Protein AF-A0A257Q8S5-F1 (afdb_monomer)

Nearest PDB structures (foldseek):
  7s6d-assembly1_A  TM=8.153E-01  e=5.735E-39  Saccharopolyspora erythraea
  7s6b-assembly1_A  TM=7.936E-01  e=2.665E-39  Streptomyces lasalocidi
  7vrs-assembly1_B  TM=8.545E-01  e=1.605E-35  Streptomyces albus subsp. albus
  7vt1-assembly1_A  TM=8.726E-01  e=4.764E-33  Streptomyces albus subsp. albus
  7vt1-assembly2_B  TM=8.490E-01  e=1.509E-33  Streptomyces albus subsp. albus

Sequence (674 aa):
KDRPLCAAVNSFGFGGTNAHVVIGAAAESTLAEPRSVAKAEKLPLLILSAKDAAVLPAMAIAYADLIDAQPERYADIAANAALRRQWLPERLAVRGQTVAEIVVRLRAFAAADDASTPTRGVVLASVLAHNLAHNLAQGPRCAFVYAGNGAQWQGMGLALMRESPFFKRKIQALDRLMRPMIGFSIIQELNATPDMSRMSDTAVAQPLLFALQVALTELLRAEGITADAYTGHSVGEIAAAWAAGCLTLEDAAQVVAVRSRAQAKTAGSGRMLAAAIAADQLPQVLEQLNIPADACAIAGFNAPQSLTLVGEESVLCTLNTHWEQAGVFARLLDLDYAFHSEAMTPIAEEIQTHLAGLAPKAGTAAFVSTVTGALHSGETLDAEYWWHNVREPVQFSQAISALIQEGCTLFVEVSPHAILQRYLAQCAEHEKVAVRALPIARQNADSWLDVSEALLRVRLHQGFDAALTKKKTPFMDLPKYPWIRQRYWMEETSEGYNLISRERVHPLLGYPLTEAPLSWENVLDVEVLPYLADHQVDGAVVLPGAAYVEMALVAAREGLHWAHTELRALEIRHPMVFEAKQSRTIRTRIYGQDHRFVIQSRRRLSADEWTDHAVGQVREAGDLSLHQPVTLPQASDAVVIDAATHYRNAQNLGLNYGANFQGISALTLFGRSV

Secondary structure (DSSP, 8-state):
--PPPEEEEEEE-TTS-EEEEEEEPPP---------GGG-SSPPPEEEEESSGGGHHHHHHHHHHHHHH-GGGHHHHHHHHHHSS---SEEEEE--SSHHHHHHHHHHHHH-SSTTS--TTEEEEE--THHHHS-TTT-SEEEEEE--TT---TTTTHHHHHH-HHHHHHHHHHHHHHHHHHSS-HHHHHT--TTT--TTSHHHHHHHHHHHHHHHHHHHHHTT---SEEEESTTHHHHHHHHHTSS-HHHHHHHHHHHHHHHHTTTTS-EEEEE---GGGHHHHHHHTT--TTSEEEEEEEETTEEEEEE-HHHHHHHHHHHHHTT--EEE-S-----SSGGGGGGHHHHHHHHTT------SSEEE-TTTSSEE-STT-SHHHHHHHHHS-B-HHHHHHHHHHTTEEEEEEESSS--SHHHHHHHHHHHT---EEEES-BTTB-SHHHHHHHHHHHHHHH---GGGG-S-PPP--PPPP--------PPP-TT---TT-----BTTTBEE-TTSTTEEEEEE-TTTSGGGGG-EETTEEE--HHHHHHHHHHHHHHHH--SSEEEEEEEE-S--EEPTT--EEEEEEEETTTTEEEEEEEETT--PPPEEEEEEEEEE--S------------TTPEEEEHHHHHHHHHHTTB---GGG----EEEE-S---

Mean predicted aligned error: 13.0 Å

Radius of gyration: 46.72 Å; Cα contacts (8 Å, |Δi|>4): 1242; chains: 1; bounding box: 124×72×114 Å

Foldseek 3Di:
DDDFDKDKDWDADPVGDIDIDIDTDDDPPPQPPQPAPVPDPFAQKAKAADQDLVLQLVQLQQVLVVCVVPVSNRNLQRLCRFPVDDHHQKMKIAGDRGSVVSSVQSNVCSPDPDVPPDRFRIFIGGADPVQVVPDPPFGFAEEEEEEDPPLDDALQCVQVLVFPVQLVVLLVVLQVLQCVLLVDGLVVLSVDDPVGHPCLQLSNVLSNFLSQLLSLLVVLVVLVHAHQEYEYFQSRRLSRLVNLVQFPPNLSSLLSNLLSVLQSVLFQVWWKKKWQAAPVCVVVVCVVLVHDPPQKDWQAPLARRITMIIHHPVVLVVVCVVCVVVVTDMDIDPHRGRWQAPSSVVSLCSLLVSFQPTQTAFGPHWYAYQLVLGTDRSRPCGSVVSSSSGHHHGNNLSVLLRCVVVRRQEYEYRGSADDSVVSNVRSCVVNVHHHDYAYQHHVVQNHPSSNVSSSVNSCSSRGDDCVVVPDDRDDDDRDDRDDPDDDDDDDDDPPHPCPVPFDFQDPLFGGDDPVAALKGKDKDDCVVVVLQQLFFFLRWRWRDPVSVVVNLQSSCCVRVVAPDKDWFPKDFPDIDTHDPPWIKIWMWGFDDPQGKIWIWIDTPPDPDDTDTGIITGMDRDDPDPPDPPDDDDPAPPKDKDALVRVCVVCVVNRRRGDDSRSPDGIDIDHDDDD

pLDDT: mean 89.37, std 12.15, range [34.59, 98.62]

Structure (mmCIF, N/CA/C/O backbone):
data_AF-A0A257Q8S5-F1
#
_entry.id   AF-A0A257Q8S5-F1
#
loop_
_atom_site.group_PDB
_atom_site.id
_atom_site.type_symbol
_atom_site.label_atom_id
_atom_site.label_alt_id
_atom_site.label_comp_id
_atom_site.label_asym_id
_atom_site.label_entity_id
_atom_site.label_seq_id
_atom_site.pdbx_PDB_ins_code
_atom_site.Cartn_x
_atom_site.Cartn_y
_atom_site.Cartn_z
_atom_site.occupancy
_atom_site.B_iso_or_equiv
_atom_site.auth_seq_id
_atom_site.auth_comp_id
_atom_site.auth_asym_id
_atom_site.auth_atom_id
_atom_site.pdbx_PDB_model_num
ATOM 1 N N . LYS A 1 1 ? -1.740 21.705 -51.107 1.00 50.25 1 LYS A N 1
ATOM 2 C CA . LYS A 1 1 ? -0.658 20.735 -51.401 1.00 50.25 1 LYS A CA 1
ATOM 3 C C . LYS A 1 1 ? -0.333 20.081 -50.066 1.00 50.25 1 LYS A C 1
ATOM 5 O O . LYS A 1 1 ? 0.617 20.500 -49.444 1.00 50.25 1 LYS A O 1
ATOM 10 N N . ASP A 1 2 ? -1.132 19.110 -49.627 1.00 65.56 2 ASP A N 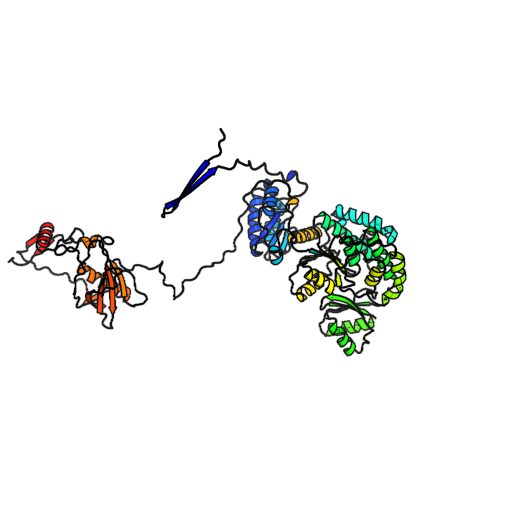1
ATOM 11 C CA . ASP A 1 2 ? -0.920 18.419 -48.345 1.00 65.56 2 ASP A CA 1
ATOM 12 C C . ASP A 1 2 ? -1.201 16.937 -48.562 1.00 65.56 2 ASP A C 1
ATOM 14 O O . ASP A 1 2 ? -2.279 16.431 -48.262 1.00 65.56 2 ASP A O 1
ATOM 18 N N . ARG A 1 3 ? -0.267 16.249 -49.222 1.00 73.69 3 ARG A N 1
ATOM 19 C CA . ARG A 1 3 ? -0.284 14.785 -49.249 1.00 73.69 3 ARG A CA 1
ATOM 20 C C . ARG A 1 3 ? 0.694 14.308 -48.178 1.00 73.69 3 ARG A C 1
ATOM 22 O O . ARG A 1 3 ? 1.803 14.843 -48.146 1.00 73.69 3 ARG A O 1
ATOM 29 N N . PRO A 1 4 ? 0.298 13.360 -47.310 1.00 80.75 4 PRO A N 1
ATOM 30 C CA . PRO A 1 4 ? 1.182 12.844 -46.275 1.00 80.75 4 PRO A CA 1
ATOM 31 C C . PRO A 1 4 ? 2.444 12.272 -46.920 1.00 80.75 4 PRO A C 1
ATOM 33 O O . PRO A 1 4 ? 2.386 11.695 -48.009 1.00 80.75 4 PRO A O 1
ATOM 36 N N . LEU A 1 5 ? 3.587 12.458 -46.260 1.00 88.69 5 LEU A N 1
ATOM 37 C CA . LEU A 1 5 ? 4.841 11.860 -46.702 1.00 88.69 5 LEU A CA 1
ATOM 38 C C . LEU A 1 5 ? 4.679 10.340 -46.682 1.00 88.69 5 LEU A C 1
ATOM 40 O O . LEU A 1 5 ? 4.377 9.773 -45.637 1.00 88.69 5 LEU A O 1
ATOM 44 N N . CYS A 1 6 ? 4.871 9.687 -47.822 1.00 92.56 6 CYS A N 1
ATOM 45 C CA . CYS A 1 6 ? 4.820 8.234 -47.922 1.00 92.56 6 CYS A CA 1
ATOM 46 C C . CYS A 1 6 ? 6.204 7.699 -48.287 1.00 92.56 6 CYS A C 1
ATOM 48 O O . CYS A 1 6 ? 6.871 8.245 -49.165 1.00 92.56 6 CYS A O 1
ATOM 50 N N . ALA A 1 7 ? 6.612 6.616 -47.638 1.00 95.69 7 ALA A N 1
ATOM 51 C CA . ALA A 1 7 ? 7.842 5.891 -47.918 1.00 95.69 7 ALA A CA 1
ATOM 52 C C . ALA A 1 7 ? 7.537 4.404 -48.102 1.00 95.69 7 ALA A C 1
ATOM 54 O O . ALA A 1 7 ? 6.559 3.889 -47.564 1.00 95.69 7 ALA A O 1
ATOM 55 N N . ALA A 1 8 ? 8.390 3.708 -48.843 1.00 96.19 8 ALA A N 1
ATOM 56 C CA . ALA A 1 8 ? 8.349 2.260 -48.958 1.00 96.19 8 ALA A CA 1
ATOM 57 C C . ALA A 1 8 ? 9.608 1.655 -48.331 1.00 96.19 8 ALA A C 1
ATOM 59 O O . ALA A 1 8 ? 10.712 2.151 -48.555 1.00 96.19 8 ALA A O 1
ATOM 60 N N . VAL A 1 9 ? 9.441 0.581 -47.563 1.00 96.81 9 VAL A N 1
ATOM 61 C CA . VAL A 1 9 ? 10.520 -0.189 -46.941 1.00 96.81 9 VAL A CA 1
ATOM 62 C C . VAL A 1 9 ? 10.516 -1.584 -47.546 1.00 96.81 9 VAL A C 1
ATOM 64 O O . VAL A 1 9 ? 9.506 -2.284 -47.501 1.00 96.81 9 VAL A O 1
ATOM 67 N N . ASN A 1 10 ? 11.657 -1.976 -48.107 1.00 96.38 10 ASN A N 1
ATOM 68 C CA . ASN A 1 10 ? 11.899 -3.308 -48.643 1.00 96.38 10 ASN A CA 1
ATOM 69 C C . ASN A 1 10 ? 12.901 -4.056 -47.764 1.00 96.38 10 ASN A C 1
ATOM 71 O O . ASN A 1 10 ? 13.910 -3.484 -47.354 1.00 96.38 10 ASN A O 1
ATOM 75 N N . SER A 1 11 ? 12.652 -5.342 -47.528 1.00 95.62 11 SER A N 1
ATOM 76 C CA . SER A 1 11 ? 13.600 -6.262 -46.903 1.00 95.62 11 SER A CA 1
ATOM 77 C C . SER A 1 11 ? 13.612 -7.578 -47.676 1.00 95.62 11 SER A C 1
ATOM 79 O O . SER A 1 11 ? 12.565 -8.202 -47.861 1.00 95.62 11 SER A O 1
ATOM 81 N N . PHE A 1 12 ? 14.789 -7.972 -48.160 1.00 94.25 12 PHE A N 1
ATOM 82 C CA . PHE A 1 12 ? 14.980 -9.156 -48.995 1.00 94.25 12 PHE A CA 1
ATOM 83 C C . PHE A 1 12 ? 15.912 -10.129 -48.276 1.00 94.25 12 PHE A C 1
ATOM 85 O O . PHE A 1 12 ? 17.097 -9.851 -48.088 1.00 94.25 12 PHE A O 1
ATOM 92 N N . GLY A 1 13 ? 15.369 -11.261 -47.839 1.00 90.69 13 GLY A N 1
ATOM 93 C CA . GLY A 1 13 ? 16.148 -12.342 -47.250 1.00 90.69 13 GLY A CA 1
ATOM 94 C C . GLY A 1 13 ? 16.907 -13.117 -48.326 1.00 90.69 13 GLY A C 1
ATOM 95 O O . GLY A 1 13 ? 16.377 -13.366 -49.406 1.00 90.69 13 GLY A O 1
ATOM 96 N N . PHE A 1 14 ? 18.127 -13.564 -48.018 1.00 81.88 14 PHE A N 1
ATOM 97 C CA . PHE A 1 14 ? 18.989 -14.289 -48.964 1.00 81.88 14 PHE A CA 1
ATOM 98 C C . PHE A 1 14 ? 18.359 -15.581 -49.531 1.00 81.88 14 PHE A C 1
ATOM 100 O O . PHE A 1 14 ? 18.735 -16.018 -50.612 1.00 81.88 14 PHE A O 1
ATOM 107 N N . GLY A 1 15 ? 17.387 -16.176 -48.826 1.00 86.69 15 GLY A N 1
ATOM 108 C CA . GLY A 1 15 ? 16.612 -17.340 -49.280 1.00 86.69 15 GLY A CA 1
ATOM 109 C C . GLY A 1 15 ? 15.423 -17.018 -50.199 1.00 86.69 15 GLY A C 1
ATOM 110 O O . GLY A 1 15 ? 14.672 -17.925 -50.541 1.00 86.69 15 GLY A O 1
ATOM 111 N N . GLY A 1 16 ? 15.218 -15.750 -50.573 1.00 88.56 16 GLY A N 1
ATOM 112 C CA . GLY A 1 16 ? 14.143 -15.311 -51.474 1.00 88.56 16 GLY A CA 1
ATOM 113 C C . GLY A 1 16 ? 12.877 -14.781 -50.789 1.00 88.56 16 GLY A C 1
ATOM 114 O O . GLY A 1 16 ? 11.925 -14.408 -51.475 1.00 88.56 16 GLY A O 1
ATOM 115 N N . THR A 1 17 ? 12.840 -14.713 -49.454 1.00 91.50 17 THR A N 1
ATOM 116 C CA . THR A 1 17 ? 11.722 -14.098 -48.720 1.00 91.50 17 THR A CA 1
ATOM 117 C C . THR A 1 17 ? 11.761 -12.581 -48.870 1.00 91.50 17 THR A C 1
ATOM 119 O O . THR A 1 17 ? 12.680 -11.931 -48.373 1.00 91.50 17 THR A O 1
ATOM 122 N N . ASN A 1 18 ? 10.733 -12.013 -49.498 1.00 95.94 18 ASN A N 1
ATOM 123 C CA . ASN A 1 18 ? 10.622 -10.578 -49.742 1.00 95.94 18 ASN A CA 1
ATOM 124 C C . ASN A 1 18 ? 9.494 -9.979 -48.897 1.00 95.94 18 ASN A C 1
ATOM 126 O O . ASN A 1 18 ? 8.361 -10.455 -48.952 1.00 95.94 18 ASN A O 1
ATOM 130 N N . ALA A 1 19 ? 9.787 -8.911 -48.157 1.00 96.31 19 ALA A N 1
ATOM 131 C CA . ALA A 1 19 ? 8.801 -8.123 -47.426 1.00 96.31 19 ALA A CA 1
ATOM 132 C C . ALA A 1 19 ? 8.812 -6.669 -47.920 1.00 96.31 19 ALA A C 1
ATOM 134 O O . ALA A 1 19 ? 9.873 -6.053 -48.033 1.00 96.31 19 ALA A O 1
ATOM 135 N N . HIS A 1 20 ? 7.623 -6.125 -48.190 1.00 97.12 20 HIS A N 1
ATOM 136 C CA . HIS A 1 20 ? 7.412 -4.742 -48.616 1.00 97.12 20 HIS A CA 1
ATOM 137 C C . HIS A 1 20 ? 6.363 -4.081 -47.726 1.00 97.12 20 HIS A C 1
ATOM 139 O O . HIS A 1 20 ? 5.278 -4.631 -47.534 1.00 97.12 20 HIS A O 1
ATOM 145 N N . VAL A 1 21 ? 6.662 -2.889 -47.214 1.00 97.25 21 VAL A N 1
ATOM 146 C CA . VAL A 1 21 ? 5.720 -2.086 -46.426 1.00 97.25 21 VAL A CA 1
ATOM 147 C C . VAL A 1 21 ? 5.706 -0.662 -46.960 1.00 97.25 21 VAL A C 1
ATOM 149 O O . VAL A 1 21 ? 6.758 -0.043 -47.097 1.00 97.25 21 VAL A O 1
ATOM 152 N N . VAL A 1 22 ? 4.514 -0.120 -47.209 1.00 95.81 22 VAL A N 1
ATOM 153 C CA . VAL A 1 22 ? 4.317 1.311 -47.470 1.00 95.81 22 VAL A CA 1
ATOM 154 C C . VAL A 1 22 ? 3.884 1.979 -46.172 1.00 95.81 22 VAL A C 1
ATOM 156 O O . VAL A 1 22 ? 2.901 1.572 -45.555 1.00 95.81 22 VAL A O 1
ATOM 159 N N . ILE A 1 23 ? 4.621 3.002 -45.755 1.00 95.25 23 ILE A N 1
ATOM 160 C CA . ILE A 1 23 ? 4.392 3.754 -44.523 1.00 95.25 23 ILE A CA 1
ATOM 161 C C . ILE A 1 23 ? 4.013 5.178 -44.910 1.00 95.25 23 ILE A C 1
ATOM 163 O O . ILE A 1 23 ? 4.718 5.822 -45.684 1.00 95.25 23 ILE A O 1
ATOM 167 N N . GLY A 1 24 ? 2.903 5.671 -44.370 1.00 91.38 24 GLY A N 1
ATOM 168 C CA . GLY A 1 24 ? 2.519 7.076 -44.455 1.00 91.38 24 GLY A CA 1
ATOM 169 C C . GLY A 1 24 ? 2.822 7.788 -43.144 1.00 91.38 24 GLY A C 1
ATOM 170 O O . GLY A 1 24 ? 2.613 7.223 -42.070 1.00 91.38 24 GLY A O 1
ATOM 171 N N . ALA A 1 25 ? 3.281 9.034 -43.221 1.00 85.81 25 ALA A N 1
ATOM 172 C CA . ALA A 1 25 ? 3.306 9.924 -42.076 1.00 85.81 25 ALA A CA 1
ATOM 173 C C . ALA A 1 25 ? 1.887 10.024 -41.509 1.00 85.81 25 ALA A C 1
ATOM 175 O O . ALA A 1 25 ? 0.927 10.278 -42.246 1.00 85.81 25 ALA A O 1
ATOM 176 N N . ALA A 1 26 ? 1.755 9.810 -40.199 1.00 80.44 26 ALA A N 1
ATOM 177 C CA . ALA A 1 26 ? 0.519 10.144 -39.512 1.00 80.44 26 ALA A CA 1
ATOM 178 C C . ALA A 1 26 ? 0.226 11.631 -39.752 1.00 80.44 26 ALA A C 1
ATOM 180 O O . ALA A 1 26 ? 1.162 12.431 -39.838 1.00 80.44 26 ALA A O 1
ATOM 181 N N . ALA A 1 27 ? -1.055 11.999 -39.864 1.00 72.56 27 ALA A N 1
ATOM 182 C CA . ALA A 1 27 ? -1.427 13.410 -39.859 1.00 72.56 27 ALA A CA 1
ATOM 183 C C . ALA A 1 27 ? -0.729 14.062 -38.662 1.00 72.56 27 ALA A C 1
ATOM 185 O O . ALA A 1 27 ? -0.814 13.511 -37.560 1.00 72.56 27 ALA A O 1
ATOM 186 N N . GLU A 1 28 ? 0.001 15.161 -38.887 1.00 60.69 28 GLU A N 1
ATOM 187 C CA . GLU A 1 28 ? 0.626 15.896 -37.794 1.00 60.69 28 GLU A CA 1
ATOM 188 C C . GLU A 1 28 ? -0.475 16.212 -36.787 1.00 60.69 28 GLU A C 1
ATOM 190 O O . GLU A 1 28 ? -1.335 17.066 -37.000 1.00 60.69 28 GLU A O 1
ATOM 195 N N . SER A 1 29 ? -0.470 15.481 -35.675 1.00 54.38 29 SER A N 1
ATOM 196 C CA . SER A 1 29 ? -1.061 15.985 -34.458 1.00 54.38 29 SER A CA 1
ATOM 197 C C . SER A 1 29 ? -0.174 17.164 -34.130 1.00 54.38 29 SER A C 1
ATOM 199 O O . SER A 1 29 ? 0.874 16.969 -33.514 1.00 54.38 29 SER A O 1
ATOM 201 N N . THR A 1 30 ? -0.555 18.366 -34.566 1.00 54.09 30 THR A N 1
ATOM 202 C CA . THR A 1 30 ? -0.022 19.585 -33.971 1.00 54.09 30 THR A CA 1
ATOM 203 C C . THR A 1 30 ? -0.057 19.331 -32.474 1.00 54.09 30 THR A C 1
ATOM 205 O O . THR A 1 30 ? -1.106 18.977 -31.923 1.00 54.09 30 THR A O 1
ATOM 208 N N . LEU A 1 31 ? 1.120 19.310 -31.837 1.00 54.19 31 LEU A N 1
ATOM 209 C CA . LEU A 1 31 ? 1.175 19.253 -30.387 1.00 54.19 31 LEU A CA 1
ATOM 210 C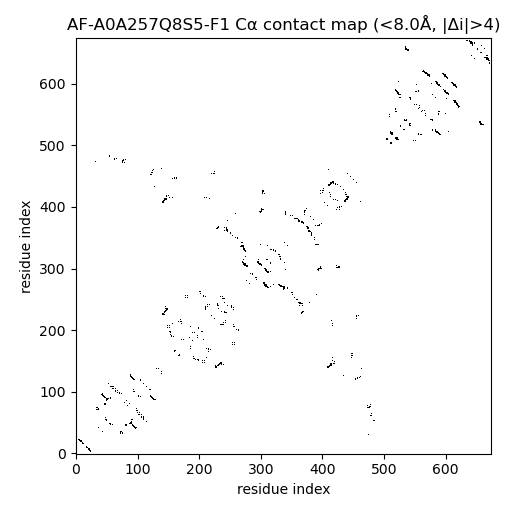 C . LEU A 1 31 ? 0.289 20.411 -29.958 1.00 54.19 31 LEU A C 1
ATOM 212 O O . LEU A 1 31 ? 0.603 21.562 -30.263 1.00 54.19 31 LEU A O 1
ATOM 216 N N . ALA A 1 32 ? -0.881 20.087 -29.402 1.00 59.62 32 ALA A N 1
ATOM 217 C CA . ALA A 1 32 ? -1.806 21.104 -28.947 1.00 59.62 32 ALA A CA 1
ATOM 218 C C . ALA A 1 32 ? -1.007 22.062 -28.063 1.00 59.62 32 ALA A C 1
ATOM 220 O O . ALA A 1 32 ? -0.102 21.602 -27.356 1.00 59.62 32 ALA A O 1
ATOM 221 N N . GLU A 1 33 ? -1.296 23.364 -28.151 1.00 60.69 33 GLU A N 1
ATOM 222 C CA . GLU A 1 33 ? -0.556 24.356 -27.376 1.00 60.69 33 GLU A CA 1
ATOM 223 C C . GLU A 1 33 ? -0.387 23.893 -25.922 1.00 60.69 33 GLU A C 1
ATOM 225 O O . GLU A 1 33 ? -1.321 23.280 -25.376 1.00 60.69 33 GLU A O 1
ATOM 230 N N . PRO A 1 34 ? 0.788 24.158 -25.309 1.00 60.09 34 PRO A N 1
ATOM 231 C CA . PRO A 1 34 ? 1.079 23.755 -23.944 1.00 60.09 34 PRO A CA 1
ATOM 232 C C . PRO A 1 34 ? -0.122 24.039 -23.058 1.00 60.09 34 PRO A C 1
ATOM 234 O O . PRO A 1 34 ? -0.654 25.156 -23.044 1.00 60.09 34 PRO A O 1
ATOM 237 N N . ARG A 1 35 ? -0.584 23.029 -22.320 1.00 63.12 35 ARG A N 1
ATOM 238 C CA . ARG A 1 35 ? -1.656 23.266 -21.361 1.00 63.12 35 ARG A CA 1
ATOM 239 C C . ARG A 1 35 ? -1.143 24.224 -20.306 1.00 63.12 35 ARG A C 1
ATOM 241 O O . ARG A 1 35 ? -0.398 23.828 -19.417 1.00 63.12 35 ARG A O 1
ATOM 248 N N . SER A 1 36 ? -1.585 25.475 -20.402 1.00 55.09 36 SER A N 1
ATOM 249 C CA . SER A 1 36 ? -1.221 26.497 -19.436 1.00 55.09 36 SER A CA 1
ATOM 250 C C . SER A 1 36 ? -1.613 26.042 -18.034 1.00 55.09 36 SER A C 1
ATOM 252 O O . SER A 1 36 ? -2.792 25.935 -17.685 1.00 55.09 36 SER A O 1
ATOM 254 N N . VAL A 1 37 ? -0.584 25.798 -17.229 1.00 58.09 37 VAL A N 1
ATOM 255 C CA . VAL A 1 37 ? -0.683 25.502 -15.802 1.00 58.09 37 VAL A CA 1
ATOM 256 C C . VAL A 1 37 ? -1.355 26.664 -15.051 1.00 58.09 37 VAL A C 1
ATOM 258 O O . VAL A 1 37 ? -2.036 26.440 -14.055 1.00 58.09 37 VAL A O 1
ATOM 261 N N . ALA A 1 38 ? -1.272 27.890 -15.586 1.00 52.47 38 ALA A N 1
ATOM 262 C CA . ALA A 1 38 ? -1.833 29.106 -14.994 1.00 52.47 38 ALA A CA 1
ATOM 263 C C . ALA A 1 38 ? -3.373 29.127 -14.898 1.00 52.47 38 ALA A C 1
ATOM 265 O O . ALA A 1 38 ? -3.921 29.987 -14.216 1.00 52.47 38 ALA A O 1
ATOM 266 N N . LYS A 1 39 ? -4.085 28.203 -15.564 1.00 45.75 39 LYS A N 1
ATOM 267 C CA . LYS A 1 39 ? -5.557 28.081 -15.492 1.00 45.75 39 LYS A CA 1
ATOM 268 C C . LYS A 1 39 ? -6.055 26.944 -14.589 1.00 45.75 39 LYS A C 1
ATOM 270 O O . LYS A 1 39 ? -7.266 26.773 -14.468 1.00 45.75 39 LYS A O 1
ATOM 275 N N . ALA A 1 40 ? -5.172 26.140 -13.994 1.00 54.19 40 ALA A N 1
ATOM 276 C CA . ALA A 1 40 ? -5.568 25.041 -13.115 1.00 54.19 40 ALA A CA 1
ATOM 277 C C . ALA A 1 40 ? -5.516 25.477 -11.641 1.00 54.19 40 ALA A C 1
ATOM 279 O O . ALA A 1 40 ? -4.479 25.930 -11.174 1.00 54.19 40 ALA A O 1
ATOM 280 N N . GLU A 1 41 ? -6.606 25.286 -10.886 1.00 58.66 41 GLU A N 1
ATOM 281 C CA . GLU A 1 41 ? -6.639 25.575 -9.437 1.00 58.66 41 GLU A CA 1
ATOM 282 C C . GLU A 1 41 ? -5.648 24.714 -8.625 1.00 58.66 41 GLU A C 1
ATOM 284 O O . GLU A 1 41 ? -5.274 25.083 -7.513 1.00 58.66 41 GLU A O 1
ATOM 289 N N . LYS A 1 42 ? -5.217 23.561 -9.164 1.00 72.25 42 LYS A N 1
ATOM 290 C CA . LYS A 1 42 ? -4.211 22.663 -8.573 1.00 72.25 42 LYS A CA 1
ATOM 291 C C . LYS A 1 42 ? -3.327 22.048 -9.657 1.00 72.25 42 LYS A C 1
ATOM 293 O O . LYS A 1 42 ? -3.825 21.648 -10.712 1.00 72.25 42 LYS A O 1
ATOM 298 N N . LEU A 1 43 ? -2.032 21.916 -9.365 1.00 83.25 43 LEU A N 1
ATOM 299 C CA . LEU A 1 43 ? -1.094 21.185 -10.215 1.00 83.25 43 LEU A CA 1
ATOM 300 C C . LEU A 1 43 ? -1.464 19.692 -10.283 1.00 83.25 43 LEU A C 1
ATOM 302 O O . LEU A 1 43 ? -1.777 19.106 -9.241 1.00 83.25 43 LEU A O 1
ATOM 306 N N . PRO A 1 44 ? -1.422 19.061 -11.474 1.00 85.56 44 PRO A N 1
ATOM 307 C CA . PRO A 1 44 ? -1.513 17.609 -11.592 1.00 85.56 44 PRO A CA 1
ATOM 308 C C . PRO A 1 44 ? -0.425 16.927 -10.765 1.00 85.56 44 PRO A C 1
ATOM 310 O O . PRO A 1 44 ? 0.665 17.462 -10.623 1.00 85.56 44 PRO A O 1
ATOM 313 N N . LEU A 1 45 ? -0.706 15.744 -10.232 1.00 88.56 45 LEU A N 1
ATOM 314 C CA . LEU A 1 45 ? 0.280 14.984 -9.474 1.00 88.56 45 LEU A CA 1
ATOM 315 C C . LEU A 1 45 ? 1.288 14.322 -10.423 1.00 88.56 45 LEU A C 1
ATOM 317 O O . LEU A 1 45 ? 0.881 13.640 -11.365 1.00 88.56 45 LEU A O 1
ATOM 321 N N . LEU A 1 46 ? 2.586 14.465 -10.153 1.00 92.75 46 LEU A N 1
ATOM 322 C CA . LEU A 1 46 ? 3.607 13.683 -10.848 1.00 92.75 46 LEU A CA 1
ATOM 323 C C . LEU A 1 46 ? 3.718 12.310 -10.189 1.00 92.75 46 LEU A C 1
ATOM 325 O O . LEU A 1 46 ? 3.978 12.238 -8.991 1.00 92.75 46 LEU A O 1
ATOM 329 N N . ILE A 1 47 ? 3.558 11.242 -10.971 1.00 92.62 47 ILE A N 1
ATOM 330 C CA . ILE A 1 47 ? 3.695 9.858 -10.505 1.00 92.62 47 ILE A CA 1
ATOM 331 C C . ILE A 1 47 ? 4.764 9.164 -11.341 1.00 92.62 47 ILE A C 1
ATOM 333 O O . ILE A 1 47 ? 4.678 9.138 -12.567 1.00 92.62 47 ILE A O 1
ATOM 337 N N . LEU A 1 48 ? 5.754 8.593 -10.666 1.00 94.25 48 LEU A N 1
ATOM 338 C CA . LEU A 1 48 ? 6.801 7.758 -11.236 1.00 94.25 48 LEU A CA 1
ATOM 339 C C . LEU A 1 48 ? 6.646 6.342 -10.685 1.00 94.25 48 LEU A C 1
ATOM 341 O O . LEU A 1 48 ? 6.201 6.153 -9.553 1.00 94.25 48 LEU A O 1
ATOM 345 N N . SER A 1 49 ? 7.024 5.339 -11.475 1.00 93.56 49 SER A N 1
ATOM 346 C CA . SER A 1 49 ? 7.106 3.975 -10.966 1.00 93.56 49 SER A CA 1
ATOM 347 C C . SER A 1 49 ? 8.290 3.213 -11.542 1.00 93.56 49 SER A C 1
ATOM 349 O O . SER A 1 49 ? 8.680 3.428 -12.692 1.00 93.56 49 SER A O 1
ATOM 351 N N . ALA A 1 50 ? 8.850 2.326 -10.727 1.00 93.69 50 ALA A N 1
ATOM 352 C CA . ALA A 1 50 ? 9.992 1.498 -11.044 1.00 93.69 50 ALA A CA 1
ATOM 353 C C . ALA A 1 50 ? 9.813 0.058 -10.558 1.00 93.69 50 ALA A C 1
ATOM 355 O O . ALA A 1 50 ? 8.978 -0.245 -9.705 1.00 93.69 50 ALA A O 1
ATOM 356 N N . LYS A 1 51 ? 10.597 -0.854 -11.140 1.00 92.19 51 LYS A N 1
ATOM 357 C CA . LYS A 1 51 ? 10.643 -2.250 -10.691 1.00 92.19 51 LYS A CA 1
ATOM 358 C C . LYS A 1 51 ? 11.368 -2.388 -9.350 1.00 92.19 51 LYS A C 1
ATOM 360 O O . LYS A 1 51 ? 11.041 -3.283 -8.585 1.00 92.19 51 LYS A O 1
ATOM 365 N N . ASP A 1 52 ? 12.345 -1.520 -9.114 1.00 90.50 52 ASP A N 1
ATOM 366 C CA . ASP A 1 52 ? 13.219 -1.519 -7.947 1.00 90.50 52 ASP A CA 1
ATOM 367 C C . ASP A 1 52 ? 13.312 -0.086 -7.405 1.00 90.50 52 ASP A C 1
ATOM 369 O O . ASP A 1 52 ? 13.405 0.868 -8.187 1.00 90.50 52 ASP A O 1
ATOM 373 N N . ALA A 1 53 ? 13.269 0.071 -6.083 1.00 91.31 53 ALA A N 1
ATOM 374 C CA . ALA A 1 53 ? 13.260 1.367 -5.418 1.00 91.31 53 ALA A CA 1
ATOM 375 C C . ALA A 1 53 ? 14.559 2.142 -5.688 1.00 91.31 53 ALA A C 1
ATOM 377 O O . ALA A 1 53 ? 14.524 3.366 -5.815 1.00 91.31 53 ALA A O 1
ATOM 378 N N . ALA A 1 54 ? 15.680 1.438 -5.893 1.00 91.38 54 ALA A N 1
ATOM 379 C CA . ALA A 1 54 ? 16.977 2.027 -6.219 1.00 91.38 54 ALA A CA 1
ATOM 380 C C . ALA A 1 54 ? 16.996 2.759 -7.576 1.00 91.38 54 ALA A C 1
ATOM 382 O O . ALA A 1 54 ? 17.897 3.549 -7.851 1.00 91.38 54 ALA A O 1
ATOM 383 N N . VAL A 1 55 ? 15.997 2.533 -8.436 1.00 94.12 55 VAL A N 1
ATOM 384 C CA . VAL A 1 55 ? 15.857 3.215 -9.734 1.00 94.12 55 VAL A CA 1
ATOM 385 C C . VAL A 1 55 ? 15.190 4.588 -9.588 1.00 94.12 55 VAL A C 1
ATOM 387 O O . VAL A 1 55 ? 15.415 5.479 -10.414 1.00 94.12 55 VAL A O 1
ATOM 390 N N . LEU A 1 56 ? 14.375 4.786 -8.546 1.00 94.50 56 LEU A N 1
ATOM 391 C CA . LEU A 1 56 ? 13.577 6.000 -8.363 1.00 94.50 56 LEU A CA 1
ATOM 392 C C . LEU A 1 56 ? 14.422 7.284 -8.269 1.00 94.50 56 LEU A C 1
ATOM 394 O O . LEU A 1 56 ? 14.014 8.260 -8.900 1.00 94.50 56 LEU A O 1
ATOM 398 N N . PRO A 1 57 ? 15.587 7.328 -7.588 1.00 94.50 57 PRO A N 1
ATOM 399 C CA . PRO A 1 57 ? 16.444 8.519 -7.570 1.00 94.50 57 PRO A CA 1
ATOM 400 C C . PRO A 1 57 ? 16.901 8.961 -8.968 1.00 94.50 57 PRO A C 1
ATOM 402 O O . PRO A 1 57 ? 16.776 10.131 -9.329 1.00 94.50 57 PRO A O 1
ATOM 405 N N . ALA A 1 58 ? 17.351 8.020 -9.805 1.00 95.19 58 ALA A N 1
ATOM 406 C CA . ALA A 1 58 ? 17.776 8.319 -11.173 1.00 95.19 58 ALA A CA 1
ATOM 407 C C . ALA A 1 58 ? 16.603 8.801 -12.044 1.00 95.19 58 ALA A C 1
ATOM 409 O O . ALA A 1 58 ? 16.753 9.728 -12.843 1.00 95.19 58 ALA A O 1
ATOM 410 N N . MET A 1 59 ? 15.414 8.211 -11.866 1.00 96.38 59 MET A N 1
ATOM 411 C CA . MET A 1 59 ? 14.196 8.709 -12.511 1.00 96.38 59 MET A CA 1
ATOM 412 C C . MET A 1 59 ? 13.832 10.114 -12.027 1.00 96.38 59 MET A C 1
ATOM 414 O O . MET A 1 59 ? 13.464 10.951 -12.846 1.00 96.38 59 MET A O 1
ATOM 418 N N . ALA A 1 60 ? 13.948 10.390 -10.727 1.00 96.56 60 ALA A N 1
ATOM 419 C CA . ALA A 1 60 ? 13.618 11.688 -10.159 1.00 96.56 60 ALA A CA 1
ATOM 420 C C . ALA A 1 60 ? 14.493 12.803 -10.746 1.00 96.56 60 ALA A C 1
ATOM 422 O O . ALA A 1 60 ? 13.949 13.834 -11.133 1.00 96.56 60 ALA A O 1
ATOM 423 N N . ILE A 1 61 ? 15.802 12.572 -10.917 1.00 97.38 61 ILE A N 1
ATOM 424 C CA . ILE A 1 61 ? 16.699 13.513 -11.610 1.00 97.38 61 ILE A CA 1
ATOM 425 C C . ILE A 1 61 ? 16.290 13.704 -13.072 1.00 97.38 61 ILE A C 1
ATOM 427 O O . ILE A 1 61 ? 16.096 14.836 -13.506 1.00 97.38 61 ILE A O 1
ATOM 431 N N . ALA A 1 62 ? 16.074 12.618 -13.820 1.00 97.69 62 ALA A N 1
ATOM 432 C CA . ALA A 1 62 ? 15.722 12.718 -15.236 1.00 97.69 62 ALA A CA 1
ATOM 433 C C . ALA A 1 62 ? 14.399 13.473 -15.473 1.00 97.69 62 ALA A C 1
ATOM 435 O O . ALA A 1 62 ? 14.263 14.217 -16.445 1.00 97.69 62 ALA A O 1
ATOM 436 N N . TYR A 1 63 ? 13.415 13.295 -14.585 1.00 97.81 63 TYR A N 1
ATOM 437 C CA . TYR A 1 63 ? 12.165 14.052 -14.634 1.00 97.81 63 TYR A CA 1
ATOM 438 C C . TYR A 1 63 ? 12.333 15.486 -14.138 1.00 97.81 63 TYR A C 1
ATOM 440 O O . TYR A 1 63 ? 11.712 16.376 -14.713 1.00 97.81 63 TYR A O 1
ATOM 448 N N . ALA A 1 64 ? 13.164 15.729 -13.121 1.00 97.94 64 ALA A N 1
ATOM 449 C CA . ALA A 1 64 ? 13.487 17.079 -12.676 1.00 97.94 64 ALA A CA 1
ATOM 450 C C . ALA A 1 64 ? 14.090 17.891 -13.829 1.00 97.94 64 ALA A C 1
ATOM 452 O O . ALA A 1 64 ? 13.574 18.961 -14.122 1.00 97.94 64 ALA A O 1
ATOM 453 N N . ASP A 1 65 ? 15.085 17.350 -14.537 1.00 98.00 65 ASP A N 1
ATOM 454 C CA . ASP A 1 65 ? 15.734 18.022 -15.668 1.00 98.00 65 ASP A CA 1
ATOM 455 C C . ASP A 1 65 ? 14.766 18.270 -16.840 1.00 98.00 65 ASP A C 1
ATOM 457 O O . ASP A 1 65 ? 14.782 19.348 -17.434 1.00 98.00 65 ASP A O 1
ATOM 461 N N . LEU A 1 66 ? 13.869 17.319 -17.151 1.00 97.38 66 LEU A N 1
ATOM 462 C CA . LEU A 1 66 ? 12.838 17.532 -18.177 1.00 97.38 66 LEU A CA 1
ATOM 463 C C . LEU A 1 66 ? 11.869 18.659 -17.786 1.00 97.38 66 LEU A C 1
ATOM 465 O O . LEU A 1 66 ? 11.516 19.487 -18.625 1.00 97.38 66 LEU A O 1
ATOM 469 N N . ILE A 1 67 ? 11.403 18.663 -16.536 1.00 96.75 67 ILE A N 1
ATOM 470 C CA . ILE A 1 67 ? 10.438 19.652 -16.043 1.00 96.75 67 ILE A CA 1
ATOM 471 C C . ILE A 1 67 ? 11.080 21.041 -15.976 1.00 96.75 67 ILE A C 1
ATOM 473 O O . ILE A 1 67 ? 10.422 22.018 -16.312 1.00 96.75 67 ILE A O 1
ATOM 477 N N . ASP A 1 68 ? 12.350 21.128 -15.585 1.00 96.44 68 ASP A N 1
ATOM 478 C CA . ASP A 1 68 ? 13.110 22.382 -15.529 1.00 96.44 68 ASP A CA 1
ATOM 479 C C . ASP A 1 68 ? 13.326 22.972 -16.935 1.00 96.44 68 ASP A C 1
ATOM 481 O O . ASP A 1 68 ? 13.244 24.182 -17.132 1.00 96.44 68 ASP A O 1
ATOM 485 N N . ALA A 1 69 ? 13.521 22.110 -17.941 1.00 96.25 69 ALA A N 1
ATOM 486 C CA . ALA A 1 69 ? 13.655 22.520 -19.337 1.00 96.25 69 ALA A CA 1
ATOM 487 C C . ALA A 1 69 ? 12.323 22.924 -20.002 1.00 96.25 69 ALA A C 1
ATOM 489 O O . ALA A 1 69 ? 12.342 23.673 -20.978 1.00 96.25 69 ALA A O 1
ATOM 490 N N . GLN A 1 70 ? 11.183 22.403 -19.527 1.00 93.44 70 GLN A N 1
ATOM 491 C CA . GLN A 1 70 ? 9.846 22.633 -20.107 1.00 93.44 70 GLN A CA 1
ATOM 492 C C . GLN A 1 70 ? 8.761 22.812 -19.020 1.00 93.44 70 GLN A C 1
ATOM 494 O O . GLN A 1 70 ? 7.802 22.026 -18.950 1.00 93.44 70 GLN A O 1
ATOM 499 N N . PRO A 1 71 ? 8.873 23.822 -18.138 1.00 92.44 71 PRO A N 1
ATOM 500 C CA . PRO A 1 71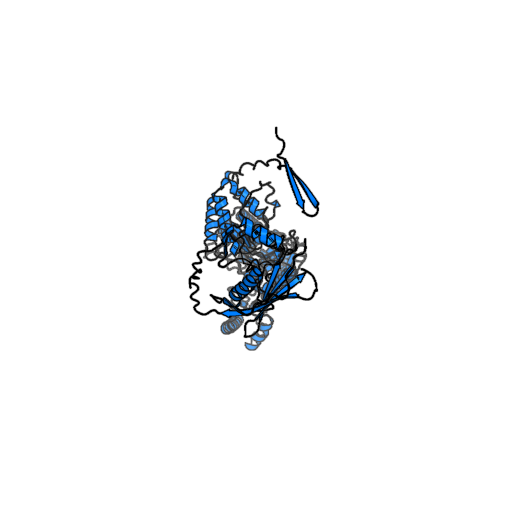 ? 7.967 23.990 -17.000 1.00 92.44 71 PRO A CA 1
ATOM 501 C C . PRO A 1 71 ? 6.512 24.245 -17.424 1.00 92.44 71 PRO A C 1
ATOM 503 O O . PRO A 1 71 ? 5.574 23.820 -16.744 1.00 92.44 71 PRO A O 1
ATOM 506 N N . GLU A 1 72 ? 6.295 24.874 -18.580 1.00 89.06 72 GLU A N 1
ATOM 507 C CA . GLU A 1 72 ? 4.979 25.109 -19.178 1.00 89.06 72 GLU A CA 1
ATOM 508 C C . GLU A 1 72 ? 4.272 23.820 -19.625 1.00 89.06 72 GLU A C 1
ATOM 510 O O . GLU A 1 72 ? 3.050 23.812 -19.779 1.00 89.06 72 GLU A O 1
ATOM 515 N N . ARG A 1 73 ? 5.018 22.717 -19.790 1.00 89.38 73 ARG A N 1
ATOM 516 C CA . ARG A 1 73 ? 4.507 21.389 -20.171 1.00 89.38 73 ARG A CA 1
ATOM 517 C C . ARG A 1 73 ? 4.296 20.457 -18.984 1.00 89.38 73 ARG A C 1
ATOM 519 O O . ARG A 1 73 ? 3.876 19.319 -19.189 1.00 89.38 73 ARG A O 1
ATOM 526 N N . TYR A 1 74 ? 4.514 20.911 -17.747 1.00 90.94 74 TYR A N 1
ATOM 527 C CA . TYR A 1 74 ? 4.408 20.075 -16.544 1.00 90.94 74 TYR A CA 1
ATOM 528 C C . TYR A 1 74 ? 3.125 19.229 -16.489 1.00 90.94 74 TYR A C 1
ATOM 530 O O . TYR A 1 74 ? 3.173 18.031 -16.206 1.00 90.94 74 TYR A O 1
ATOM 538 N N . ALA A 1 75 ? 1.973 19.827 -16.810 1.00 87.44 75 ALA A N 1
ATOM 539 C CA . ALA A 1 75 ? 0.694 19.124 -16.788 1.00 87.44 75 ALA A CA 1
ATOM 540 C C . ALA A 1 75 ? 0.640 17.952 -17.785 1.00 87.44 75 ALA A C 1
ATOM 542 O O . ALA A 1 75 ? 0.073 16.902 -17.475 1.00 87.44 75 ALA A O 1
ATOM 543 N N . ASP A 1 76 ? 1.250 18.110 -18.961 1.00 87.06 76 ASP A N 1
ATOM 544 C CA . ASP A 1 76 ? 1.363 17.037 -19.943 1.00 87.06 76 ASP A CA 1
ATOM 545 C C . ASP A 1 76 ? 2.375 15.978 -19.480 1.00 87.06 76 ASP A C 1
ATOM 547 O O . ASP A 1 76 ? 2.141 14.790 -19.712 1.00 87.06 76 ASP A O 1
ATOM 551 N N . ILE A 1 77 ? 3.466 16.377 -18.805 1.00 91.88 77 ILE A N 1
ATOM 552 C CA . ILE A 1 77 ? 4.508 15.465 -18.291 1.00 91.88 77 ILE A CA 1
ATOM 553 C C . ILE A 1 77 ? 3.884 14.539 -17.252 1.00 91.88 77 ILE A C 1
ATOM 555 O O . ILE A 1 77 ? 3.919 13.318 -17.407 1.00 91.88 77 ILE A O 1
ATOM 559 N N . ALA A 1 78 ? 3.248 15.125 -16.238 1.00 90.75 78 ALA A N 1
ATOM 560 C CA . ALA A 1 78 ? 2.580 14.404 -15.164 1.00 90.75 78 ALA A CA 1
ATOM 561 C C . ALA A 1 78 ? 1.501 13.449 -15.703 1.00 90.75 78 ALA A C 1
ATOM 563 O O . ALA A 1 78 ? 1.454 12.279 -15.325 1.00 90.75 78 ALA A O 1
ATOM 564 N N . ALA A 1 79 ? 0.677 13.910 -16.650 1.00 86.88 79 ALA A N 1
ATOM 565 C CA . ALA A 1 79 ? -0.367 13.083 -17.245 1.00 86.88 79 ALA A CA 1
ATOM 566 C C . ALA A 1 79 ? 0.188 11.934 -18.107 1.00 86.88 79 ALA A C 1
ATOM 568 O O . ALA A 1 79 ? -0.327 10.820 -18.034 1.00 86.88 79 ALA A O 1
ATOM 569 N N . ASN A 1 80 ? 1.233 12.154 -18.913 1.00 89.06 80 ASN A N 1
ATOM 570 C CA . ASN A 1 80 ? 1.855 11.069 -19.682 1.00 89.06 80 ASN A CA 1
ATOM 571 C C . ASN A 1 80 ? 2.564 10.062 -18.758 1.00 89.06 80 ASN A C 1
ATOM 573 O O . ASN A 1 80 ? 2.501 8.862 -19.023 1.00 89.06 80 ASN A O 1
ATOM 577 N N . ALA A 1 81 ? 3.175 10.524 -17.662 1.00 91.44 81 ALA A N 1
ATOM 578 C CA . ALA A 1 81 ? 3.812 9.657 -16.675 1.00 91.44 81 ALA A CA 1
ATOM 579 C C . ALA A 1 81 ? 2.782 8.770 -15.958 1.00 91.44 81 ALA A C 1
ATOM 581 O O . ALA A 1 81 ? 3.001 7.573 -15.817 1.00 91.44 81 ALA A O 1
ATOM 582 N N . ALA A 1 82 ? 1.623 9.323 -15.594 1.00 86.81 82 ALA A N 1
ATOM 583 C CA . ALA A 1 82 ? 0.568 8.571 -14.919 1.00 86.81 82 ALA A CA 1
ATOM 584 C C . ALA A 1 82 ? -0.240 7.650 -15.857 1.00 86.81 82 ALA A C 1
ATOM 586 O O . ALA A 1 82 ? -0.662 6.580 -15.433 1.00 86.81 82 ALA A O 1
ATOM 587 N N . LEU A 1 83 ? -0.480 8.042 -17.117 1.00 84.19 83 LEU A N 1
ATOM 588 C CA . LEU A 1 83 ? -1.459 7.368 -17.995 1.00 84.19 83 LEU A CA 1
ATOM 589 C C . LEU A 1 83 ? -0.849 6.586 -19.158 1.00 84.19 83 LEU A C 1
ATOM 591 O O . LEU A 1 83 ? -1.528 5.760 -19.763 1.00 84.19 83 LEU A O 1
ATOM 595 N N . ARG A 1 84 ? 0.402 6.881 -19.531 1.00 85.44 84 ARG A N 1
ATOM 596 C CA . ARG A 1 84 ? 1.087 6.265 -20.684 1.00 85.44 84 ARG A CA 1
ATOM 597 C C . ARG A 1 84 ? 2.374 5.542 -20.299 1.00 85.44 84 ARG A C 1
ATOM 599 O O . ARG A 1 84 ? 3.199 5.228 -21.162 1.00 85.44 84 ARG A O 1
ATOM 606 N N . ARG A 1 85 ? 2.565 5.285 -19.008 1.00 87.44 85 ARG A N 1
ATOM 607 C CA . ARG A 1 85 ? 3.603 4.397 -18.492 1.00 87.44 85 ARG A CA 1
ATOM 608 C C . ARG A 1 85 ? 2.945 3.243 -17.757 1.00 87.44 85 ARG A C 1
ATOM 610 O O . ARG A 1 85 ? 1.866 3.379 -17.186 1.00 87.44 85 ARG A O 1
ATOM 617 N N . GLN A 1 86 ? 3.608 2.097 -17.805 1.00 85.88 86 GLN A N 1
ATOM 618 C CA . GLN A 1 86 ? 3.244 0.965 -16.971 1.00 85.88 86 GLN A CA 1
ATOM 619 C C . GLN A 1 86 ? 3.443 1.339 -15.500 1.00 85.88 86 GLN A C 1
ATOM 621 O O . GLN A 1 86 ? 4.432 1.985 -15.160 1.00 85.88 86 GLN A O 1
ATOM 626 N N . TRP A 1 87 ? 2.516 0.913 -14.646 1.00 85.69 87 TRP A N 1
ATOM 627 C CA . TRP A 1 87 ? 2.617 1.070 -13.201 1.00 85.69 87 TRP A CA 1
ATOM 628 C C . TRP A 1 87 ? 3.373 -0.113 -12.602 1.00 85.69 87 TRP A C 1
ATOM 630 O O . TRP A 1 87 ? 2.885 -1.242 -12.600 1.00 85.69 87 TRP A O 1
ATOM 640 N N . LEU A 1 88 ? 4.575 0.154 -12.107 1.00 89.62 88 LEU A N 1
ATOM 641 C CA . LEU A 1 88 ? 5.472 -0.823 -11.495 1.00 89.62 88 LEU A CA 1
ATOM 642 C C . LEU A 1 88 ? 5.325 -0.824 -9.949 1.00 89.62 88 LEU A C 1
ATOM 644 O O . LEU A 1 88 ? 4.608 0.035 -9.417 1.00 89.62 88 LEU A O 1
ATOM 648 N N . PRO A 1 89 ? 5.898 -1.816 -9.228 1.00 89.88 89 PRO A N 1
ATOM 649 C CA . PRO A 1 89 ? 5.703 -1.975 -7.782 1.00 89.88 89 PRO A CA 1
ATOM 650 C C . PRO A 1 89 ? 6.123 -0.762 -6.953 1.00 89.88 89 PRO A C 1
ATOM 652 O O . PRO A 1 89 ? 5.398 -0.366 -6.043 1.00 89.88 89 PRO A O 1
ATOM 655 N N . GLU A 1 90 ? 7.272 -0.174 -7.278 1.00 93.06 90 GLU A N 1
ATOM 656 C CA . GLU A 1 90 ? 7.869 0.913 -6.510 1.00 93.06 90 GLU A CA 1
ATOM 657 C C . GLU A 1 90 ? 7.385 2.231 -7.086 1.00 93.06 90 GLU A C 1
ATOM 659 O O . GLU A 1 90 ? 7.705 2.578 -8.221 1.00 93.06 90 GLU A O 1
ATOM 664 N N . ARG A 1 91 ? 6.545 2.940 -6.339 1.00 92.94 91 ARG A N 1
ATOM 665 C CA . ARG A 1 91 ? 5.817 4.118 -6.810 1.00 92.94 91 ARG A CA 1
ATOM 666 C C . ARG A 1 91 ? 6.235 5.332 -6.007 1.00 92.94 91 ARG A C 1
ATOM 668 O O . ARG A 1 91 ? 6.318 5.284 -4.783 1.00 92.94 91 ARG A O 1
ATOM 675 N N . LEU A 1 92 ? 6.438 6.431 -6.715 1.00 93.81 92 LEU A N 1
ATOM 676 C CA . LEU A 1 92 ? 6.765 7.732 -6.162 1.00 93.81 92 LEU A CA 1
ATOM 677 C C . LEU A 1 92 ? 5.758 8.742 -6.687 1.00 93.81 92 LEU A C 1
ATOM 679 O O . LEU A 1 92 ? 5.531 8.828 -7.891 1.00 93.81 92 LEU A O 1
ATOM 683 N N . ALA A 1 93 ? 5.181 9.532 -5.795 1.00 93.38 93 ALA A N 1
ATOM 684 C CA . ALA A 1 93 ? 4.360 10.668 -6.162 1.00 93.38 93 ALA A CA 1
ATOM 685 C C . ALA A 1 93 ? 4.923 11.958 -5.581 1.00 93.38 93 ALA A C 1
ATOM 687 O O . ALA A 1 93 ? 5.282 12.007 -4.407 1.00 93.38 93 ALA A O 1
ATOM 688 N N . VAL A 1 94 ? 4.957 13.013 -6.393 1.00 93.19 94 VAL A N 1
ATOM 689 C CA . VAL A 1 94 ? 5.408 14.342 -5.968 1.00 93.19 94 VAL A CA 1
ATOM 690 C C . VAL A 1 94 ? 4.276 15.334 -6.098 1.00 93.19 94 VAL A C 1
ATOM 692 O O . VAL A 1 94 ? 3.701 15.520 -7.174 1.00 93.19 94 VAL A O 1
ATOM 695 N N . ARG A 1 95 ? 3.991 16.006 -4.987 1.00 88.44 95 ARG A N 1
ATOM 696 C CA . ARG A 1 95 ? 3.074 17.137 -4.914 1.00 88.44 95 ARG A CA 1
ATOM 697 C C . ARG A 1 95 ? 3.871 18.438 -4.866 1.00 88.44 95 ARG A C 1
ATOM 699 O O . ARG A 1 95 ? 5.005 18.448 -4.401 1.00 88.44 95 ARG A O 1
ATOM 706 N N . GLY A 1 96 ? 3.260 19.546 -5.263 1.00 87.12 96 GLY A N 1
ATOM 707 C CA . GLY A 1 96 ? 3.760 20.899 -5.021 1.00 87.12 96 GLY A CA 1
ATOM 708 C C . GLY A 1 96 ? 2.693 21.934 -5.357 1.00 87.12 96 GLY A C 1
ATOM 709 O O . GLY A 1 96 ? 1.714 21.623 -6.037 1.00 87.12 96 GLY A O 1
ATOM 710 N N . GLN A 1 97 ? 2.861 23.146 -4.841 1.00 87.62 97 GLN A N 1
ATOM 711 C CA . GLN A 1 97 ? 2.057 24.312 -5.209 1.00 87.62 97 GLN A CA 1
ATOM 712 C C . GLN A 1 97 ? 2.583 24.957 -6.494 1.00 87.62 97 GLN A C 1
ATOM 714 O O . GLN A 1 97 ? 1.815 25.551 -7.246 1.00 87.62 97 GLN A O 1
ATOM 719 N N . THR A 1 98 ? 3.885 24.811 -6.763 1.00 91.38 98 THR A N 1
ATOM 720 C CA . THR A 1 98 ? 4.543 25.328 -7.969 1.00 91.38 98 THR A CA 1
ATOM 721 C C . THR A 1 98 ? 5.372 24.244 -8.657 1.00 91.38 98 THR A C 1
ATOM 723 O O . THR A 1 98 ? 5.826 23.291 -8.024 1.00 91.38 98 THR A O 1
ATOM 726 N N . VAL A 1 99 ? 5.591 24.398 -9.966 1.00 93.75 99 VAL A N 1
ATOM 727 C CA . VAL A 1 99 ? 6.441 23.486 -10.752 1.00 93.75 99 VAL A CA 1
ATOM 728 C C . VAL A 1 99 ? 7.884 23.496 -10.229 1.00 93.75 99 VAL A C 1
ATOM 730 O O . VAL A 1 99 ? 8.483 22.435 -10.075 1.00 93.75 99 VAL A O 1
ATOM 733 N N . ALA A 1 100 ? 8.405 24.671 -9.860 1.00 94.88 100 ALA A N 1
ATOM 734 C CA . ALA A 1 100 ? 9.739 24.813 -9.274 1.00 94.88 100 ALA A CA 1
ATOM 735 C C . ALA A 1 100 ? 9.885 24.028 -7.959 1.00 94.88 100 ALA A C 1
ATOM 737 O O . ALA A 1 100 ? 10.884 23.349 -7.741 1.00 94.88 100 ALA A O 1
ATOM 738 N N . GLU A 1 101 ? 8.862 24.053 -7.101 1.00 94.25 101 GLU A N 1
ATOM 739 C CA . GLU A 1 101 ? 8.855 23.277 -5.859 1.00 94.25 101 GLU A CA 1
ATOM 740 C C . GLU A 1 101 ? 8.909 21.761 -6.118 1.00 94.25 101 GLU A C 1
ATOM 742 O O . GLU A 1 101 ? 9.606 21.042 -5.405 1.00 94.25 101 GLU A O 1
ATOM 747 N N . ILE A 1 102 ? 8.224 21.266 -7.154 1.00 94.75 102 ILE A N 1
ATOM 748 C CA . ILE A 1 102 ? 8.285 19.850 -7.550 1.00 94.75 102 ILE A CA 1
ATOM 749 C C . ILE A 1 102 ? 9.695 19.462 -8.000 1.00 94.75 102 ILE A C 1
ATOM 751 O O . ILE A 1 102 ? 10.192 18.418 -7.582 1.00 94.75 102 ILE A O 1
ATOM 755 N N . VAL A 1 103 ? 10.356 20.303 -8.803 1.00 97.00 103 VAL A N 1
ATOM 756 C CA . VAL A 1 103 ? 11.747 20.081 -9.236 1.00 97.00 103 VAL A CA 1
ATOM 757 C C . VAL A 1 103 ? 12.685 20.015 -8.029 1.00 97.00 103 VAL A C 1
ATOM 759 O O . VAL A 1 103 ? 13.476 19.079 -7.919 1.00 97.00 103 VAL A O 1
ATOM 762 N N . VAL A 1 104 ? 12.556 20.951 -7.081 1.00 96.06 104 VAL A N 1
ATOM 763 C CA . VAL A 1 104 ? 13.350 20.954 -5.839 1.00 96.06 104 VAL A CA 1
ATOM 764 C C . VAL A 1 104 ? 13.123 19.675 -5.034 1.00 96.06 104 VAL A C 1
ATOM 766 O O . VAL A 1 104 ? 14.088 19.054 -4.596 1.00 96.06 104 VAL A O 1
ATOM 769 N N . ARG A 1 105 ? 11.869 19.238 -4.876 1.00 95.00 105 ARG A N 1
ATOM 770 C CA . ARG A 1 105 ? 11.520 18.011 -4.140 1.00 95.00 105 ARG A CA 1
ATOM 771 C C . ARG A 1 105 ? 12.068 16.749 -4.805 1.00 95.00 105 ARG A C 1
ATOM 773 O O . ARG A 1 105 ? 12.569 15.878 -4.104 1.00 95.00 105 ARG A O 1
ATOM 780 N N . LEU A 1 106 ? 12.024 16.659 -6.136 1.00 96.44 106 LEU A N 1
ATOM 781 C CA . LEU A 1 106 ? 12.619 15.548 -6.890 1.00 96.44 106 LEU A CA 1
ATOM 782 C C . LEU A 1 106 ? 14.137 15.477 -6.688 1.00 96.44 106 LEU A C 1
ATOM 784 O O . LEU A 1 106 ? 14.668 14.400 -6.422 1.00 96.44 106 LEU A O 1
ATOM 788 N N . ARG A 1 107 ? 14.827 16.622 -6.784 1.00 96.19 107 ARG A N 1
ATOM 789 C CA . ARG A 1 107 ? 16.279 16.696 -6.563 1.00 96.19 107 ARG A CA 1
ATOM 790 C C . ARG A 1 107 ? 16.644 16.373 -5.111 1.00 96.19 107 ARG A C 1
ATOM 792 O O . ARG A 1 107 ? 17.595 15.635 -4.890 1.00 96.19 107 ARG A O 1
ATOM 799 N N . ALA A 1 108 ? 15.873 16.865 -4.139 1.00 94.25 108 ALA A N 1
ATOM 800 C CA . ALA A 1 108 ? 16.076 16.569 -2.720 1.00 94.25 108 ALA A CA 1
ATOM 801 C C . ALA A 1 108 ? 15.881 15.078 -2.408 1.00 94.25 108 ALA A C 1
ATOM 803 O O . ALA A 1 108 ? 16.720 14.485 -1.740 1.00 94.25 108 ALA A O 1
ATOM 804 N N . PHE A 1 109 ? 14.827 14.460 -2.952 1.00 94.88 109 PHE A N 1
ATOM 805 C CA . PHE A 1 109 ? 14.602 13.020 -2.832 1.00 94.88 109 PHE A CA 1
ATOM 806 C C . PHE A 1 109 ? 15.766 12.210 -3.419 1.00 94.88 109 PHE A C 1
ATOM 808 O O . PHE A 1 109 ? 16.233 11.264 -2.798 1.00 94.88 109 PHE A O 1
ATOM 815 N N . ALA A 1 110 ? 16.257 12.593 -4.600 1.00 93.81 110 ALA A N 1
ATOM 816 C CA . ALA A 1 110 ? 17.355 11.884 -5.249 1.00 93.81 110 ALA A CA 1
ATOM 817 C C . ALA A 1 110 ? 18.709 12.041 -4.533 1.00 93.81 110 ALA A C 1
ATOM 819 O O . ALA A 1 110 ? 19.581 11.196 -4.713 1.00 93.81 110 ALA A O 1
ATOM 820 N N . ALA A 1 111 ? 18.891 13.119 -3.766 1.00 92.00 111 ALA A N 1
ATOM 821 C CA . ALA A 1 111 ? 20.111 13.401 -3.014 1.00 92.00 111 ALA A CA 1
ATOM 822 C C . ALA A 1 111 ? 20.115 12.804 -1.596 1.00 92.00 111 ALA A C 1
ATOM 824 O O . ALA A 1 111 ? 21.132 12.899 -0.914 1.00 92.00 111 ALA A O 1
ATOM 825 N N . ALA A 1 112 ? 19.000 12.235 -1.129 1.00 87.81 112 ALA A N 1
ATOM 826 C CA . ALA A 1 112 ? 18.936 11.606 0.183 1.00 87.81 112 ALA A CA 1
ATOM 827 C C . ALA A 1 112 ? 19.761 10.306 0.204 1.00 87.81 112 ALA A C 1
ATOM 829 O O . ALA A 1 112 ? 19.621 9.472 -0.689 1.00 87.81 112 ALA A O 1
ATOM 830 N N . ASP A 1 113 ? 20.577 10.119 1.248 1.00 76.56 113 ASP A N 1
ATOM 831 C CA . ASP A 1 113 ? 21.412 8.916 1.430 1.00 76.56 113 ASP A CA 1
ATOM 832 C C . ASP A 1 113 ? 20.579 7.628 1.537 1.00 76.56 113 ASP A C 1
ATOM 834 O O . ASP A 1 113 ? 21.031 6.543 1.174 1.00 76.56 113 ASP A O 1
ATOM 838 N N . ASP A 1 114 ? 19.341 7.761 2.010 1.00 74.06 114 ASP A N 1
ATOM 839 C CA . ASP A 1 114 ? 18.349 6.698 2.036 1.00 74.06 114 ASP A CA 1
ATOM 840 C C . ASP A 1 114 ? 17.066 7.186 1.359 1.00 74.06 114 ASP A C 1
ATOM 842 O O . ASP A 1 114 ? 16.429 8.137 1.823 1.00 74.06 114 ASP A O 1
ATOM 846 N N . ALA A 1 115 ? 16.657 6.493 0.293 1.00 66.50 115 ALA A N 1
ATOM 847 C CA . ALA A 1 115 ? 15.404 6.741 -0.412 1.00 66.50 115 ALA A CA 1
ATOM 848 C C . ALA A 1 115 ? 14.170 6.585 0.499 1.00 66.50 115 ALA A C 1
ATOM 850 O O . ALA A 1 115 ? 13.103 7.080 0.155 1.00 66.50 115 ALA A O 1
ATOM 851 N N . SER A 1 116 ? 14.289 5.930 1.659 1.00 65.62 116 SER A N 1
ATOM 852 C CA . SER A 1 116 ? 13.231 5.835 2.668 1.00 65.62 116 SER A CA 1
ATOM 853 C C . SER A 1 116 ? 13.088 7.092 3.541 1.00 65.62 116 SER A C 1
ATOM 855 O O . SER A 1 116 ? 12.067 7.258 4.219 1.00 65.62 116 SER A O 1
ATOM 857 N N . THR A 1 117 ? 14.063 8.010 3.488 1.00 71.44 117 THR A N 1
ATOM 858 C CA . THR A 1 117 ? 14.046 9.266 4.246 1.00 71.44 117 THR A CA 1
ATOM 859 C C . THR A 1 117 ? 12.841 10.115 3.825 1.00 71.44 117 THR A C 1
ATOM 861 O O . THR A 1 117 ? 12.734 10.496 2.653 1.00 71.44 117 THR A O 1
ATOM 864 N N . PRO A 1 118 ? 11.926 10.460 4.751 1.00 73.00 118 PRO A N 1
ATOM 865 C CA . PRO A 1 118 ? 10.742 11.241 4.420 1.00 73.00 118 PRO A CA 1
ATOM 866 C C . PRO A 1 118 ? 11.119 12.608 3.840 1.00 73.00 118 PRO A C 1
ATOM 868 O O . PRO A 1 118 ? 11.654 13.471 4.533 1.00 73.00 118 PRO A O 1
ATOM 871 N N . THR A 1 119 ? 10.799 12.828 2.566 1.00 82.69 119 THR A N 1
ATOM 872 C CA . THR A 1 119 ? 10.894 14.146 1.933 1.00 82.69 119 THR A CA 1
ATOM 873 C C . THR A 1 119 ? 9.494 14.733 1.838 1.00 82.69 119 THR A C 1
ATOM 875 O O . THR A 1 119 ? 8.620 14.168 1.186 1.00 82.69 119 THR A O 1
ATOM 878 N N . ARG A 1 120 ? 9.269 15.881 2.485 1.00 84.75 120 ARG A N 1
ATOM 879 C CA . ARG A 1 120 ? 7.957 16.542 2.534 1.00 84.75 120 ARG A CA 1
ATOM 880 C C . ARG A 1 120 ? 7.390 16.749 1.124 1.00 84.75 120 ARG A C 1
ATOM 882 O O . ARG A 1 120 ? 8.021 17.384 0.278 1.00 84.75 120 ARG A O 1
ATOM 889 N N . GLY A 1 121 ? 6.185 16.243 0.873 1.00 87.62 121 GLY A N 1
ATOM 890 C CA . GLY A 1 121 ? 5.523 16.300 -0.428 1.00 87.62 121 GLY A CA 1
ATOM 891 C C . GLY A 1 121 ? 5.970 15.260 -1.456 1.00 87.62 121 GLY A C 1
ATOM 892 O O . GLY A 1 121 ? 5.508 15.333 -2.599 1.00 87.62 121 GLY A O 1
ATOM 893 N N . VAL A 1 122 ? 6.831 14.317 -1.069 1.00 92.75 122 VAL A N 1
ATOM 894 C CA . VAL A 1 122 ? 7.194 13.123 -1.840 1.00 92.75 122 VAL A CA 1
ATOM 895 C C . VAL A 1 122 ? 6.663 11.901 -1.098 1.00 92.75 122 VAL A C 1
ATOM 897 O O . VAL A 1 122 ? 7.019 11.642 0.048 1.00 92.75 122 VAL A O 1
ATOM 900 N N . VAL A 1 123 ? 5.796 11.140 -1.757 1.00 93.38 123 VAL A N 1
ATOM 901 C CA . VAL A 1 123 ? 5.150 9.962 -1.177 1.00 93.38 123 VAL A CA 1
ATOM 902 C C . VAL A 1 123 ? 5.610 8.719 -1.913 1.00 93.38 123 VAL A C 1
ATOM 904 O O . VAL A 1 123 ? 5.501 8.643 -3.135 1.00 93.38 123 VAL A O 1
ATOM 907 N N . LEU A 1 124 ? 6.083 7.737 -1.152 1.00 92.69 124 LEU A N 1
ATOM 908 C CA . LEU A 1 124 ? 6.505 6.438 -1.659 1.00 92.69 124 LEU A CA 1
ATOM 909 C C . LEU A 1 124 ? 5.483 5.360 -1.313 1.00 92.69 124 LEU A C 1
ATOM 911 O O . LEU A 1 124 ? 4.864 5.393 -0.245 1.00 92.69 124 LEU A O 1
ATOM 915 N N . ALA A 1 125 ? 5.350 4.386 -2.205 1.00 91.62 125 ALA A N 1
ATOM 916 C CA . ALA A 1 125 ? 4.577 3.175 -1.984 1.00 91.62 125 ALA A CA 1
ATOM 917 C C . ALA A 1 125 ? 5.248 1.986 -2.679 1.00 91.62 125 ALA A C 1
ATOM 919 O O . ALA A 1 125 ? 5.523 2.042 -3.874 1.00 91.62 125 ALA A O 1
ATOM 920 N N . SER A 1 126 ? 5.450 0.902 -1.930 1.00 90.69 126 SER A N 1
ATOM 921 C CA . SER A 1 126 ? 5.929 -0.384 -2.450 1.00 90.69 126 SER A CA 1
ATOM 922 C C . SER A 1 126 ? 4.755 -1.359 -2.495 1.00 90.69 126 SER A C 1
ATOM 924 O O . SER A 1 126 ? 4.267 -1.834 -1.458 1.00 90.69 126 SER A O 1
ATOM 926 N N . VAL A 1 127 ? 4.236 -1.583 -3.701 1.00 87.19 127 VAL A N 1
ATOM 927 C CA . VAL A 1 127 ? 3.060 -2.421 -3.951 1.00 87.19 127 VAL A CA 1
ATOM 928 C C . VAL A 1 127 ? 3.473 -3.883 -4.044 1.00 87.19 127 VAL A C 1
ATOM 930 O O . VAL A 1 127 ? 4.385 -4.242 -4.781 1.00 87.19 127 VAL A O 1
ATOM 933 N N . LEU A 1 128 ? 2.778 -4.740 -3.298 1.00 82.94 128 LEU A N 1
ATOM 934 C CA . LEU A 1 128 ? 3.087 -6.166 -3.220 1.00 82.94 128 LEU A CA 1
ATOM 935 C C . LEU A 1 128 ? 2.955 -6.841 -4.592 1.00 82.94 128 LEU A C 1
ATOM 937 O O . LEU A 1 128 ? 2.009 -6.582 -5.333 1.00 82.94 128 LEU A O 1
ATOM 941 N N . ALA A 1 129 ? 3.887 -7.740 -4.918 1.00 69.31 129 ALA A N 1
ATOM 942 C CA . ALA A 1 129 ? 3.982 -8.349 -6.246 1.00 69.31 129 ALA A CA 1
ATOM 943 C C . ALA A 1 129 ? 2.707 -9.102 -6.677 1.00 69.31 129 ALA A C 1
ATOM 945 O O . ALA A 1 129 ? 2.303 -9.008 -7.834 1.00 69.31 129 ALA A O 1
ATOM 946 N N . HIS A 1 130 ? 2.028 -9.793 -5.753 1.00 66.50 130 HIS A N 1
ATOM 947 C CA . HIS A 1 130 ? 0.769 -10.488 -6.050 1.00 66.50 130 HIS A CA 1
ATOM 948 C C . HIS A 1 130 ? -0.375 -9.513 -6.395 1.00 66.50 130 HIS A C 1
ATOM 950 O O . HIS A 1 130 ? -1.222 -9.837 -7.224 1.00 66.50 130 HIS A O 1
ATOM 956 N N . ASN A 1 131 ? -0.340 -8.281 -5.874 1.00 63.03 131 ASN A N 1
ATOM 957 C CA . ASN A 1 131 ? -1.297 -7.221 -6.216 1.00 63.03 131 ASN A CA 1
ATOM 958 C C . ASN A 1 131 ? -1.059 -6.617 -7.612 1.00 63.03 131 ASN A C 1
ATOM 960 O O . ASN A 1 131 ? -1.891 -5.860 -8.100 1.00 63.03 131 ASN A O 1
ATOM 964 N N . LEU A 1 132 ? 0.070 -6.932 -8.260 1.00 59.81 132 LEU A N 1
ATOM 965 C CA . LEU A 1 132 ? 0.349 -6.559 -9.653 1.00 59.81 132 LEU A CA 1
ATOM 966 C C . LEU A 1 132 ? -0.077 -7.650 -10.648 1.00 59.81 132 LEU A C 1
ATOM 968 O O . LEU A 1 132 ? -0.240 -7.357 -11.831 1.00 59.81 132 LEU A O 1
ATOM 972 N N . ALA A 1 133 ? -0.218 -8.896 -10.178 1.00 52.62 133 ALA A N 1
ATOM 973 C CA . ALA A 1 133 ? -0.552 -10.070 -10.985 1.00 52.62 133 ALA A CA 1
ATOM 974 C C . ALA A 1 133 ? -2.058 -10.390 -10.993 1.00 52.62 133 ALA A C 1
ATOM 976 O O . ALA A 1 133 ? -2.563 -10.920 -11.984 1.00 52.62 133 ALA A O 1
ATOM 977 N N . HIS A 1 134 ? -2.791 -10.053 -9.925 1.00 43.91 134 HIS A N 1
ATOM 978 C CA . HIS A 1 134 ? -4.250 -10.146 -9.919 1.00 43.91 134 HIS A CA 1
ATOM 979 C C . HIS A 1 134 ? -4.848 -9.096 -10.859 1.00 43.91 134 HIS A C 1
ATOM 981 O O . HIS A 1 134 ? -4.593 -7.907 -10.701 1.00 43.91 134 HIS A O 1
ATOM 987 N N . ASN A 1 135 ? -5.595 -9.583 -11.860 1.00 41.09 135 ASN A N 1
ATOM 988 C CA . ASN A 1 135 ? -6.361 -8.852 -12.873 1.00 41.09 135 ASN A CA 1
ATOM 989 C C . ASN A 1 135 ? -6.370 -7.324 -12.701 1.00 41.09 135 ASN A C 1
ATOM 991 O O . ASN A 1 135 ? -7.002 -6.798 -11.784 1.00 41.09 135 ASN A O 1
ATOM 995 N N . LEU A 1 136 ? -5.793 -6.628 -13.686 1.00 45.25 136 LEU A N 1
ATOM 996 C CA . LEU A 1 136 ? -5.795 -5.167 -13.887 1.00 45.25 136 LEU A CA 1
ATOM 997 C C . LEU A 1 136 ? -7.176 -4.479 -13.747 1.00 45.25 136 LEU A C 1
ATOM 999 O O . LEU A 1 136 ? -7.252 -3.257 -13.816 1.00 45.25 136 LEU A O 1
ATOM 1003 N N . ALA A 1 137 ? -8.260 -5.240 -13.575 1.00 42.59 137 ALA A N 1
ATOM 1004 C CA . ALA A 1 137 ? -9.619 -4.762 -13.383 1.00 42.59 137 ALA A CA 1
ATOM 1005 C C . ALA A 1 137 ? -10.045 -4.560 -11.912 1.00 42.59 137 ALA A C 1
ATOM 1007 O O . ALA A 1 137 ? -11.023 -3.848 -11.713 1.00 42.59 137 ALA A O 1
ATOM 1008 N N . GLN A 1 138 ? -9.386 -5.161 -10.903 1.00 49.88 138 GLN A N 1
ATOM 1009 C CA . GLN A 1 138 ? -9.882 -5.101 -9.507 1.00 49.88 138 GLN A CA 1
ATOM 1010 C C . GLN A 1 138 ? -8.888 -4.618 -8.433 1.00 49.88 138 GLN A C 1
ATOM 1012 O O . GLN A 1 138 ? -9.338 -4.241 -7.358 1.00 49.88 138 GLN A O 1
ATOM 1017 N N . GLY A 1 139 ? -7.580 -4.526 -8.710 1.00 55.28 139 GLY A N 1
ATOM 1018 C CA . GLY A 1 139 ? -6.604 -4.016 -7.727 1.00 55.28 139 GLY A CA 1
ATOM 1019 C C . GLY A 1 139 ? -6.512 -4.863 -6.438 1.00 55.28 139 GLY A C 1
ATOM 1020 O O . GLY A 1 139 ? -7.103 -5.941 -6.366 1.00 55.28 139 GLY A O 1
ATOM 1021 N N . PRO A 1 140 ? -5.730 -4.441 -5.422 1.00 63.34 140 PRO A N 1
ATOM 1022 C CA . PRO A 1 140 ? -5.741 -5.102 -4.117 1.00 63.34 140 PRO A CA 1
ATOM 1023 C C . PRO A 1 140 ? -7.079 -4.875 -3.412 1.00 63.34 140 PRO A C 1
ATOM 1025 O O . PRO A 1 140 ? -7.503 -3.723 -3.300 1.00 63.34 140 PRO A O 1
ATOM 1028 N N . ARG A 1 141 ? -7.684 -5.932 -2.847 1.00 86.56 141 ARG A N 1
ATOM 1029 C CA . ARG A 1 141 ? -8.842 -5.744 -1.964 1.00 86.56 141 ARG A CA 1
ATOM 1030 C C . ARG A 1 141 ? -8.405 -4.949 -0.734 1.00 86.56 141 ARG A C 1
ATOM 1032 O O . ARG A 1 141 ? -7.478 -5.341 -0.015 1.00 86.56 141 ARG A O 1
ATOM 1039 N N . CYS A 1 142 ? -9.055 -3.817 -0.515 1.00 92.88 142 CYS A N 1
ATOM 1040 C CA . CYS A 1 142 ? -8.751 -2.870 0.543 1.00 92.88 142 CYS A CA 1
ATOM 1041 C C . CYS A 1 142 ? -9.774 -2.993 1.671 1.00 92.88 142 CYS A C 1
ATOM 1043 O O . CYS A 1 142 ? -10.974 -2.907 1.426 1.00 92.88 142 CYS A O 1
ATOM 1045 N N . ALA A 1 143 ? -9.312 -3.121 2.912 1.00 97.50 143 ALA A N 1
ATOM 1046 C CA . ALA A 1 143 ? -10.158 -3.076 4.097 1.00 97.50 143 ALA A CA 1
ATOM 1047 C C . ALA A 1 143 ? -9.954 -1.765 4.864 1.00 97.50 143 ALA A C 1
ATOM 1049 O O . ALA A 1 143 ? -8.817 -1.361 5.114 1.00 97.50 143 ALA A O 1
ATOM 1050 N N . PHE A 1 144 ? -11.038 -1.104 5.267 1.00 98.50 144 PHE A N 1
ATOM 1051 C CA . PHE A 1 144 ? -10.969 -0.018 6.246 1.00 98.50 144 PHE A CA 1
ATOM 1052 C C . PHE A 1 144 ? -11.152 -0.587 7.651 1.00 98.50 144 PHE A C 1
ATOM 1054 O O . PHE A 1 144 ? -12.107 -1.315 7.922 1.00 98.50 144 PHE A O 1
ATOM 1061 N N . VAL A 1 145 ? -10.220 -0.244 8.537 1.00 98.56 145 VAL A N 1
ATOM 1062 C CA . VAL A 1 145 ? -10.165 -0.738 9.911 1.00 98.56 145 VAL A CA 1
ATOM 1063 C C . VAL A 1 145 ? -10.276 0.441 10.866 1.00 98.56 145 VAL A C 1
ATOM 1065 O O . VAL A 1 145 ? -9.455 1.357 10.835 1.00 98.56 145 VAL A O 1
ATOM 1068 N N . TYR A 1 146 ? -11.292 0.430 11.718 1.00 98.62 146 TYR A N 1
ATOM 1069 C CA . TYR A 1 146 ? -11.601 1.544 12.611 1.00 98.62 146 TYR A CA 1
ATOM 1070 C C . TYR A 1 146 ? -11.082 1.261 14.020 1.00 98.62 146 TYR A C 1
ATOM 1072 O O . TYR A 1 146 ? -11.444 0.257 14.629 1.00 98.62 146 TYR A O 1
ATOM 1080 N N . ALA A 1 147 ? -10.226 2.136 14.548 1.00 97.12 147 ALA A N 1
ATOM 1081 C CA . ALA A 1 147 ? -9.686 1.986 15.901 1.00 97.12 147 ALA A CA 1
ATOM 1082 C C . ALA A 1 147 ? -10.739 2.203 16.996 1.00 97.12 147 ALA A C 1
ATOM 1084 O O . ALA A 1 147 ? -11.704 2.946 16.809 1.00 97.12 147 ALA A O 1
ATOM 1085 N N . GLY A 1 148 ? -10.522 1.563 18.142 1.00 93.44 148 GLY A N 1
ATOM 1086 C CA . GLY A 1 148 ? -11.346 1.726 19.331 1.00 93.44 148 GLY A CA 1
ATOM 1087 C C . GLY A 1 148 ? -10.846 2.823 20.277 1.00 93.44 148 GLY A C 1
ATOM 1088 O O . GLY A 1 148 ? -10.058 3.698 19.904 1.00 93.44 148 GLY A O 1
ATOM 1089 N N . ASN A 1 149 ? -11.296 2.743 21.532 1.00 89.31 149 ASN A N 1
ATOM 1090 C CA . ASN A 1 149 ? -10.828 3.603 22.620 1.00 89.31 149 ASN A CA 1
ATOM 1091 C C . ASN A 1 149 ? -9.294 3.545 22.763 1.00 89.31 149 ASN A C 1
ATOM 1093 O O . ASN A 1 149 ? -8.687 2.485 22.647 1.00 89.31 149 ASN A O 1
ATOM 1097 N N . GLY A 1 150 ? -8.681 4.694 23.049 1.00 88.44 150 GLY A N 1
ATOM 1098 C CA . GLY A 1 150 ? -7.229 4.873 23.151 1.00 88.44 150 GLY A CA 1
ATOM 1099 C C . GLY A 1 150 ? -6.602 5.540 21.923 1.00 88.44 150 GLY A C 1
ATOM 1100 O O . GLY A 1 150 ? -5.459 5.982 21.992 1.00 88.44 150 GLY A O 1
ATOM 1101 N N . ALA A 1 151 ? -7.343 5.666 20.816 1.00 91.75 151 ALA A N 1
ATOM 1102 C CA . ALA A 1 151 ? -6.903 6.423 19.644 1.00 91.75 151 ALA A CA 1
ATOM 1103 C C . ALA A 1 151 ? -7.160 7.937 19.774 1.00 91.75 151 ALA A C 1
ATOM 1105 O O . ALA A 1 151 ? -6.576 8.728 19.033 1.00 91.75 151 ALA A O 1
ATOM 1106 N N . GLN A 1 152 ? -8.047 8.357 20.678 1.00 92.31 152 GLN A N 1
ATOM 1107 C CA . GLN A 1 152 ? -8.361 9.766 20.900 1.00 92.31 152 GLN A CA 1
ATOM 1108 C C . GLN A 1 152 ? -7.215 10.517 21.591 1.00 92.31 152 GLN A C 1
ATOM 1110 O O . GLN A 1 152 ? -6.509 9.969 22.434 1.00 92.31 152 GLN A O 1
ATOM 1115 N N . TRP A 1 153 ? -7.054 11.798 21.263 1.00 92.62 153 TRP A N 1
ATOM 1116 C CA . TRP A 1 153 ? -6.068 12.679 21.888 1.00 92.62 153 TRP A CA 1
ATOM 1117 C C . TRP A 1 153 ? -6.526 14.140 21.831 1.00 92.62 153 TRP A C 1
ATOM 1119 O O . TRP A 1 153 ? -7.345 14.519 20.991 1.00 92.62 153 TRP A O 1
ATOM 1129 N N . GLN A 1 154 ? -6.010 14.978 22.733 1.00 90.44 154 GLN A N 1
ATOM 1130 C CA . GLN A 1 154 ? -6.432 16.377 22.826 1.00 90.44 154 GLN A CA 1
ATOM 1131 C C . GLN A 1 154 ? -6.041 17.178 21.581 1.00 90.44 154 GLN A C 1
ATOM 1133 O O . GLN A 1 154 ? -4.863 17.289 21.261 1.00 90.44 154 GLN A O 1
ATOM 1138 N N . GLY A 1 155 ? -7.021 17.806 20.930 1.00 89.62 155 GLY A N 1
ATOM 1139 C CA . GLY A 1 155 ? -6.801 18.622 19.732 1.00 89.62 155 GLY A CA 1
ATOM 1140 C C . GLY A 1 155 ? -6.847 17.852 18.410 1.00 89.62 155 GLY A C 1
ATOM 1141 O O . GLY A 1 155 ? -6.624 18.457 17.359 1.00 89.62 155 GLY A O 1
ATOM 1142 N N . MET A 1 156 ? -7.189 16.560 18.439 1.00 94.56 156 MET A N 1
ATOM 1143 C CA . MET A 1 156 ? -7.351 15.751 17.232 1.00 94.56 156 MET A CA 1
ATOM 1144 C C . MET A 1 156 ? -8.316 16.376 16.215 1.00 94.56 156 MET A C 1
ATOM 1146 O O . MET A 1 156 ? -9.399 16.855 16.550 1.00 94.56 156 MET A O 1
ATOM 1150 N N . GLY A 1 157 ? -7.924 16.380 14.945 1.00 94.44 157 GLY A N 1
ATOM 1151 C CA . GLY A 1 157 ? -8.702 16.908 13.828 1.00 94.44 157 GLY A CA 1
ATOM 1152 C C . GLY A 1 157 ? -8.731 18.437 13.728 1.00 94.44 157 GLY A C 1
ATOM 1153 O O . GLY A 1 157 ? -9.220 18.951 12.719 1.00 94.44 157 GLY A O 1
ATOM 1154 N N . LEU A 1 158 ? -8.210 19.193 14.705 1.00 94.81 158 LEU A N 1
ATOM 1155 C CA . LEU A 1 158 ? -8.256 20.660 14.674 1.00 94.81 158 LEU A CA 1
ATOM 1156 C C . LEU A 1 158 ? -7.418 21.247 13.536 1.00 94.81 158 LEU A C 1
ATOM 1158 O O . LEU A 1 158 ? -7.875 22.179 12.868 1.00 94.81 158 LEU A O 1
ATOM 1162 N N . ALA A 1 159 ? -6.207 20.727 13.313 1.00 95.50 159 ALA A N 1
ATOM 1163 C CA . ALA A 1 159 ? -5.350 21.178 12.219 1.00 95.50 159 ALA A CA 1
ATOM 1164 C C . ALA A 1 159 ? -6.045 20.931 10.872 1.00 95.50 159 ALA A C 1
ATOM 1166 O O . ALA A 1 159 ? -6.241 21.861 10.083 1.00 95.50 159 ALA A O 1
ATOM 1167 N N . LEU A 1 160 ? -6.565 19.716 10.673 1.00 95.81 160 LEU A N 1
ATOM 1168 C CA . LEU A 1 160 ? -7.319 19.358 9.475 1.00 95.81 160 LEU A CA 1
ATOM 1169 C C . LEU A 1 160 ? -8.572 20.220 9.271 1.00 95.81 160 LEU A C 1
ATOM 1171 O O . LEU A 1 160 ? -8.859 20.631 8.150 1.00 95.81 160 LEU A O 1
ATOM 1175 N N . MET A 1 161 ? -9.318 20.541 10.332 1.00 96.19 161 MET A N 1
ATOM 1176 C CA . MET A 1 161 ? -10.486 21.428 10.253 1.00 96.19 161 MET A CA 1
ATOM 1177 C C . MET A 1 161 ? -10.124 22.861 9.849 1.00 96.19 161 MET A C 1
ATOM 1179 O O . MET A 1 161 ? -10.934 23.535 9.207 1.00 96.19 161 MET A O 1
ATOM 1183 N N . ARG A 1 162 ? -8.942 23.355 10.236 1.00 96.50 162 ARG A N 1
ATOM 1184 C CA . ARG A 1 162 ? -8.463 24.690 9.842 1.00 96.50 162 ARG A CA 1
ATOM 1185 C C . ARG A 1 162 ? -8.057 24.722 8.371 1.00 96.50 162 ARG A C 1
ATOM 1187 O O . ARG A 1 162 ? -8.324 25.712 7.696 1.00 96.50 162 ARG A O 1
ATOM 1194 N N . GLU A 1 163 ? -7.461 23.641 7.879 1.00 96.00 163 GLU A N 1
ATOM 1195 C CA . GLU A 1 163 ? -6.822 23.586 6.560 1.00 96.00 163 GLU A CA 1
ATOM 1196 C C . GLU A 1 163 ? -7.709 22.975 5.458 1.00 96.00 163 GLU A C 1
ATOM 1198 O O . GLU A 1 163 ? -7.513 23.263 4.277 1.00 96.00 163 GLU A O 1
ATOM 1203 N N . SER A 1 164 ? -8.721 22.175 5.816 1.00 95.81 164 SER A N 1
ATOM 1204 C CA . SER A 1 164 ? -9.648 21.525 4.881 1.00 95.81 164 SER A CA 1
ATOM 1205 C C . SER A 1 164 ? -11.097 21.992 5.084 1.00 95.81 164 SER A C 1
ATOM 1207 O O . SER A 1 164 ? -11.795 21.528 5.995 1.00 95.81 164 SER A O 1
ATOM 1209 N N . PRO A 1 165 ? -11.628 22.849 4.187 1.00 96.25 165 PRO A N 1
ATOM 1210 C CA . PRO A 1 165 ? -13.029 23.267 4.228 1.00 96.25 165 PRO A CA 1
ATOM 1211 C C . PRO A 1 165 ? -14.020 22.103 4.109 1.00 96.25 165 PRO A C 1
ATOM 1213 O O . PRO A 1 165 ? -15.123 22.178 4.650 1.00 96.25 165 PRO A O 1
ATOM 1216 N N . PHE A 1 166 ? -13.652 21.034 3.394 1.00 96.56 166 PHE A N 1
ATOM 1217 C CA . PHE A 1 166 ? -14.479 19.833 3.276 1.00 96.56 166 PHE A CA 1
ATOM 1218 C C . PHE A 1 166 ? -14.609 19.131 4.629 1.00 96.56 166 PHE A C 1
ATOM 1220 O O . PHE A 1 166 ? -15.728 18.921 5.099 1.00 96.56 166 PHE A O 1
ATOM 1227 N N . PHE A 1 167 ? -13.478 18.850 5.281 1.00 97.25 167 PHE A N 1
ATOM 1228 C CA . PHE A 1 167 ? -13.450 18.182 6.580 1.00 97.25 167 PHE A CA 1
ATOM 1229 C C . PHE A 1 167 ? -14.193 18.999 7.643 1.00 97.25 167 PHE A C 1
ATOM 1231 O O . PHE A 1 167 ? -15.060 18.478 8.343 1.00 97.25 167 PHE A O 1
ATOM 1238 N N . LYS A 1 168 ? -13.964 20.320 7.675 1.00 97.94 168 LYS A N 1
ATOM 1239 C CA . LYS A 1 168 ? -14.685 21.247 8.559 1.00 97.94 168 LYS A CA 1
ATOM 1240 C C . LYS A 1 168 ? -16.204 21.147 8.409 1.00 97.94 168 LYS A C 1
ATOM 1242 O O . LYS A 1 168 ? -16.907 21.067 9.413 1.00 97.94 168 LYS A O 1
ATOM 1247 N N . ARG A 1 169 ? -16.726 21.137 7.175 1.00 98.38 169 ARG A N 1
ATOM 1248 C CA . ARG A 1 169 ? -18.175 21.019 6.930 1.00 98.38 169 ARG A CA 1
ATOM 1249 C C . ARG A 1 169 ? -18.736 19.682 7.408 1.00 98.38 169 ARG A C 1
ATOM 1251 O O . ARG A 1 169 ? -19.855 19.662 7.915 1.00 98.38 169 ARG A O 1
ATOM 1258 N N . LYS A 1 170 ? -17.980 18.589 7.261 1.00 98.31 170 LYS A N 1
ATOM 1259 C CA . LYS A 1 170 ? -18.388 17.261 7.741 1.00 98.31 170 LYS A CA 1
ATOM 1260 C C . LYS A 1 170 ? -18.474 17.224 9.265 1.00 98.31 170 LYS A C 1
ATOM 1262 O O . LYS A 1 170 ? -19.515 16.838 9.785 1.00 98.31 170 LYS A O 1
ATOM 1267 N N . ILE A 1 171 ? -17.475 17.756 9.969 1.00 98.31 171 ILE A N 1
ATOM 1268 C CA . ILE A 1 171 ? -17.524 17.879 11.434 1.00 98.31 171 ILE A CA 1
ATOM 1269 C C . ILE A 1 171 ? -18.673 18.782 11.895 1.00 98.31 171 ILE A C 1
ATOM 1271 O O . ILE A 1 171 ? -19.384 18.432 12.825 1.00 98.31 171 ILE A O 1
ATOM 1275 N N . GLN A 1 172 ? -18.930 19.906 11.221 1.00 98.50 172 GLN A N 1
ATOM 1276 C CA . GLN A 1 172 ? -20.077 20.768 11.544 1.00 98.50 172 GLN A CA 1
ATOM 1277 C C . GLN A 1 172 ? -21.434 20.086 11.330 1.00 98.50 172 GLN A C 1
ATOM 1279 O O . GLN A 1 172 ? -22.392 20.394 12.037 1.00 98.50 172 GLN A O 1
ATOM 1284 N N . ALA A 1 173 ? -21.549 19.199 10.340 1.00 98.44 173 ALA A N 1
ATOM 1285 C CA . ALA A 1 173 ? -22.762 18.418 10.133 1.00 98.44 173 ALA A CA 1
ATOM 1286 C C . ALA A 1 173 ? -22.950 17.380 11.248 1.00 98.44 173 ALA A C 1
ATOM 1288 O O . ALA A 1 173 ? -24.045 17.287 11.795 1.00 98.44 173 ALA A O 1
ATOM 1289 N N . LEU A 1 174 ? -21.876 16.681 11.628 1.00 98.44 174 LEU A N 1
ATOM 1290 C CA . LEU A 1 174 ? -21.875 15.716 12.729 1.00 98.44 174 LEU A CA 1
ATOM 1291 C C . LEU A 1 174 ? -22.165 16.380 14.078 1.00 98.44 174 LEU A C 1
ATOM 1293 O O . LEU A 1 174 ? -22.977 15.870 14.838 1.00 98.44 174 LEU A O 1
ATOM 1297 N N . ASP A 1 175 ? -21.592 17.554 14.343 1.00 98.31 175 ASP A N 1
ATOM 1298 C CA . ASP A 1 175 ? -21.880 18.345 15.544 1.00 98.31 175 ASP A CA 1
ATOM 1299 C C . ASP A 1 175 ? -23.373 18.681 15.648 1.00 98.31 175 ASP A C 1
ATOM 1301 O O . ASP A 1 175 ? -23.985 18.449 16.686 1.00 98.31 175 ASP A O 1
ATOM 1305 N N . ARG A 1 176 ? -24.001 19.143 14.556 1.00 98.50 176 ARG A N 1
ATOM 1306 C CA . ARG A 1 176 ? -25.449 19.415 14.536 1.00 98.50 176 ARG A CA 1
ATOM 1307 C C . ARG A 1 176 ? -26.294 18.157 14.727 1.00 98.50 176 ARG A C 1
ATOM 1309 O O . ARG A 1 176 ? -27.302 18.230 15.421 1.00 98.50 176 ARG A O 1
ATOM 1316 N N . LEU A 1 177 ? -25.900 17.048 14.102 1.00 98.38 177 LEU A N 1
ATOM 1317 C CA . LEU A 1 177 ? -26.616 15.777 14.180 1.00 98.38 177 LEU A CA 1
ATOM 1318 C C . LEU A 1 177 ? -26.552 15.180 15.591 1.00 98.38 177 LEU A C 1
ATOM 1320 O O . LEU A 1 177 ? -27.573 14.788 16.140 1.00 98.38 177 LEU A O 1
ATOM 1324 N N . MET A 1 178 ? -25.355 15.113 16.171 1.00 98.31 178 MET A N 1
ATOM 1325 C CA . MET A 1 178 ? -25.095 14.353 17.393 1.00 98.31 178 MET A CA 1
ATOM 1326 C C . MET A 1 178 ? -25.376 15.151 18.664 1.00 98.31 178 MET A C 1
ATOM 1328 O O . MET A 1 178 ? -25.709 14.556 19.686 1.00 98.31 178 MET A O 1
ATOM 1332 N N . ARG A 1 179 ? -25.274 16.488 18.630 1.00 97.62 179 ARG A N 1
ATOM 1333 C CA . ARG A 1 179 ? -25.433 17.344 19.819 1.00 97.62 179 ARG A CA 1
ATOM 1334 C C . ARG A 1 179 ? -26.722 17.088 20.618 1.00 97.62 179 ARG A C 1
ATOM 1336 O O . ARG A 1 179 ? -26.617 17.043 21.842 1.00 97.62 179 ARG A O 1
ATOM 1343 N N . PRO A 1 180 ? -27.907 16.885 20.005 1.00 97.25 180 PRO A N 1
ATOM 1344 C CA . PRO A 1 180 ? -29.118 16.528 20.749 1.00 97.25 180 PRO A CA 1
ATOM 1345 C C . PRO A 1 180 ? -29.031 15.176 21.476 1.00 97.25 180 PRO A C 1
ATOM 1347 O O . PRO A 1 180 ? -29.692 15.001 22.493 1.00 97.25 180 PRO A O 1
ATOM 1350 N N . MET A 1 181 ? -28.225 14.236 20.974 1.00 96.19 181 MET A N 1
ATOM 1351 C CA . MET A 1 181 ? -28.088 12.877 21.516 1.00 96.19 181 MET A CA 1
ATOM 1352 C C . MET A 1 181 ? -27.027 12.799 22.623 1.00 96.19 181 MET A C 1
ATOM 1354 O O . MET A 1 181 ? -27.223 12.109 23.622 1.00 96.19 181 MET A O 1
ATOM 1358 N N . ILE A 1 182 ? -25.901 13.503 22.441 1.00 96.75 182 ILE A N 1
ATOM 1359 C CA . ILE A 1 182 ? -24.737 13.445 23.347 1.00 96.75 182 ILE A CA 1
ATOM 1360 C C . ILE A 1 182 ? -24.717 14.576 24.385 1.00 96.75 182 ILE A C 1
ATOM 1362 O O . ILE A 1 182 ? -23.981 14.500 25.362 1.00 96.75 182 ILE A O 1
ATOM 1366 N N . GLY A 1 183 ? -25.504 15.639 24.192 1.00 95.94 183 GLY A N 1
ATOM 1367 C CA . GLY A 1 183 ? -25.647 16.737 25.156 1.00 95.94 183 GLY A CA 1
ATOM 1368 C C . GLY A 1 183 ? -24.513 17.772 25.168 1.00 95.94 183 GLY A C 1
ATOM 1369 O O . GLY A 1 183 ? -24.560 18.713 25.957 1.00 95.94 183 GLY A O 1
ATOM 1370 N N . PHE A 1 184 ? -23.513 17.659 24.289 1.00 95.94 184 PHE A N 1
ATOM 1371 C CA . PHE A 1 184 ? -22.420 18.629 24.144 1.00 95.94 184 PHE A CA 1
ATOM 1372 C C . PHE A 1 184 ? -22.069 18.880 22.669 1.00 95.94 184 PHE A C 1
ATOM 1374 O O . PHE A 1 184 ? -22.527 18.167 21.777 1.00 95.94 184 PHE A O 1
ATOM 1381 N N . SER A 1 185 ? -21.284 19.929 22.399 1.00 96.81 185 SER A N 1
ATOM 1382 C CA . SER A 1 185 ? -20.762 20.208 21.055 1.00 96.81 185 SER A CA 1
ATOM 1383 C C . SER A 1 185 ? -19.401 19.546 20.859 1.00 96.81 185 SER A C 1
ATOM 1385 O O . SER A 1 185 ? -18.456 19.828 21.595 1.00 96.81 185 SER A O 1
ATOM 1387 N N . ILE A 1 186 ? -19.295 18.731 19.810 1.00 96.06 186 ILE A N 1
ATOM 1388 C CA . ILE A 1 186 ? -18.057 18.110 19.326 1.00 96.06 186 ILE A CA 1
ATOM 1389 C C . ILE A 1 186 ? -17.003 19.187 19.079 1.00 96.06 186 ILE A C 1
ATOM 1391 O O . ILE A 1 186 ? -15.865 19.070 19.517 1.00 96.06 186 ILE A O 1
ATOM 1395 N N . ILE A 1 187 ? -17.385 20.271 18.401 1.00 95.56 187 ILE A N 1
ATOM 1396 C CA . ILE A 1 187 ? -16.445 21.336 18.035 1.00 95.56 187 ILE A CA 1
ATOM 1397 C C . ILE A 1 187 ? -15.928 22.063 19.277 1.00 95.56 187 ILE A C 1
ATOM 1399 O O . ILE A 1 187 ? -14.740 22.375 19.338 1.00 95.56 187 ILE A O 1
ATOM 1403 N N . GLN A 1 188 ? -16.797 22.355 20.248 1.00 94.62 188 GLN A N 1
ATOM 1404 C CA . GLN A 1 188 ? -16.374 23.021 21.483 1.00 94.62 188 GLN A CA 1
ATOM 1405 C C . GLN A 1 188 ? -15.415 22.142 22.284 1.00 94.62 188 GLN A C 1
ATOM 1407 O O . GLN A 1 188 ? -14.384 22.638 22.722 1.00 94.62 188 GLN A O 1
ATOM 1412 N N . GLU A 1 189 ? -15.709 20.848 22.400 1.00 95.12 189 GLU A N 1
ATOM 1413 C CA . GLU A 1 189 ? -14.865 19.903 23.133 1.00 95.12 189 GLU A CA 1
ATOM 1414 C C . GLU A 1 189 ? -13.497 19.707 22.462 1.00 95.12 189 GLU A C 1
ATOM 1416 O O . GLU A 1 189 ? -12.467 19.763 23.128 1.00 95.12 189 GLU A O 1
ATOM 1421 N N . LEU A 1 190 ? -13.450 19.589 21.128 1.00 92.88 190 LEU A N 1
ATOM 1422 C CA . LEU A 1 190 ? -12.177 19.528 20.399 1.00 92.88 190 LEU A CA 1
ATOM 1423 C C . LEU A 1 190 ? -11.328 20.793 20.599 1.00 92.88 190 LEU A C 1
ATOM 1425 O O . LEU A 1 190 ? -10.106 20.700 20.585 1.00 92.88 190 LEU A O 1
ATOM 1429 N N . ASN A 1 191 ? -11.955 21.962 20.785 1.00 92.62 191 ASN A N 1
ATOM 1430 C CA . ASN A 1 191 ? -11.269 23.233 21.050 1.00 92.62 191 ASN A CA 1
ATOM 1431 C C . ASN A 1 191 ? -11.023 23.508 22.545 1.00 92.62 191 ASN A C 1
ATOM 1433 O O . ASN A 1 191 ? -10.474 24.564 22.863 1.00 92.62 191 ASN A O 1
ATOM 1437 N N . ALA A 1 192 ? -11.424 22.612 23.452 1.00 91.50 192 ALA A N 1
ATOM 1438 C CA . ALA A 1 192 ? -11.223 22.809 24.882 1.00 91.50 192 ALA A CA 1
ATOM 1439 C C . ALA A 1 192 ? -9.726 22.913 25.215 1.00 91.50 192 ALA A C 1
ATOM 1441 O O . ALA A 1 192 ? -8.871 22.266 24.599 1.00 91.50 192 ALA A O 1
ATOM 1442 N N . THR A 1 193 ? -9.396 23.744 26.199 1.00 87.81 193 THR A N 1
ATOM 1443 C CA . THR A 1 193 ? -8.047 23.792 26.763 1.00 87.81 193 THR A CA 1
ATOM 1444 C C . THR A 1 193 ? -7.778 22.516 27.575 1.00 87.81 193 THR A C 1
ATOM 1446 O O . THR A 1 193 ? -8.730 21.854 27.993 1.00 87.81 193 THR A O 1
ATOM 1449 N N . PRO A 1 194 ? -6.509 22.120 27.795 1.00 84.12 194 PRO A N 1
ATOM 1450 C CA . PRO A 1 194 ? -6.190 20.874 28.499 1.00 84.12 194 PRO A CA 1
ATOM 1451 C C . PRO A 1 194 ? -6.836 20.738 29.887 1.00 84.12 194 PRO A C 1
ATOM 1453 O O . PRO A 1 194 ? -7.208 19.639 30.274 1.00 84.12 194 PRO A O 1
ATOM 1456 N N . ASP A 1 195 ? -7.005 21.846 30.607 1.00 85.00 195 ASP A N 1
ATOM 1457 C CA . ASP A 1 195 ? -7.651 21.939 31.922 1.00 85.00 195 ASP A CA 1
ATOM 1458 C C . ASP A 1 195 ? -9.180 21.787 31.882 1.00 85.00 195 ASP A C 1
ATOM 1460 O O . ASP A 1 195 ? -9.789 21.408 32.878 1.00 85.00 195 ASP A O 1
ATOM 1464 N N . MET A 1 196 ? -9.798 22.059 30.732 1.00 86.62 196 MET A N 1
ATOM 1465 C CA . MET A 1 196 ? -11.250 21.991 30.527 1.00 86.62 196 MET A CA 1
ATOM 1466 C C . MET A 1 196 ? -11.683 20.758 29.728 1.00 86.62 196 MET A C 1
ATOM 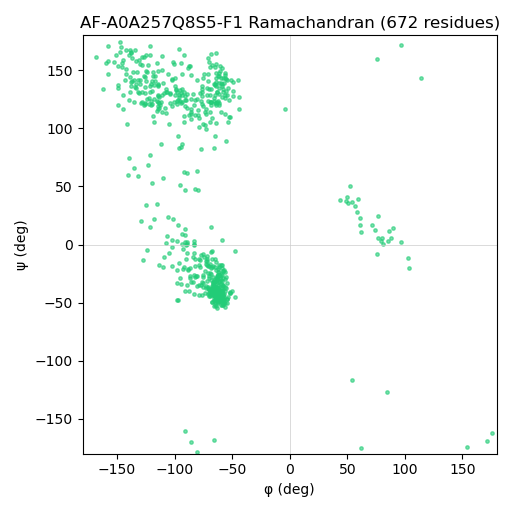1468 O O . MET A 1 196 ? -12.880 20.523 29.563 1.00 86.62 196 MET A O 1
ATOM 1472 N N . SER A 1 197 ? -10.724 19.997 29.197 1.00 87.50 197 SER A N 1
ATOM 1473 C CA . SER A 1 197 ? -10.993 18.832 28.366 1.00 87.50 197 SER A CA 1
ATOM 1474 C C . SER A 1 197 ? -11.539 17.670 29.182 1.00 87.50 197 SER A C 1
ATOM 1476 O O . SER A 1 197 ? -10.991 17.294 30.217 1.00 87.50 197 SER A O 1
ATOM 1478 N N . ARG A 1 198 ? -12.586 17.041 28.654 1.00 90.75 198 ARG A N 1
ATOM 1479 C CA . ARG A 1 198 ? -13.190 15.820 29.191 1.00 90.75 198 ARG A CA 1
ATOM 1480 C C . ARG A 1 198 ? -12.834 14.602 28.342 1.00 90.75 198 ARG A C 1
ATOM 1482 O O . ARG A 1 198 ? -13.551 13.613 28.357 1.00 90.75 198 ARG A O 1
ATOM 1489 N N . MET A 1 199 ? -11.731 14.645 27.594 1.00 87.81 199 MET A N 1
ATOM 1490 C CA . MET A 1 199 ? -11.318 13.560 26.689 1.00 87.81 199 MET A CA 1
ATOM 1491 C C . MET A 1 199 ? -11.049 12.218 27.402 1.00 87.81 199 MET A C 1
ATOM 1493 O O . MET A 1 199 ? -11.048 11.174 26.754 1.00 87.81 199 MET A O 1
ATOM 1497 N N . SER A 1 200 ? -10.812 12.225 28.717 1.00 85.94 200 SER A N 1
ATOM 1498 C CA . SER A 1 200 ? -10.704 11.009 29.535 1.00 85.94 200 SER A CA 1
ATOM 1499 C C . SER A 1 200 ? -12.063 10.387 29.887 1.00 85.94 200 SER A C 1
ATOM 1501 O O . SER A 1 200 ? -12.122 9.204 30.220 1.00 85.94 200 SER A O 1
ATOM 1503 N N . ASP A 1 201 ? -13.159 11.145 29.792 1.00 90.06 201 ASP A N 1
ATOM 1504 C CA . ASP A 1 201 ? -14.516 10.643 29.997 1.00 90.06 201 ASP A CA 1
ATOM 1505 C C . ASP A 1 201 ? -14.968 9.846 28.766 1.00 90.06 201 ASP A C 1
ATOM 1507 O O . ASP A 1 201 ? -15.053 10.364 27.649 1.00 90.06 201 ASP A O 1
ATOM 1511 N N . THR A 1 202 ? -15.305 8.574 28.975 1.00 90.19 202 THR A N 1
ATOM 1512 C CA . THR A 1 202 ? -15.789 7.670 27.928 1.00 90.19 202 THR A CA 1
ATOM 1513 C C . THR A 1 202 ? -17.046 8.197 27.234 1.00 90.19 202 THR A C 1
ATOM 1515 O O . THR A 1 202 ? -17.169 8.034 26.015 1.00 90.19 202 THR A O 1
ATOM 1518 N N . ALA A 1 203 ? -17.945 8.876 27.962 1.00 94.31 203 ALA A N 1
ATOM 1519 C CA . ALA A 1 203 ? -19.153 9.472 27.390 1.00 94.31 203 ALA A CA 1
ATOM 1520 C C . ALA A 1 203 ? -18.831 10.544 26.337 1.00 94.31 203 ALA A C 1
ATOM 1522 O O . ALA A 1 203 ? -19.634 10.770 25.429 1.00 94.31 203 ALA A O 1
ATOM 1523 N N . VAL A 1 204 ? -17.653 11.169 26.440 1.00 95.06 204 VAL A N 1
ATOM 1524 C CA . VAL A 1 204 ? -17.164 12.231 25.555 1.00 95.06 204 VAL A CA 1
ATOM 1525 C C . VAL A 1 204 ? -16.225 11.678 24.480 1.00 95.06 204 VAL A C 1
ATOM 1527 O O . VAL A 1 204 ? -16.406 11.960 23.295 1.00 95.06 204 VAL A O 1
ATOM 1530 N N . ALA A 1 205 ? -15.254 10.850 24.866 1.00 94.44 205 ALA A N 1
ATOM 1531 C CA . ALA A 1 205 ? -14.216 10.318 23.987 1.00 94.44 205 ALA A CA 1
ATOM 1532 C C . ALA A 1 205 ? -14.774 9.510 22.807 1.00 94.44 205 ALA A C 1
ATOM 1534 O O . ALA A 1 205 ? -14.352 9.702 21.665 1.00 94.44 205 ALA A O 1
ATOM 1535 N N . GLN A 1 206 ? -15.736 8.620 23.069 1.00 96.38 206 GLN A N 1
ATOM 1536 C CA . GLN A 1 206 ? -16.287 7.720 22.055 1.00 96.38 206 GLN A CA 1
ATOM 1537 C C . GLN A 1 206 ? -17.056 8.463 20.945 1.00 96.38 206 GLN A C 1
ATOM 1539 O O . GLN A 1 206 ? -16.750 8.232 19.771 1.00 96.38 206 GLN A O 1
ATOM 1544 N N . PRO A 1 207 ? -17.989 9.395 21.248 1.00 97.69 207 PRO A N 1
ATOM 1545 C CA . PRO A 1 207 ? -18.623 10.214 20.216 1.00 97.69 207 PRO A CA 1
ATOM 1546 C C . PRO A 1 207 ? -17.642 11.050 19.393 1.00 97.69 207 PRO A C 1
ATOM 1548 O O . PRO A 1 207 ? -17.820 11.177 18.181 1.00 97.69 207 PRO A O 1
ATOM 1551 N N . LEU A 1 208 ? -16.603 11.611 20.024 1.00 97.12 208 LEU A N 1
ATOM 1552 C CA . LEU A 1 208 ? -15.575 12.368 19.308 1.00 97.12 208 LEU A CA 1
ATOM 1553 C C . LEU A 1 208 ? -14.799 11.470 18.341 1.00 97.12 208 LEU A C 1
ATOM 1555 O O . LEU A 1 208 ? -14.646 11.819 17.170 1.00 97.12 208 LEU A O 1
ATOM 1559 N N . LEU A 1 209 ? -14.354 10.299 18.808 1.00 97.19 209 LEU A N 1
ATOM 1560 C CA . LEU A 1 209 ? -13.661 9.308 17.988 1.00 97.19 209 LEU A CA 1
ATOM 1561 C C . LEU A 1 209 ? -14.507 8.904 16.772 1.00 97.19 209 LEU A C 1
ATOM 1563 O O . LEU A 1 209 ? -14.026 8.992 15.641 1.00 97.19 209 LEU A O 1
ATOM 1567 N N . PHE A 1 210 ? -15.777 8.553 16.994 1.00 98.50 210 PHE A N 1
ATOM 1568 C CA . PHE A 1 210 ? -16.724 8.221 15.928 1.00 98.50 210 PHE A CA 1
ATOM 1569 C C . PHE A 1 210 ? -16.870 9.363 14.914 1.00 98.50 210 PHE A C 1
ATOM 1571 O O . PHE A 1 210 ? -16.776 9.144 13.706 1.00 98.50 210 PHE A O 1
ATOM 1578 N N . ALA A 1 211 ? -17.036 10.604 15.382 1.00 98.25 211 ALA A N 1
ATOM 1579 C CA . ALA A 1 211 ? -17.199 11.752 14.499 1.00 98.25 211 ALA A CA 1
ATOM 1580 C C . ALA A 1 211 ? -15.974 11.982 13.596 1.00 98.25 211 ALA A C 1
ATOM 1582 O O . ALA A 1 211 ? -16.128 12.244 12.398 1.00 98.25 211 ALA A O 1
ATOM 1583 N N . LEU A 1 212 ? -14.754 11.842 14.128 1.00 97.81 212 LEU A N 1
ATOM 1584 C CA . LEU A 1 212 ? -13.543 11.927 13.306 1.00 97.81 212 LEU A CA 1
ATOM 1585 C C . LEU A 1 212 ? -13.430 10.757 12.331 1.00 97.81 212 LEU A C 1
ATOM 1587 O O . LEU A 1 212 ? -13.086 10.979 11.172 1.00 97.81 212 LEU A O 1
ATOM 1591 N N . GLN A 1 213 ? -13.751 9.537 12.752 1.00 98.50 213 GLN A N 1
ATOM 1592 C CA . GLN A 1 213 ? -13.733 8.364 11.877 1.00 98.50 213 GLN A CA 1
ATOM 1593 C C . GLN A 1 213 ? -14.690 8.507 10.692 1.00 98.50 213 GLN A C 1
ATOM 1595 O O . GLN A 1 213 ? -14.307 8.240 9.548 1.00 98.50 213 GLN A O 1
ATOM 1600 N N . VAL A 1 214 ? -15.904 9.005 10.934 1.00 98.62 214 VAL A N 1
ATOM 1601 C CA . VAL A 1 214 ? -16.875 9.311 9.879 1.00 98.62 214 VAL A CA 1
ATOM 1602 C C . VAL A 1 214 ? -16.340 10.406 8.956 1.00 98.62 214 VAL A C 1
ATOM 1604 O O . VAL A 1 214 ? -16.328 10.235 7.738 1.00 98.62 214 VAL A O 1
ATOM 1607 N N . ALA A 1 215 ? -15.832 11.514 9.503 1.00 98.25 215 ALA A N 1
ATOM 1608 C CA . ALA A 1 215 ? -15.317 12.618 8.693 1.00 98.25 215 ALA A CA 1
ATOM 1609 C C . ALA A 1 215 ? -14.085 12.231 7.849 1.00 98.25 215 ALA A C 1
ATOM 1611 O O . ALA A 1 215 ? -13.967 12.674 6.704 1.00 98.25 215 ALA A O 1
ATOM 1612 N N . LEU A 1 216 ? -13.191 11.387 8.376 1.00 98.00 216 LEU A N 1
ATOM 1613 C CA . LEU A 1 216 ? -12.044 10.837 7.645 1.00 98.00 216 LEU A CA 1
ATOM 1614 C C . LEU A 1 216 ? -12.488 9.855 6.554 1.00 98.00 216 LEU A C 1
ATOM 1616 O O . LEU A 1 216 ? -11.959 9.900 5.445 1.00 98.00 216 LEU A O 1
ATOM 1620 N N . THR A 1 217 ? -13.496 9.023 6.823 1.00 98.31 217 THR A N 1
ATOM 1621 C CA . THR A 1 217 ? -14.089 8.124 5.816 1.00 98.31 217 THR A CA 1
ATOM 1622 C C . THR A 1 217 ? -14.717 8.912 4.669 1.00 98.31 217 THR A C 1
ATOM 1624 O O . THR A 1 217 ? -14.508 8.597 3.499 1.00 98.31 217 THR A O 1
ATOM 1627 N N . GLU A 1 218 ? -15.451 9.979 4.982 1.00 97.75 218 GLU A N 1
ATOM 1628 C CA . GLU A 1 218 ? -16.012 10.882 3.975 1.00 97.75 218 GLU A CA 1
ATOM 1629 C C . GLU A 1 218 ? -14.917 11.577 3.154 1.00 97.75 218 GLU A C 1
ATOM 1631 O O . GLU A 1 218 ? -15.097 11.801 1.957 1.00 97.75 218 GLU A O 1
ATOM 1636 N N . LEU A 1 219 ? -13.776 11.902 3.771 1.00 96.31 219 LEU A N 1
ATOM 1637 C CA . LEU A 1 219 ? -12.624 12.473 3.074 1.00 96.31 219 LEU A CA 1
ATOM 1638 C C . LEU A 1 219 ? -11.958 11.456 2.133 1.00 96.31 219 LEU A C 1
ATOM 1640 O O . LEU A 1 219 ? -11.686 11.795 0.984 1.00 96.31 219 LEU A O 1
ATOM 1644 N N . LEU A 1 220 ? -11.761 10.210 2.579 1.00 95.75 220 LEU A N 1
ATOM 1645 C CA . LEU A 1 220 ? -11.283 9.101 1.741 1.00 95.75 220 LEU A CA 1
ATOM 1646 C C . LEU A 1 220 ? -12.171 8.928 0.500 1.00 95.75 220 LEU A C 1
ATOM 1648 O O . LEU A 1 220 ? -11.676 8.957 -0.629 1.00 95.75 220 LEU A O 1
ATOM 1652 N N . ARG A 1 221 ? -13.493 8.852 0.703 1.00 93.94 221 ARG A N 1
ATOM 1653 C CA . ARG A 1 221 ? -14.481 8.738 -0.380 1.00 93.94 221 ARG A CA 1
ATOM 1654 C C . ARG A 1 221 ? -14.426 9.925 -1.342 1.00 93.94 221 ARG A C 1
ATOM 1656 O O . ARG A 1 221 ? -14.478 9.727 -2.553 1.00 93.94 221 ARG A O 1
ATOM 1663 N N . ALA A 1 222 ? -14.285 11.149 -0.829 1.00 92.38 222 ALA A N 1
ATOM 1664 C CA . ALA A 1 222 ? -14.194 12.356 -1.654 1.00 92.38 222 ALA A CA 1
ATOM 1665 C C . ALA A 1 222 ? -12.936 12.394 -2.538 1.00 92.38 222 ALA A C 1
ATOM 1667 O O . ALA A 1 222 ? -12.977 12.949 -3.634 1.00 92.38 222 ALA A O 1
ATOM 1668 N N . GLU A 1 223 ? -11.841 11.770 -2.099 1.00 88.25 223 GLU A N 1
ATOM 1669 C CA . GLU A 1 223 ? -10.627 11.597 -2.906 1.00 88.25 223 GLU A CA 1
ATOM 1670 C C . GLU A 1 223 ? -10.710 10.389 -3.863 1.00 88.25 223 GLU A C 1
ATOM 1672 O O . GLU A 1 223 ? -9.787 10.141 -4.645 1.00 88.25 223 GLU A O 1
ATOM 1677 N N . GLY A 1 224 ? -11.830 9.658 -3.864 1.00 87.56 224 GLY A N 1
ATOM 1678 C CA . GLY A 1 224 ? -12.054 8.473 -4.692 1.00 87.56 224 GLY A CA 1
ATOM 1679 C C . GLY A 1 224 ? -11.333 7.227 -4.180 1.00 87.56 224 GLY A C 1
ATOM 1680 O O . GLY A 1 224 ? -11.008 6.354 -4.979 1.00 87.56 224 GLY A O 1
ATOM 1681 N N . ILE A 1 225 ? -11.039 7.170 -2.879 1.00 90.94 225 ILE A N 1
ATOM 1682 C CA . ILE A 1 225 ? -10.490 5.993 -2.204 1.00 90.94 225 ILE A CA 1
ATOM 1683 C C . ILE A 1 225 ? -11.664 5.229 -1.595 1.00 90.94 225 ILE A C 1
ATOM 1685 O O . ILE A 1 225 ? -12.444 5.780 -0.815 1.00 90.94 225 ILE A O 1
ATOM 1689 N N . THR A 1 226 ? -11.792 3.958 -1.963 1.00 88.56 226 THR A N 1
ATOM 1690 C CA . THR A 1 226 ? -12.880 3.076 -1.512 1.00 88.56 226 THR A CA 1
ATOM 1691 C C . THR A 1 226 ? -12.311 1.818 -0.867 1.00 88.56 226 THR A C 1
ATOM 1693 O O . THR A 1 226 ? -11.120 1.543 -1.010 1.00 88.56 226 THR A O 1
ATOM 1696 N N . ALA A 1 227 ? -13.133 1.094 -0.113 1.00 93.94 227 ALA A N 1
ATOM 1697 C CA . ALA A 1 227 ? -12.771 -0.190 0.469 1.00 93.94 227 ALA A CA 1
ATOM 1698 C C . ALA A 1 227 ? -13.787 -1.252 0.064 1.00 93.94 227 ALA A C 1
ATOM 1700 O O . ALA A 1 227 ? -14.966 -0.960 -0.126 1.00 93.94 227 ALA A O 1
ATOM 1701 N N . ASP A 1 228 ? -13.303 -2.480 -0.038 1.00 93.56 228 ASP A N 1
ATOM 1702 C CA . ASP A 1 228 ? -14.082 -3.675 -0.343 1.00 93.56 228 ASP A CA 1
ATOM 1703 C C . ASP A 1 228 ? -14.648 -4.314 0.926 1.00 93.56 228 ASP A C 1
ATOM 1705 O O . ASP A 1 228 ? -15.618 -5.072 0.861 1.00 93.56 228 ASP A O 1
ATOM 1709 N N . ALA A 1 229 ? -14.024 -4.024 2.072 1.00 96.69 229 ALA A N 1
ATOM 1710 C CA . ALA A 1 229 ? -14.410 -4.562 3.361 1.00 96.69 229 ALA A CA 1
ATOM 1711 C C . ALA A 1 229 ? -14.188 -3.573 4.516 1.00 96.69 229 ALA A C 1
ATOM 1713 O O . ALA A 1 229 ? -13.351 -2.670 4.448 1.00 96.69 229 ALA A O 1
ATOM 1714 N N . TYR A 1 230 ? -14.936 -3.769 5.597 1.00 98.38 230 TYR A N 1
ATOM 1715 C CA . TYR A 1 230 ? -14.965 -2.893 6.762 1.00 98.38 230 TYR A CA 1
ATOM 1716 C C . 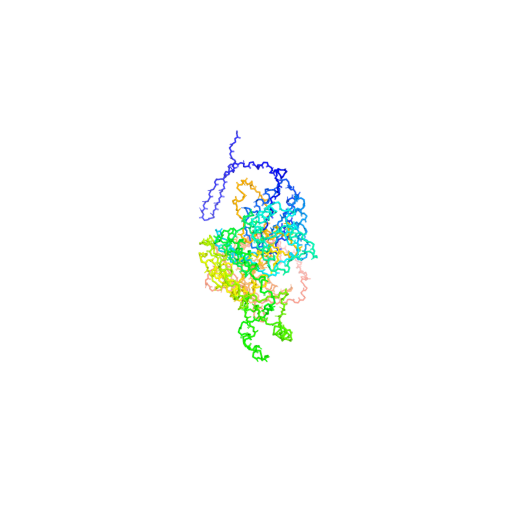TYR A 1 230 ? -14.973 -3.724 8.049 1.00 98.38 230 TYR A C 1
ATOM 1718 O O . TYR A 1 230 ? -15.710 -4.702 8.166 1.00 98.38 230 TYR A O 1
ATOM 1726 N N . THR A 1 231 ? -14.170 -3.325 9.031 1.00 98.56 231 THR A N 1
ATOM 1727 C CA . THR A 1 231 ? -14.210 -3.869 10.398 1.00 98.56 231 THR A CA 1
ATOM 1728 C C . THR A 1 231 ? -13.761 -2.803 11.393 1.00 98.56 231 THR A C 1
ATOM 1730 O O . THR A 1 231 ? -13.150 -1.807 11.004 1.00 98.56 231 THR A O 1
ATOM 1733 N N . GLY A 1 232 ? -14.036 -2.968 12.681 1.00 97.75 232 GLY A N 1
ATOM 1734 C CA . GLY A 1 232 ? -13.574 -2.022 13.690 1.00 97.75 232 GLY A CA 1
ATOM 1735 C C . GLY A 1 232 ? -13.317 -2.684 15.028 1.00 97.75 232 GLY A C 1
ATOM 1736 O O . GLY A 1 232 ? -13.900 -3.707 15.340 1.00 97.75 232 GLY A O 1
ATOM 1737 N N . HIS A 1 233 ? -12.427 -2.100 15.819 1.00 97.75 233 HIS A N 1
ATOM 1738 C CA . HIS A 1 233 ? -12.102 -2.580 17.156 1.00 97.75 233 HIS A CA 1
ATOM 1739 C C . HIS A 1 233 ? -13.040 -1.933 18.177 1.00 97.75 233 HIS A C 1
ATOM 1741 O O . HIS A 1 233 ? -13.032 -0.707 18.330 1.00 97.75 233 HIS A O 1
ATOM 1747 N N . SER A 1 234 ? -13.848 -2.736 18.879 1.00 96.12 234 SER A N 1
ATOM 1748 C CA . SER A 1 234 ? -14.775 -2.246 19.911 1.00 96.12 234 SER A CA 1
ATOM 1749 C C . SER A 1 234 ? -15.696 -1.138 19.359 1.00 96.12 234 SER A C 1
ATOM 1751 O O . SER A 1 234 ? -16.450 -1.368 18.415 1.00 96.12 234 SER A O 1
ATOM 1753 N N . VAL A 1 235 ? -15.610 0.086 19.894 1.00 96.62 235 VAL A N 1
ATOM 1754 C CA . VAL A 1 235 ? -16.386 1.260 19.453 1.00 96.62 235 VAL A CA 1
ATOM 1755 C C . VAL A 1 235 ? -16.176 1.609 17.977 1.00 96.62 235 VAL A C 1
ATOM 1757 O O . VAL A 1 235 ? -17.093 2.122 17.337 1.00 96.62 235 VAL A O 1
ATOM 1760 N N . GLY A 1 236 ? -15.000 1.304 17.416 1.00 97.94 236 GLY A N 1
ATOM 1761 C CA . GLY A 1 236 ? -14.702 1.562 16.008 1.00 97.94 236 GLY A CA 1
ATOM 1762 C C . GLY A 1 236 ? -15.629 0.795 15.063 1.00 97.94 236 GLY A C 1
ATOM 1763 O O . GLY A 1 236 ? -15.868 1.225 13.935 1.00 97.94 236 GLY A O 1
ATOM 1764 N N . GLU A 1 237 ? -16.215 -0.311 15.524 1.00 98.25 237 GLU A N 1
ATOM 1765 C CA . GLU A 1 237 ? -17.136 -1.119 14.730 1.00 98.25 237 GLU A CA 1
ATOM 1766 C C . GLU A 1 237 ? -18.411 -0.358 14.335 1.00 98.25 237 GLU A C 1
ATOM 1768 O O . GLU A 1 237 ? -18.961 -0.603 13.265 1.00 98.25 237 GLU A O 1
ATOM 1773 N N . ILE A 1 238 ? -18.828 0.639 15.123 1.00 98.56 238 ILE A N 1
ATOM 1774 C CA . ILE A 1 238 ? -19.980 1.502 14.812 1.00 98.56 238 ILE A CA 1
ATOM 1775 C C . ILE A 1 238 ? -19.718 2.299 13.528 1.00 98.56 238 ILE A C 1
ATOM 1777 O O . ILE A 1 238 ? -20.557 2.348 12.625 1.00 98.56 238 ILE A O 1
ATOM 1781 N N . ALA A 1 239 ? -18.526 2.895 13.416 1.00 98.56 239 ALA A N 1
ATOM 1782 C CA . ALA A 1 239 ? -18.115 3.607 12.211 1.00 98.56 239 ALA A CA 1
ATOM 1783 C C . ALA A 1 239 ? -17.953 2.646 11.023 1.00 98.56 239 ALA A C 1
ATOM 1785 O O . ALA A 1 239 ? -18.318 2.999 9.903 1.00 98.56 239 ALA A O 1
ATOM 1786 N N . ALA A 1 240 ? -17.473 1.422 11.265 1.00 98.50 240 ALA A N 1
ATOM 1787 C CA . ALA A 1 240 ? -17.328 0.402 10.230 1.00 98.50 240 ALA A CA 1
ATOM 1788 C C . ALA A 1 240 ? -18.687 -0.085 9.688 1.00 98.50 240 ALA A C 1
ATOM 1790 O O . ALA A 1 240 ? -18.853 -0.196 8.475 1.00 98.50 240 ALA A O 1
ATOM 1791 N N . ALA A 1 241 ? -19.676 -0.301 10.561 1.00 98.38 241 ALA A N 1
ATOM 1792 C CA . ALA A 1 241 ? -21.037 -0.694 10.194 1.00 98.38 241 ALA A CA 1
ATOM 1793 C C . ALA A 1 241 ? -21.742 0.387 9.360 1.00 98.38 241 ALA A C 1
ATOM 1795 O O . ALA A 1 241 ? -22.363 0.086 8.338 1.00 98.38 241 ALA A O 1
ATOM 1796 N N . TRP A 1 242 ? -21.597 1.660 9.742 1.00 98.38 242 TRP A N 1
ATOM 1797 C CA . TRP A 1 242 ? -22.056 2.783 8.920 1.00 98.38 242 TRP A CA 1
ATOM 1798 C C . TRP A 1 242 ? -21.322 2.839 7.573 1.00 98.38 242 TRP A C 1
ATOM 1800 O O . TRP A 1 242 ? -21.942 3.003 6.521 1.00 98.38 242 TRP A O 1
ATOM 1810 N N . ALA A 1 243 ? -19.998 2.674 7.575 1.00 98.19 243 ALA A N 1
ATOM 1811 C CA . ALA A 1 243 ? -19.196 2.768 6.362 1.00 98.19 243 ALA A CA 1
ATOM 1812 C C . ALA A 1 243 ? -19.486 1.632 5.363 1.00 98.19 243 ALA A C 1
ATOM 1814 O O . ALA A 1 243 ? -19.475 1.884 4.157 1.00 98.19 243 ALA A O 1
ATOM 1815 N N . ALA A 1 244 ? -19.821 0.435 5.850 1.00 97.38 244 ALA A N 1
ATOM 1816 C CA . ALA A 1 244 ? -20.294 -0.687 5.041 1.00 97.38 244 ALA A CA 1
ATOM 1817 C C . ALA A 1 244 ? -21.723 -0.488 4.496 1.00 97.38 244 ALA A C 1
ATOM 1819 O O . ALA A 1 244 ? -22.140 -1.197 3.580 1.00 97.38 244 ALA A O 1
ATOM 1820 N N . GLY A 1 245 ? -22.475 0.485 5.021 1.00 97.06 245 GLY A N 1
ATOM 1821 C CA . GLY A 1 245 ? -23.869 0.744 4.657 1.00 97.06 245 GLY A CA 1
ATOM 1822 C C . GLY A 1 245 ? -24.890 -0.086 5.439 1.00 97.06 245 GLY A C 1
ATOM 1823 O O . GLY A 1 245 ? -26.059 -0.096 5.063 1.00 97.06 245 GLY A O 1
ATOM 1824 N N . CYS A 1 246 ? -24.473 -0.761 6.514 1.00 97.94 246 CYS A N 1
ATOM 1825 C CA . CYS A 1 246 ? -25.368 -1.552 7.360 1.00 97.94 246 CYS A CA 1
ATOM 1826 C C . CYS A 1 246 ? -26.231 -0.671 8.280 1.00 97.94 246 CYS A C 1
ATOM 1828 O O . CYS A 1 246 ? -27.339 -1.060 8.639 1.00 97.94 246 CYS A O 1
ATOM 1830 N N . LEU A 1 247 ? -25.736 0.518 8.646 1.00 98.06 247 LEU A N 1
ATOM 1831 C CA . LEU A 1 247 ? -26.450 1.517 9.449 1.00 98.06 247 LEU A CA 1
ATOM 1832 C C . LEU A 1 247 ? -26.526 2.865 8.727 1.00 98.06 247 LEU A C 1
ATOM 1834 O O . LEU A 1 247 ? -25.597 3.260 8.017 1.00 98.06 247 LEU A O 1
ATOM 1838 N N . THR A 1 248 ? -27.610 3.609 8.964 1.00 97.81 248 THR A N 1
ATOM 1839 C CA . THR A 1 248 ? -27.657 5.037 8.622 1.00 97.81 248 THR A CA 1
ATOM 1840 C C . THR A 1 248 ? -26.703 5.831 9.519 1.00 97.81 248 THR A C 1
ATOM 1842 O O . THR A 1 248 ? -26.229 5.335 10.5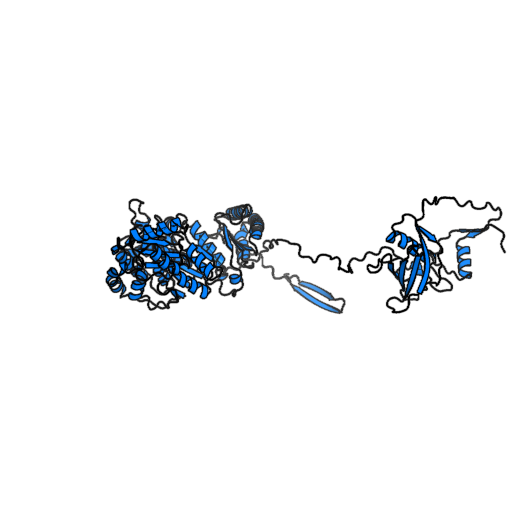44 1.00 97.81 248 THR A O 1
ATOM 1845 N N . LEU A 1 249 ? -26.371 7.068 9.132 1.00 98.12 249 LEU A N 1
ATOM 1846 C CA . LEU A 1 249 ? -25.493 7.898 9.960 1.00 98.12 249 LEU A CA 1
ATOM 1847 C C . LEU A 1 249 ? -26.177 8.264 11.285 1.00 98.12 249 LEU A C 1
ATOM 1849 O O . LEU A 1 249 ? -25.526 8.307 12.324 1.00 98.12 249 LEU A O 1
ATOM 1853 N N . GLU A 1 250 ? -27.483 8.506 11.233 1.00 98.00 250 GLU A N 1
ATOM 1854 C CA . GLU A 1 250 ? -28.355 8.776 12.370 1.00 98.00 250 GLU A CA 1
ATOM 1855 C C . GLU A 1 250 ? -28.388 7.590 13.345 1.00 98.00 250 GLU A C 1
ATOM 1857 O O . GLU A 1 250 ? -28.173 7.785 14.540 1.00 98.00 250 GLU A O 1
ATOM 1862 N N . ASP A 1 251 ? -28.575 6.368 12.838 1.00 98.00 251 ASP A N 1
ATOM 1863 C CA . ASP A 1 251 ? -28.575 5.151 13.658 1.00 98.00 251 ASP A CA 1
ATOM 1864 C C . ASP A 1 251 ? -27.210 4.917 14.309 1.00 98.00 251 ASP A C 1
ATOM 1866 O O . ASP A 1 251 ? -27.117 4.691 15.512 1.00 98.00 251 ASP A O 1
ATOM 1870 N N . ALA A 1 252 ? -26.123 5.034 13.544 1.00 98.50 252 ALA A N 1
ATOM 1871 C CA . ALA A 1 252 ? -24.772 4.880 14.077 1.00 98.50 252 ALA A CA 1
ATOM 1872 C C . ALA A 1 252 ? -24.434 5.954 15.132 1.00 98.50 252 ALA A C 1
ATOM 1874 O O . ALA A 1 252 ? -23.820 5.653 16.160 1.00 98.50 252 ALA A O 1
ATOM 1875 N N . ALA A 1 253 ? -24.884 7.197 14.923 1.00 98.38 253 ALA A N 1
ATOM 1876 C CA . ALA A 1 253 ? -24.769 8.275 15.902 1.00 98.38 253 ALA A CA 1
ATOM 1877 C C . ALA A 1 253 ? -25.558 7.975 17.190 1.00 98.38 253 ALA A C 1
ATOM 1879 O O . ALA A 1 253 ? -25.060 8.228 18.291 1.00 98.38 253 ALA A O 1
ATOM 1880 N N . GLN A 1 254 ? -26.754 7.396 17.063 1.00 98.12 254 GLN A N 1
ATOM 1881 C CA . GLN A 1 254 ? -27.566 6.961 18.196 1.00 98.12 254 GLN A CA 1
ATOM 1882 C C . GLN A 1 254 ? -26.875 5.831 18.974 1.00 98.12 254 GLN A C 1
ATOM 1884 O O . GLN A 1 254 ? -26.796 5.904 20.202 1.00 98.12 254 GLN A O 1
ATOM 1889 N N . VAL A 1 255 ? -26.315 4.833 18.279 1.00 98.44 255 VAL A N 1
ATOM 1890 C CA . VAL A 1 255 ? -25.554 3.733 18.895 1.00 98.44 255 VAL A CA 1
ATOM 1891 C C . VAL A 1 255 ? -24.400 4.279 19.727 1.00 98.44 255 VAL A C 1
ATOM 1893 O O . VAL A 1 255 ? -24.318 3.964 20.914 1.00 98.44 255 VAL A O 1
ATOM 1896 N N . VAL A 1 256 ? -23.532 5.129 19.160 1.00 98.31 256 VAL A N 1
ATOM 1897 C CA . VAL A 1 256 ? -22.378 5.650 19.915 1.00 98.31 256 VAL A CA 1
ATOM 1898 C C . VAL A 1 256 ? -22.809 6.528 21.092 1.00 98.31 256 VAL A C 1
ATOM 1900 O O . VAL A 1 256 ? -22.194 6.443 22.150 1.00 98.31 256 VAL A O 1
ATOM 1903 N N . ALA A 1 257 ? -23.881 7.316 20.956 1.00 97.94 257 ALA A N 1
ATOM 1904 C CA . ALA A 1 257 ? -24.383 8.178 22.025 1.00 97.94 257 ALA A CA 1
ATOM 1905 C C . ALA A 1 257 ? -24.978 7.387 23.203 1.00 97.94 257 ALA A C 1
ATOM 1907 O O . ALA A 1 257 ? -24.730 7.715 24.365 1.00 97.94 257 ALA A O 1
ATOM 1908 N N . VAL A 1 258 ? -25.772 6.350 22.918 1.00 97.81 258 VAL A N 1
ATOM 1909 C CA . VAL A 1 258 ? -26.342 5.470 23.950 1.00 97.81 258 VAL A CA 1
ATOM 1910 C C . VAL A 1 258 ? -25.234 4.662 24.612 1.00 97.81 258 VAL A C 1
ATOM 1912 O O . VAL A 1 258 ? -25.137 4.652 25.839 1.00 97.81 258 VAL A O 1
ATOM 1915 N N . ARG A 1 259 ? -24.373 4.034 23.805 1.00 96.56 259 ARG A N 1
ATOM 1916 C CA . ARG A 1 259 ? -23.265 3.197 24.267 1.00 96.56 259 ARG A CA 1
ATOM 1917 C C . ARG A 1 259 ? -22.319 3.963 25.178 1.00 96.56 259 ARG A C 1
ATOM 1919 O O . ARG A 1 259 ? -22.034 3.489 26.273 1.00 96.56 259 ARG A O 1
ATOM 1926 N N . SER A 1 260 ? -21.856 5.141 24.757 1.00 95.88 260 SER A N 1
ATOM 1927 C CA . SER A 1 260 ? -20.866 5.903 25.519 1.00 95.88 260 SER A CA 1
ATOM 1928 C C . SER A 1 260 ? -21.414 6.363 26.869 1.00 95.88 260 SER A C 1
ATOM 1930 O O . SER A 1 260 ? -20.734 6.233 27.886 1.00 95.88 260 SER A O 1
ATOM 1932 N N . ARG A 1 261 ? -22.668 6.835 26.902 1.00 95.94 261 ARG A N 1
ATOM 1933 C CA . ARG A 1 261 ? -23.352 7.253 28.133 1.00 95.94 261 ARG A CA 1
ATOM 1934 C C . ARG A 1 261 ? -23.600 6.081 29.078 1.00 95.94 261 ARG A C 1
ATOM 1936 O O . ARG A 1 261 ? -23.401 6.228 30.280 1.00 95.94 261 ARG A O 1
ATOM 1943 N N . ALA A 1 262 ? -24.050 4.947 28.549 1.00 96.00 262 ALA A N 1
ATOM 1944 C CA . ALA A 1 262 ? -24.304 3.754 29.344 1.00 96.00 262 ALA A CA 1
ATOM 1945 C C . ALA A 1 262 ? -22.990 3.223 29.944 1.00 96.00 262 ALA A C 1
ATOM 1947 O O . ALA A 1 262 ? -22.885 3.078 31.158 1.00 96.00 262 ALA A O 1
ATOM 1948 N N . GLN A 1 263 ? -21.943 3.062 29.125 1.00 94.88 263 GLN A N 1
ATOM 1949 C CA . GLN A 1 263 ? -20.618 2.619 29.578 1.00 94.88 263 GLN A CA 1
ATOM 1950 C C . GLN A 1 263 ? -19.963 3.570 30.588 1.00 94.88 263 GLN A C 1
ATOM 1952 O O . GLN A 1 263 ? -19.255 3.113 31.478 1.00 94.88 263 GLN A O 1
ATOM 1957 N N . ALA A 1 264 ? -20.207 4.879 30.515 1.00 93.56 264 ALA A N 1
ATOM 1958 C CA . ALA A 1 264 ? -19.674 5.809 31.511 1.00 93.56 264 ALA A CA 1
ATOM 1959 C C . ALA A 1 264 ? -20.179 5.519 32.942 1.00 93.56 264 ALA A C 1
ATOM 1961 O O . ALA A 1 264 ? -19.476 5.803 33.908 1.00 93.56 264 ALA A O 1
ATOM 1962 N N . LYS A 1 265 ? -21.357 4.893 33.102 1.00 94.38 265 LYS A N 1
ATOM 1963 C CA . LYS A 1 265 ? -21.910 4.511 34.418 1.00 94.38 265 LYS A CA 1
ATOM 1964 C C . LYS A 1 265 ? -21.178 3.342 35.074 1.00 94.38 265 LYS A C 1
ATOM 1966 O O . LYS A 1 265 ? -21.396 3.087 36.253 1.00 94.38 265 LYS A O 1
ATOM 1971 N N . THR A 1 266 ? -20.331 2.634 34.330 1.00 93.81 266 THR A N 1
ATOM 1972 C CA . THR A 1 266 ? -19.552 1.497 34.835 1.00 93.81 266 THR A CA 1
ATOM 1973 C C . THR A 1 266 ? -18.133 1.911 35.231 1.00 93.81 266 THR A C 1
ATOM 1975 O O . THR A 1 266 ? -17.253 1.054 35.318 1.00 93.81 266 THR A O 1
ATOM 1978 N N . ALA A 1 267 ? -17.870 3.208 35.418 1.00 92.25 267 ALA A N 1
ATOM 1979 C CA . ALA A 1 267 ? -16.603 3.676 35.971 1.00 92.25 267 ALA A CA 1
ATOM 1980 C C . ALA A 1 267 ? -16.353 3.043 37.353 1.00 92.25 267 ALA A C 1
ATOM 1982 O O . ALA A 1 267 ? -17.286 2.873 38.141 1.00 92.25 267 ALA A O 1
ATOM 1983 N N . GLY A 1 268 ? -15.112 2.647 37.624 1.00 91.25 268 GLY A N 1
ATOM 1984 C CA . GLY A 1 268 ? -14.712 1.966 38.857 1.00 91.25 268 GLY A CA 1
ATOM 1985 C C . GLY A 1 268 ? -15.088 0.481 38.923 1.00 91.25 268 GLY A C 1
ATOM 1986 O O . GLY A 1 268 ? -14.883 -0.155 39.953 1.00 91.25 268 GLY A O 1
ATOM 1987 N N . SER A 1 269 ? -15.629 -0.099 37.845 1.00 91.75 269 SER A N 1
ATOM 1988 C CA . SER A 1 269 ? -15.978 -1.532 37.793 1.00 91.75 269 SER A CA 1
ATOM 1989 C C . SER A 1 269 ? -14.780 -2.469 37.591 1.00 91.75 269 SER A C 1
ATOM 1991 O O . SER A 1 269 ? -14.930 -3.685 37.683 1.00 91.75 269 SER A O 1
ATOM 1993 N N . GLY A 1 270 ? -13.598 -1.920 37.309 1.00 93.25 270 GLY A N 1
ATOM 1994 C CA . GLY A 1 270 ? -12.352 -2.659 37.134 1.00 93.25 270 GLY A CA 1
ATOM 1995 C C . GLY A 1 270 ? -11.370 -1.904 36.244 1.00 93.25 270 GLY A C 1
ATOM 1996 O O . GLY A 1 270 ? -11.616 -0.767 35.844 1.00 93.25 270 GLY A O 1
ATOM 1997 N N . ARG A 1 271 ? -10.245 -2.545 35.932 1.00 95.31 271 ARG A N 1
ATOM 1998 C CA . ARG A 1 271 ? -9.179 -1.999 35.082 1.00 95.31 271 ARG A CA 1
ATOM 1999 C C . ARG A 1 271 ? -8.948 -2.909 33.879 1.00 95.31 271 ARG A C 1
ATOM 2001 O O . ARG A 1 271 ? -9.454 -4.030 33.825 1.00 95.31 271 ARG A O 1
ATOM 2008 N N . MET A 1 272 ? -8.149 -2.441 32.920 1.00 96.38 272 MET A N 1
ATOM 2009 C CA . MET A 1 272 ? -7.745 -3.228 31.750 1.00 96.38 272 MET A CA 1
ATOM 2010 C C . MET A 1 272 ? -6.223 -3.279 31.612 1.00 96.38 272 MET A C 1
ATOM 2012 O O . MET A 1 272 ? -5.534 -2.294 31.874 1.00 96.38 272 MET A O 1
ATOM 2016 N N . LEU A 1 273 ? -5.699 -4.415 31.156 1.00 96.81 273 LEU A N 1
ATOM 2017 C CA . LEU A 1 273 ? -4.273 -4.681 30.964 1.00 96.81 273 LEU A CA 1
ATOM 2018 C C . LEU A 1 273 ? -4.031 -5.148 29.528 1.00 96.81 273 LEU A C 1
ATOM 2020 O O . LEU A 1 273 ? -4.576 -6.165 29.109 1.00 96.81 273 LEU A O 1
ATOM 2024 N N . ALA A 1 274 ? -3.208 -4.435 28.762 1.00 95.75 274 ALA A N 1
ATOM 2025 C CA . ALA A 1 274 ? -2.749 -4.921 27.462 1.00 95.75 274 ALA A CA 1
ATOM 2026 C C . ALA A 1 274 ? -1.511 -5.804 27.659 1.00 95.75 274 ALA A C 1
ATOM 2028 O O . ALA A 1 274 ? -0.533 -5.340 28.240 1.00 95.75 274 ALA A O 1
ATOM 2029 N N . ALA A 1 275 ? -1.532 -7.041 27.164 1.00 96.31 275 ALA A N 1
ATOM 2030 C CA . ALA A 1 275 ? -0.454 -8.014 27.342 1.00 96.31 275 ALA A CA 1
ATOM 2031 C C . ALA A 1 275 ? -0.064 -8.674 26.012 1.00 96.31 275 ALA A C 1
ATOM 2033 O O . ALA A 1 275 ? -0.917 -8.971 25.174 1.00 96.31 275 ALA A O 1
ATOM 2034 N N . ALA A 1 276 ? 1.232 -8.904 25.807 1.00 96.00 276 ALA A N 1
ATOM 2035 C CA . ALA A 1 276 ? 1.781 -9.579 24.634 1.00 96.00 276 ALA A CA 1
ATOM 2036 C C . ALA A 1 276 ? 1.919 -11.094 24.871 1.00 96.00 276 ALA A C 1
ATOM 2038 O O . ALA A 1 276 ? 3.026 -11.629 24.883 1.00 96.00 276 ALA A O 1
ATOM 2039 N N . ILE A 1 277 ? 0.788 -11.763 25.098 1.00 95.75 277 ILE A N 1
ATOM 2040 C CA . ILE A 1 277 ? 0.700 -13.205 25.369 1.00 95.75 277 ILE A CA 1
ATOM 2041 C C . ILE A 1 277 ? -0.309 -13.869 24.434 1.00 95.75 277 ILE A C 1
ATOM 2043 O O . ILE A 1 277 ? -1.182 -13.194 23.882 1.00 95.75 277 ILE A O 1
ATOM 2047 N N . ALA A 1 278 ? -0.216 -15.187 24.289 1.00 95.94 278 ALA A N 1
ATOM 2048 C CA . ALA A 1 278 ? -1.257 -15.994 23.659 1.00 95.94 278 ALA A CA 1
ATOM 2049 C C . ALA A 1 278 ? -2.317 -16.431 24.691 1.00 95.94 278 ALA A C 1
ATOM 2051 O O . ALA A 1 278 ? -2.047 -16.521 25.889 1.00 95.94 278 ALA A O 1
ATOM 2052 N N . ALA A 1 279 ? -3.547 -16.683 24.234 1.00 95.25 279 ALA A N 1
ATOM 2053 C CA . ALA A 1 279 ? -4.678 -17.005 25.113 1.00 95.25 279 ALA A CA 1
ATOM 2054 C C . ALA A 1 279 ? -4.507 -18.319 25.891 1.00 95.25 279 ALA A C 1
ATOM 2056 O O . ALA A 1 279 ? -4.967 -18.427 27.025 1.00 95.25 279 ALA A O 1
ATOM 2057 N N . ASP A 1 280 ? -3.813 -19.293 25.309 1.00 95.19 280 ASP A N 1
ATOM 2058 C CA . ASP A 1 280 ? -3.502 -20.590 25.915 1.00 95.19 280 ASP A CA 1
ATOM 2059 C C . ASP A 1 280 ? -2.475 -20.505 27.058 1.00 95.19 280 ASP A C 1
ATOM 2061 O O . ASP A 1 280 ? -2.416 -21.401 27.900 1.00 95.19 280 ASP A O 1
ATOM 2065 N N . GLN A 1 281 ? -1.707 -19.415 27.135 1.00 94.38 281 GLN A N 1
ATOM 2066 C CA . GLN A 1 281 ? -0.729 -19.176 28.201 1.00 94.38 281 GLN A CA 1
ATOM 2067 C C . GLN A 1 281 ? -1.373 -18.630 29.481 1.00 94.38 281 GLN A C 1
ATOM 2069 O O . GLN A 1 281 ? -0.845 -18.842 30.573 1.00 94.38 281 GLN A O 1
ATOM 2074 N N . LEU A 1 282 ? -2.511 -17.935 29.371 1.00 95.38 282 LEU A N 1
ATOM 2075 C CA . LEU A 1 282 ? -3.140 -17.258 30.506 1.00 95.38 282 LEU A CA 1
ATOM 2076 C C . LEU A 1 282 ? -3.514 -18.220 31.655 1.00 95.38 282 LEU A C 1
ATOM 2078 O O . LEU A 1 282 ? -3.136 -17.919 32.787 1.00 95.38 282 LEU A O 1
ATOM 2082 N N . PRO A 1 283 ? -4.163 -19.383 31.423 1.00 95.06 283 PRO A N 1
ATOM 2083 C CA . PRO A 1 283 ? -4.517 -20.301 32.509 1.00 95.06 283 PRO A CA 1
ATOM 2084 C C . PRO A 1 283 ? -3.305 -20.778 33.320 1.00 95.06 283 PRO A C 1
ATOM 2086 O O . PRO A 1 283 ? -3.371 -20.845 34.544 1.00 95.06 283 PRO A O 1
ATOM 2089 N N . GLN A 1 284 ? -2.182 -21.048 32.647 1.00 94.06 284 GLN A N 1
ATOM 2090 C CA . GLN A 1 284 ? -0.951 -21.505 33.299 1.00 94.06 284 GLN A CA 1
ATOM 2091 C C . GLN A 1 284 ? -0.338 -20.413 34.182 1.00 94.06 284 GLN A C 1
ATOM 2093 O O . GLN A 1 284 ? 0.136 -20.701 35.278 1.00 94.06 284 GLN A O 1
ATOM 2098 N N . VAL A 1 285 ? -0.361 -19.155 33.730 1.00 94.62 285 VAL A N 1
ATOM 2099 C CA . VAL A 1 285 ? 0.143 -18.015 34.515 1.00 94.62 285 VAL A CA 1
ATOM 2100 C C . VAL A 1 285 ? -0.736 -17.764 35.742 1.00 94.62 285 VAL A C 1
ATOM 2102 O O . VAL A 1 285 ? -0.210 -17.529 36.829 1.00 94.62 285 VAL A O 1
ATOM 2105 N N . LEU A 1 286 ? -2.062 -17.852 35.596 1.00 95.69 286 LEU A N 1
ATOM 2106 C CA . LEU A 1 286 ? -2.991 -17.701 36.721 1.00 95.69 286 LEU A CA 1
ATOM 2107 C C . LEU A 1 286 ? -2.753 -18.779 37.787 1.00 95.69 286 LEU A C 1
ATOM 2109 O O . LEU A 1 286 ? -2.631 -18.452 38.967 1.00 95.69 286 LEU A O 1
ATOM 2113 N N . GLU A 1 287 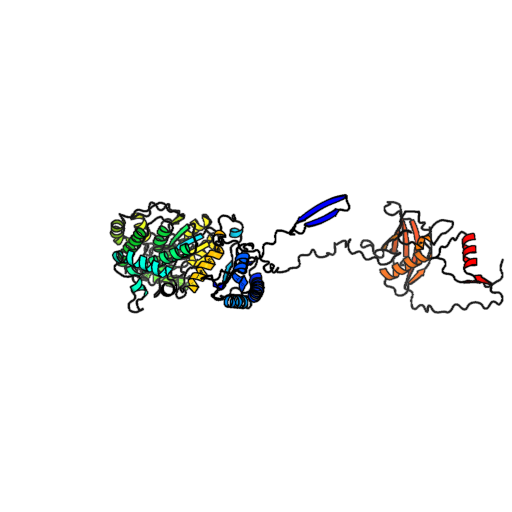? -2.583 -20.037 37.372 1.00 95.81 287 GLU A N 1
ATOM 2114 C CA . GLU A 1 287 ? -2.253 -21.146 38.273 1.00 95.81 287 GLU A CA 1
ATOM 2115 C C . GLU A 1 287 ? -0.909 -20.927 38.990 1.00 95.81 287 GLU A C 1
ATOM 2117 O O . GLU A 1 287 ? -0.837 -21.033 40.214 1.00 95.81 287 GLU A O 1
ATOM 2122 N N . GLN A 1 288 ? 0.145 -20.541 38.260 1.00 94.94 288 GLN A N 1
ATOM 2123 C CA . GLN A 1 288 ? 1.475 -20.270 38.830 1.00 94.94 288 GLN A CA 1
ATOM 2124 C C . GLN A 1 288 ? 1.462 -19.167 39.894 1.00 94.94 288 GLN A C 1
ATOM 2126 O O . GLN A 1 288 ? 2.225 -19.224 40.861 1.00 94.94 288 GLN A O 1
ATOM 2131 N N . LEU A 1 289 ? 0.608 -18.159 39.717 1.00 95.38 289 LEU A N 1
ATOM 2132 C CA . LEU A 1 289 ? 0.483 -17.024 40.627 1.00 95.38 289 LEU A CA 1
ATOM 2133 C C . LEU A 1 289 ? -0.574 -17.245 41.721 1.00 95.38 289 LEU A C 1
ATOM 2135 O O . LEU A 1 289 ? -0.777 -16.355 42.544 1.00 95.38 289 LEU A O 1
ATOM 2139 N N . ASN A 1 290 ? -1.212 -18.422 41.769 1.00 95.62 290 ASN A N 1
ATOM 2140 C CA . ASN A 1 290 ? -2.340 -18.737 42.654 1.00 95.62 290 ASN A CA 1
ATOM 2141 C C . ASN A 1 290 ? -3.499 -17.728 42.534 1.00 95.62 290 ASN A C 1
ATOM 2143 O O . ASN A 1 290 ? -4.149 -17.388 43.524 1.00 95.62 290 ASN A O 1
ATOM 2147 N N . ILE A 1 291 ? -3.748 -17.235 41.320 1.00 95.31 291 ILE A N 1
ATOM 2148 C CA . ILE A 1 291 ? -4.859 -16.339 41.003 1.00 95.31 291 ILE A CA 1
ATOM 2149 C C . ILE A 1 291 ? -6.042 -17.203 40.526 1.00 95.31 291 ILE A C 1
ATOM 2151 O O . ILE A 1 291 ? -5.857 -18.027 39.627 1.00 95.31 291 ILE A O 1
ATOM 2155 N N . PRO A 1 292 ? -7.257 -17.045 41.090 1.00 94.06 292 PRO A N 1
ATOM 2156 C CA . PRO A 1 292 ? -8.443 -17.756 40.613 1.00 94.06 292 PRO A CA 1
ATOM 2157 C C . PRO A 1 292 ? -8.704 -17.516 39.120 1.00 94.06 292 PRO A C 1
ATOM 2159 O O . PRO A 1 292 ? -8.514 -16.409 38.618 1.00 94.06 292 PRO A O 1
ATOM 2162 N N . ALA A 1 293 ? -9.163 -18.545 38.403 1.00 90.12 293 ALA A N 1
ATOM 2163 C CA . ALA A 1 293 ? -9.373 -18.469 36.954 1.00 90.12 293 ALA A CA 1
ATOM 2164 C C . ALA A 1 293 ? -10.427 -17.423 36.533 1.00 90.12 293 ALA A C 1
ATOM 2166 O O . ALA A 1 293 ? -10.398 -16.945 35.404 1.00 90.12 293 ALA A O 1
ATOM 2167 N N . ASP A 1 294 ? -11.339 -17.068 37.436 1.00 90.31 294 ASP A N 1
ATOM 2168 C CA . ASP A 1 294 ? -12.398 -16.070 37.276 1.00 90.31 294 ASP A CA 1
ATOM 2169 C C . ASP A 1 294 ? -11.996 -14.661 37.751 1.00 90.31 294 ASP A C 1
ATOM 2171 O O . ASP A 1 294 ? -12.749 -13.709 37.554 1.00 90.31 294 ASP A O 1
ATOM 2175 N N . ALA A 1 295 ? -10.799 -14.488 38.325 1.00 91.38 295 ALA A N 1
ATOM 2176 C CA . ALA A 1 295 ? -10.325 -13.193 38.822 1.00 91.38 295 ALA A CA 1
ATOM 2177 C C . ALA A 1 295 ? -9.971 -12.193 37.702 1.00 91.38 295 ALA A C 1
ATOM 2179 O O . ALA A 1 295 ? -9.861 -10.989 37.946 1.00 91.38 295 ALA A O 1
ATOM 2180 N N . CYS A 1 296 ? -9.783 -12.676 36.471 1.00 93.62 296 CYS A N 1
ATOM 2181 C CA . CYS A 1 296 ? -9.662 -11.839 35.283 1.00 93.62 296 CYS A CA 1
ATOM 2182 C C . CYS A 1 296 ? -10.279 -12.528 34.061 1.00 93.62 296 CYS A C 1
ATOM 2184 O O . CYS A 1 296 ? -10.283 -13.754 33.964 1.00 93.62 296 CYS A O 1
ATOM 2186 N N . ALA A 1 297 ? -10.750 -11.738 33.101 1.00 95.62 297 ALA A N 1
ATOM 2187 C CA . ALA A 1 297 ? -11.276 -12.221 31.830 1.00 95.62 297 ALA A CA 1
ATOM 2188 C C . ALA A 1 297 ? -10.500 -11.625 30.650 1.00 95.62 297 ALA A C 1
ATOM 2190 O O . ALA A 1 297 ? -9.797 -10.619 30.778 1.00 95.62 297 ALA A O 1
ATOM 2191 N N . ILE A 1 298 ? -10.643 -12.237 29.476 1.00 97.50 298 ILE A N 1
ATOM 2192 C CA . ILE A 1 298 ? -10.136 -11.672 28.224 1.00 97.50 298 ILE A CA 1
ATOM 2193 C C . ILE A 1 298 ? -11.204 -10.724 27.678 1.00 97.50 298 ILE A C 1
ATOM 2195 O O . ILE A 1 298 ? -12.293 -11.159 27.333 1.00 97.50 298 ILE A O 1
ATOM 2199 N N . ALA A 1 299 ? -10.878 -9.439 27.579 1.00 97.19 299 ALA A N 1
ATOM 2200 C CA . ALA A 1 299 ? -11.711 -8.403 26.969 1.00 97.19 299 ALA A CA 1
ATOM 2201 C C . ALA A 1 299 ? -11.468 -8.263 25.456 1.00 97.19 299 ALA A C 1
ATOM 2203 O O . ALA A 1 299 ? -12.299 -7.717 24.731 1.00 97.19 299 ALA A O 1
ATOM 2204 N N . GLY A 1 300 ? -10.322 -8.726 24.952 1.00 97.50 300 GLY A N 1
ATOM 2205 C CA . GLY A 1 300 ? -10.009 -8.636 23.530 1.00 97.50 300 GLY A CA 1
ATOM 2206 C C . GLY A 1 300 ? -8.893 -9.569 23.086 1.00 97.50 300 GLY A C 1
ATOM 2207 O O . GLY A 1 300 ? -7.830 -9.624 23.702 1.00 97.50 300 GLY A O 1
ATOM 2208 N N . PHE A 1 301 ? -9.135 -10.251 21.973 1.00 98.25 301 PHE A N 1
ATOM 2209 C CA . PHE A 1 301 ? -8.164 -11.004 21.192 1.00 98.25 301 PHE A CA 1
ATOM 2210 C C . PHE A 1 301 ? -7.651 -10.092 20.074 1.00 98.25 301 PHE A C 1
ATOM 2212 O O . PHE A 1 301 ? -8.178 -10.087 18.961 1.00 98.25 301 PHE A O 1
ATOM 2219 N N . ASN A 1 302 ? -6.655 -9.258 20.377 1.00 97.62 302 ASN A N 1
ATOM 2220 C CA . ASN A 1 302 ? -6.179 -8.224 19.454 1.00 97.62 302 ASN A CA 1
ATOM 2221 C C . ASN A 1 302 ? -5.252 -8.783 18.370 1.00 97.62 302 ASN A C 1
ATOM 2223 O O . ASN A 1 302 ? -5.248 -8.308 17.244 1.00 97.62 302 ASN A O 1
ATOM 2227 N N . ALA A 1 303 ? -4.449 -9.782 18.705 1.00 97.44 303 ALA A N 1
ATOM 2228 C CA . ALA A 1 303 ? -3.590 -10.504 17.775 1.00 97.44 303 ALA A CA 1
ATOM 2229 C C . ALA A 1 303 ? -3.253 -11.877 18.381 1.00 97.44 303 ALA A C 1
ATOM 2231 O O . ALA A 1 303 ? -3.486 -12.073 19.577 1.00 97.44 303 ALA A O 1
ATOM 2232 N N . PRO A 1 304 ? -2.632 -12.806 17.630 1.00 96.06 304 PRO A N 1
ATOM 2233 C CA . PRO A 1 304 ? -2.314 -14.147 18.137 1.00 96.06 304 PRO A CA 1
ATOM 2234 C C . PRO A 1 304 ? -1.472 -14.156 19.423 1.00 96.06 304 PRO A C 1
ATOM 2236 O O . PRO A 1 304 ? -1.579 -15.074 20.229 1.00 96.06 304 PRO A O 1
ATOM 2239 N N . GLN A 1 305 ? -0.658 -13.116 19.627 1.00 95.19 305 GLN A N 1
ATOM 2240 C CA . GLN A 1 305 ? 0.143 -12.889 20.834 1.00 95.19 305 GLN A CA 1
ATOM 2241 C C . GLN A 1 305 ? -0.139 -11.511 21.447 1.00 95.19 305 GLN A C 1
ATOM 2243 O O . GLN A 1 305 ? 0.772 -10.830 21.920 1.00 95.19 305 GLN A O 1
ATOM 2248 N N . SER A 1 306 ? -1.380 -11.028 21.362 1.00 96.88 306 SER A N 1
ATOM 2249 C CA . SER A 1 306 ? -1.769 -9.800 22.045 1.00 96.88 306 SER A CA 1
ATOM 2250 C C . SER A 1 306 ? -3.203 -9.861 22.538 1.00 96.88 306 SER A C 1
ATOM 2252 O O . SER A 1 306 ? -4.148 -9.893 21.748 1.00 96.88 306 SER A O 1
ATOM 2254 N N . LEU A 1 307 ? -3.350 -9.804 23.857 1.00 97.50 307 LEU A N 1
ATOM 2255 C CA . LEU A 1 307 ? -4.632 -9.796 24.543 1.00 97.50 307 LEU A CA 1
ATOM 2256 C C . LEU A 1 307 ? -4.842 -8.476 25.275 1.00 97.50 307 LEU A C 1
ATOM 2258 O O . LEU A 1 307 ? -3.893 -7.790 25.668 1.00 97.50 307 LEU A O 1
ATOM 2262 N N . THR A 1 308 ? -6.106 -8.154 25.509 1.00 97.19 308 THR A N 1
ATOM 2263 C CA . THR A 1 308 ? -6.498 -7.217 26.556 1.00 97.19 308 THR A CA 1
ATOM 2264 C C . THR A 1 308 ? -7.240 -7.988 27.628 1.00 97.19 308 THR A C 1
ATOM 2266 O O . THR A 1 308 ? -8.235 -8.647 27.338 1.00 97.19 308 THR A O 1
ATOM 2269 N N . LEU A 1 309 ? -6.740 -7.915 28.854 1.00 97.44 309 LEU A N 1
ATOM 2270 C CA . LEU A 1 309 ? -7.337 -8.524 30.032 1.00 97.44 309 LEU A CA 1
ATOM 2271 C C . LEU A 1 309 ? -8.100 -7.475 30.826 1.00 97.44 309 LEU A C 1
ATOM 2273 O O . LEU A 1 309 ? -7.800 -6.283 30.750 1.00 97.44 309 LEU A O 1
ATOM 2277 N N . VAL A 1 310 ? -9.070 -7.935 31.598 1.00 96.69 310 VAL A N 1
ATOM 2278 C CA . VAL A 1 310 ? -9.919 -7.113 32.453 1.00 96.69 310 VAL A CA 1
ATOM 2279 C C . VAL A 1 310 ? -10.102 -7.794 33.800 1.00 96.69 310 VAL A C 1
ATOM 2281 O O . VAL A 1 310 ? -10.219 -9.017 33.861 1.00 96.69 310 VAL A O 1
ATOM 2284 N N . GLY A 1 311 ? -10.099 -7.014 34.877 1.00 94.81 311 GLY A N 1
ATOM 2285 C CA . GLY A 1 311 ? -10.220 -7.528 36.239 1.00 94.81 311 GLY A CA 1
ATOM 2286 C C . GLY A 1 311 ? -9.972 -6.456 37.294 1.00 94.81 311 GLY A C 1
ATOM 2287 O O . GLY A 1 311 ? -9.897 -5.261 36.987 1.00 94.81 311 GLY A O 1
ATOM 2288 N N . GLU A 1 312 ? -9.838 -6.895 38.544 1.00 94.12 312 GLU A N 1
ATOM 2289 C CA . GLU A 1 312 ? -9.449 -6.027 39.656 1.00 94.12 312 GLU A CA 1
ATOM 2290 C C . GLU A 1 312 ? -8.029 -5.475 39.443 1.00 94.12 312 GLU A C 1
ATOM 2292 O O . GLU A 1 312 ? -7.138 -6.174 38.955 1.00 94.12 312 GLU A O 1
ATOM 2297 N N . GLU A 1 313 ? -7.791 -4.221 39.835 1.00 94.38 313 GLU A N 1
ATOM 2298 C CA . GLU A 1 313 ? -6.486 -3.572 39.676 1.00 94.38 313 GLU A CA 1
ATOM 2299 C C . GLU A 1 313 ? -5.349 -4.349 40.347 1.00 94.38 313 GLU A C 1
ATOM 2301 O O . GLU A 1 313 ? -4.275 -4.479 39.762 1.00 94.38 313 GLU A O 1
ATOM 2306 N N . SER A 1 314 ? -5.579 -4.905 41.541 1.00 94.56 314 SER A N 1
ATOM 2307 C CA . SER A 1 314 ? -4.567 -5.674 42.272 1.00 94.56 314 SER A CA 1
ATOM 2308 C C . SER A 1 314 ? -4.113 -6.911 41.482 1.00 94.56 314 SER A C 1
ATOM 2310 O O . SER A 1 314 ? -2.913 -7.111 41.291 1.00 94.56 314 SER A O 1
ATOM 2312 N N . VAL A 1 315 ? -5.065 -7.670 40.930 1.00 95.62 315 VAL A N 1
ATOM 2313 C CA . VAL A 1 315 ? -4.831 -8.851 40.086 1.00 95.62 315 VAL A CA 1
ATOM 2314 C C . VAL A 1 315 ? -4.057 -8.478 38.824 1.00 95.62 315 VAL A C 1
ATOM 2316 O O . VAL A 1 315 ? -3.049 -9.110 38.495 1.00 95.62 315 VAL A O 1
ATOM 2319 N N . LEU A 1 316 ? -4.485 -7.423 38.126 1.00 96.62 316 LEU A N 1
ATOM 2320 C CA . LEU A 1 316 ? -3.812 -6.975 36.908 1.00 96.62 316 LEU A CA 1
ATOM 2321 C C . LEU A 1 316 ? -2.404 -6.432 37.187 1.00 96.62 316 LEU A C 1
ATOM 2323 O O . LEU A 1 316 ? -1.507 -6.649 36.375 1.00 96.62 316 LEU A O 1
ATOM 2327 N N . CYS A 1 317 ? -2.174 -5.786 38.332 1.00 95.94 317 CYS A N 1
ATOM 2328 C CA . CYS A 1 317 ? -0.844 -5.349 38.758 1.00 95.94 317 CYS A CA 1
ATOM 2329 C C . CYS A 1 317 ? 0.094 -6.535 39.036 1.00 95.94 317 CYS A C 1
ATOM 2331 O O . CYS A 1 317 ? 1.267 -6.491 38.651 1.00 95.94 317 CYS A O 1
ATOM 2333 N N . THR A 1 318 ? -0.404 -7.612 39.653 1.00 96.44 318 THR A N 1
ATOM 2334 C CA . THR A 1 318 ? 0.370 -8.848 39.852 1.00 96.44 318 THR A CA 1
ATOM 2335 C C . THR A 1 318 ? 0.761 -9.483 38.518 1.00 96.44 318 THR A C 1
ATOM 2337 O O . THR A 1 318 ? 1.933 -9.807 38.321 1.00 96.44 318 THR A O 1
ATOM 2340 N N . LEU A 1 319 ? -0.183 -9.593 37.576 1.00 96.56 319 LEU A N 1
ATOM 2341 C CA . LEU A 1 319 ? 0.084 -10.092 36.222 1.00 96.56 319 LEU A CA 1
ATOM 2342 C C . LEU A 1 319 ? 1.090 -9.209 35.471 1.00 96.56 319 LEU A C 1
ATOM 2344 O O . LEU A 1 319 ? 2.039 -9.720 34.878 1.00 96.56 319 LEU A O 1
ATOM 2348 N N . ASN A 1 320 ? 0.924 -7.884 35.544 1.00 96.19 320 ASN A N 1
ATOM 2349 C CA . ASN A 1 320 ? 1.840 -6.927 34.927 1.00 96.19 320 ASN A CA 1
ATOM 2350 C C . ASN A 1 320 ? 3.268 -7.106 35.457 1.00 96.19 320 ASN A C 1
ATOM 2352 O O . ASN A 1 320 ? 4.200 -7.244 34.673 1.00 96.19 320 ASN A O 1
ATOM 2356 N N . THR A 1 321 ? 3.428 -7.188 36.781 1.00 96.19 321 THR A N 1
ATOM 2357 C CA . THR A 1 321 ? 4.737 -7.365 37.430 1.00 96.19 321 THR A CA 1
ATOM 2358 C C . THR A 1 321 ? 5.393 -8.687 37.030 1.00 96.19 321 THR A C 1
ATOM 2360 O O . THR A 1 321 ? 6.592 -8.727 36.759 1.00 96.19 321 THR A O 1
ATOM 2363 N N . HIS A 1 322 ? 4.615 -9.771 36.965 1.00 95.38 322 HIS A N 1
ATOM 2364 C CA . HIS A 1 322 ? 5.108 -11.078 36.535 1.00 95.38 322 HIS A CA 1
ATOM 2365 C C . HIS A 1 322 ? 5.646 -11.043 35.096 1.00 95.38 322 HIS A C 1
ATOM 2367 O O . HIS A 1 322 ? 6.762 -11.499 34.841 1.00 95.38 322 HIS A O 1
ATOM 2373 N N . TRP A 1 323 ? 4.892 -10.468 34.154 1.00 95.56 323 TRP A N 1
ATOM 2374 C CA . TRP A 1 323 ? 5.327 -10.383 32.757 1.00 95.56 323 TRP A CA 1
ATOM 2375 C C . TRP A 1 323 ? 6.470 -9.398 32.539 1.00 95.56 323 TRP A C 1
ATOM 2377 O O . TRP A 1 323 ? 7.392 -9.721 31.792 1.00 95.56 323 TRP A O 1
ATOM 2387 N N . GLU A 1 324 ? 6.488 -8.266 33.243 1.00 93.69 324 GLU A N 1
ATOM 2388 C CA . GLU A 1 324 ? 7.624 -7.341 33.220 1.00 93.69 324 GLU A CA 1
ATOM 2389 C C . GLU A 1 324 ? 8.922 -8.031 33.669 1.00 93.69 324 GLU A C 1
ATOM 2391 O O . GLU A 1 324 ? 9.952 -7.894 33.007 1.00 93.69 324 GLU A O 1
ATOM 2396 N N . GLN A 1 325 ? 8.875 -8.841 34.734 1.00 94.62 325 GLN A N 1
ATOM 2397 C CA . GLN A 1 325 ? 10.024 -9.630 35.200 1.00 94.62 325 GLN A CA 1
ATOM 2398 C C . GLN A 1 325 ? 10.456 -10.708 34.194 1.00 94.62 325 GLN A C 1
ATOM 2400 O O . GLN A 1 325 ? 11.643 -11.018 34.097 1.00 94.62 325 GLN A O 1
ATOM 2405 N N . ALA A 1 326 ? 9.513 -11.254 33.425 1.00 93.00 326 ALA A N 1
ATOM 2406 C CA . ALA A 1 326 ? 9.771 -12.222 32.361 1.00 93.00 326 ALA A CA 1
ATOM 2407 C C . ALA A 1 326 ? 10.193 -11.577 31.021 1.00 93.00 326 ALA A C 1
ATOM 2409 O O . ALA A 1 326 ? 10.426 -12.294 30.048 1.00 93.00 326 ALA A O 1
ATOM 2410 N N . GLY A 1 327 ? 10.282 -10.243 30.940 1.00 94.56 327 GLY A N 1
ATOM 2411 C CA . GLY A 1 327 ? 10.595 -9.523 29.699 1.00 94.56 327 GLY A CA 1
ATOM 2412 C C . GLY A 1 327 ? 9.465 -9.538 28.660 1.00 94.56 327 GLY A C 1
ATOM 2413 O O . GLY A 1 327 ? 9.701 -9.256 27.484 1.00 94.56 327 GLY A O 1
ATOM 2414 N N . VAL A 1 328 ? 8.241 -9.866 29.074 1.00 94.94 328 VAL A N 1
ATOM 2415 C CA . VAL A 1 328 ? 7.035 -9.867 28.241 1.00 94.94 328 VAL A CA 1
ATOM 2416 C C . VAL A 1 328 ? 6.327 -8.522 28.392 1.00 94.94 328 VAL A C 1
ATOM 2418 O O . VAL A 1 328 ? 6.141 -8.019 29.496 1.00 94.94 328 VAL A O 1
ATOM 2421 N N . PHE A 1 329 ? 5.916 -7.917 27.274 1.00 95.06 329 PHE A N 1
ATOM 2422 C CA . PHE A 1 329 ? 5.200 -6.641 27.316 1.00 95.06 329 PHE A CA 1
ATOM 2423 C C . PHE A 1 329 ? 3.844 -6.805 28.011 1.00 95.06 329 PHE A C 1
ATOM 2425 O O . PHE A 1 329 ? 2.984 -7.546 27.535 1.00 95.06 329 PHE A O 1
ATOM 2432 N N . ALA A 1 330 ? 3.641 -6.044 29.079 1.00 95.44 330 ALA A N 1
ATOM 2433 C CA . ALA A 1 330 ? 2.361 -5.825 29.724 1.00 95.44 330 ALA A CA 1
ATOM 2434 C C . ALA A 1 330 ? 2.255 -4.342 30.095 1.00 95.44 330 ALA A C 1
ATOM 2436 O O . ALA A 1 330 ? 3.263 -3.695 30.382 1.00 95.44 330 ALA A O 1
ATOM 2437 N N . ARG A 1 331 ? 1.057 -3.766 29.992 1.00 94.62 331 ARG A N 1
ATOM 2438 C CA . ARG A 1 331 ? 0.821 -2.370 30.358 1.00 94.62 331 ARG A CA 1
ATOM 2439 C C . ARG A 1 331 ? -0.595 -2.177 30.858 1.00 94.62 331 ARG A C 1
ATOM 2441 O O . ARG A 1 331 ? -1.554 -2.393 30.109 1.00 94.62 331 ARG A O 1
ATOM 2448 N N . LEU A 1 332 ? -0.718 -1.714 32.100 1.00 94.19 332 LEU A N 1
ATOM 2449 C CA . LEU A 1 332 ? -2.002 -1.294 32.646 1.00 94.19 332 LEU A CA 1
ATOM 2450 C C . LEU A 1 332 ? -2.500 -0.074 31.863 1.00 94.19 332 LEU A C 1
ATOM 2452 O O . LEU A 1 332 ? -1.761 0.891 31.645 1.00 94.19 332 LEU A O 1
ATOM 2456 N N . LEU A 1 333 ? -3.739 -0.142 31.389 1.00 91.62 333 LEU A N 1
ATOM 2457 C CA . LEU A 1 333 ? -4.361 0.946 30.652 1.00 91.62 333 LEU A CA 1
ATOM 2458 C C . LEU A 1 333 ? -4.876 1.992 31.640 1.00 91.62 333 LEU A C 1
ATOM 2460 O O . LEU A 1 333 ? -5.400 1.663 32.708 1.00 91.62 333 LEU A O 1
ATOM 2464 N N . ASP A 1 334 ? -4.732 3.263 31.273 1.00 86.31 334 ASP A N 1
ATOM 2465 C CA . ASP A 1 334 ? -5.248 4.383 32.059 1.00 86.31 334 ASP A CA 1
ATOM 2466 C C . ASP A 1 334 ? -6.750 4.572 31.798 1.00 86.31 334 ASP A C 1
ATOM 2468 O O . ASP A 1 334 ? -7.196 5.531 31.174 1.00 86.31 334 ASP A O 1
ATOM 2472 N N . LEU A 1 335 ? -7.516 3.546 32.169 1.00 85.06 335 LEU A N 1
ATOM 2473 C CA . LEU A 1 335 ? -8.955 3.436 31.988 1.00 85.06 335 LEU A CA 1
ATOM 2474 C C . LEU A 1 335 ? -9.541 2.816 33.252 1.00 85.06 335 LEU A C 1
ATOM 2476 O O . LEU A 1 335 ? -9.147 1.720 33.648 1.00 85.06 335 LEU A O 1
ATOM 2480 N N . ASP A 1 336 ? -10.498 3.509 33.856 1.00 89.69 336 ASP A N 1
ATOM 2481 C CA . ASP A 1 336 ? -11.196 3.062 35.063 1.00 89.69 336 ASP A CA 1
ATOM 2482 C C . ASP A 1 336 ? -12.459 2.253 34.722 1.00 89.69 336 ASP A C 1
ATOM 2484 O O . ASP A 1 336 ? -13.560 2.538 35.190 1.00 89.69 336 ASP A O 1
ATOM 2488 N N . TYR A 1 337 ? -12.320 1.300 33.798 1.00 90.62 337 TYR A N 1
ATOM 2489 C CA . TYR A 1 337 ? -13.435 0.534 33.250 1.00 90.62 337 TYR A CA 1
ATOM 2490 C C . TYR A 1 337 ? -13.059 -0.921 33.005 1.00 90.62 337 TYR A C 1
ATOM 2492 O O . TYR A 1 337 ? -11.930 -1.226 32.629 1.00 90.62 337 TYR A O 1
ATOM 2500 N N . ALA A 1 338 ? -14.056 -1.800 33.091 1.00 92.44 338 ALA A N 1
ATOM 2501 C CA . ALA A 1 338 ? -13.952 -3.211 32.747 1.00 92.44 338 ALA A CA 1
ATOM 2502 C C . ALA A 1 338 ? -14.732 -3.560 31.460 1.00 92.44 338 ALA A C 1
ATOM 2504 O O . ALA A 1 338 ? -15.643 -4.391 31.474 1.00 92.44 338 ALA A O 1
ATOM 2505 N N . PHE A 1 339 ? -14.416 -2.902 30.338 1.00 94.56 339 PHE A N 1
ATOM 2506 C CA . PHE A 1 339 ? -15.125 -3.122 29.067 1.00 94.56 339 PHE A CA 1
ATOM 2507 C C . PHE A 1 339 ? -15.022 -4.572 28.573 1.00 94.56 339 PHE A C 1
ATOM 2509 O O . PHE A 1 339 ? -14.029 -5.246 28.844 1.00 94.56 339 PHE A O 1
ATOM 2516 N N . HIS A 1 340 ? -16.019 -5.015 27.793 1.00 96.94 340 HIS A N 1
ATOM 2517 C CA . HIS A 1 340 ? -16.053 -6.353 27.187 1.00 96.94 340 HIS A CA 1
ATOM 2518 C C . HIS A 1 340 ? -16.013 -7.487 28.222 1.00 96.94 340 HIS A C 1
ATOM 2520 O O . HIS A 1 340 ? -15.329 -8.494 28.049 1.00 96.94 340 HIS A O 1
ATOM 2526 N N . SER A 1 341 ? -16.723 -7.290 29.337 1.00 96.19 341 SER A N 1
ATOM 2527 C CA . SER A 1 341 ? -16.784 -8.233 30.453 1.00 96.19 341 SER A CA 1
ATOM 2528 C C . SER A 1 341 ? -18.142 -8.209 31.148 1.00 96.19 341 SER A C 1
ATOM 2530 O O . SER A 1 341 ? -18.988 -7.353 30.875 1.00 96.19 341 SER A O 1
ATOM 2532 N N . GLU A 1 342 ? -18.335 -9.117 32.106 1.00 95.12 342 GLU A N 1
ATOM 2533 C CA . GLU A 1 342 ? -19.542 -9.190 32.935 1.00 95.12 342 GLU A CA 1
ATOM 2534 C C . GLU A 1 342 ? -19.857 -7.896 33.689 1.00 95.12 342 GLU A C 1
ATOM 2536 O O . GLU A 1 342 ? -21.028 -7.615 33.945 1.00 95.12 342 GLU A O 1
ATOM 2541 N N . ALA A 1 343 ? -18.857 -7.045 33.926 1.00 93.88 343 ALA A N 1
ATOM 2542 C CA . ALA A 1 343 ? -19.047 -5.720 34.504 1.00 93.88 343 ALA A CA 1
ATOM 2543 C C . ALA A 1 343 ? -19.988 -4.813 33.685 1.00 93.88 343 ALA A C 1
ATOM 2545 O O . ALA A 1 343 ? -20.506 -3.832 34.214 1.00 93.88 343 ALA A O 1
ATOM 2546 N N . MET A 1 344 ? -20.239 -5.128 32.409 1.00 96.50 344 MET A N 1
ATOM 2547 C CA . MET A 1 344 ? -21.190 -4.396 31.566 1.00 96.50 344 MET A CA 1
ATOM 2548 C C . MET A 1 344 ? -22.648 -4.834 31.772 1.00 96.50 344 MET A C 1
ATOM 2550 O O . MET A 1 344 ? -23.557 -4.155 31.310 1.00 96.50 344 MET A O 1
ATOM 2554 N N . THR A 1 345 ? -22.921 -5.946 32.459 1.00 96.12 345 THR A N 1
ATOM 2555 C CA . THR A 1 345 ? -24.292 -6.471 32.668 1.00 96.12 345 THR A CA 1
ATOM 2556 C C . THR A 1 345 ? -25.294 -5.430 33.192 1.00 96.12 345 THR A C 1
ATOM 2558 O O . THR A 1 345 ? -26.409 -5.386 32.669 1.00 96.12 345 THR A O 1
ATOM 2561 N N . PRO A 1 346 ? -24.933 -4.528 34.131 1.00 96.81 346 PRO A N 1
ATOM 2562 C CA . PRO A 1 346 ? -25.863 -3.521 34.649 1.00 96.81 346 PRO A CA 1
ATOM 2563 C C . PRO A 1 346 ? -26.413 -2.537 33.607 1.00 96.81 346 PRO A C 1
ATOM 2565 O O . PRO A 1 346 ? -27.412 -1.876 33.875 1.00 96.81 346 PRO A O 1
ATOM 2568 N N . ILE A 1 347 ? -25.776 -2.412 32.436 1.00 96.44 347 ILE A N 1
ATOM 2569 C CA . ILE A 1 347 ? -26.177 -1.458 31.391 1.00 96.44 347 ILE A CA 1
ATOM 2570 C C . ILE A 1 347 ? -26.939 -2.107 30.224 1.00 96.44 347 ILE A C 1
ATOM 2572 O O . ILE A 1 347 ? -27.298 -1.411 29.272 1.00 96.44 347 ILE A O 1
ATOM 2576 N N . ALA A 1 348 ? -27.222 -3.414 30.299 1.00 96.81 348 ALA A N 1
ATOM 2577 C CA . ALA A 1 348 ? -27.902 -4.169 29.244 1.00 96.81 348 ALA A CA 1
ATOM 2578 C C . ALA A 1 348 ? -29.278 -3.590 28.890 1.00 96.81 348 ALA A C 1
ATOM 2580 O O . ALA A 1 348 ? -29.535 -3.264 27.731 1.00 96.81 348 ALA A O 1
ATOM 2581 N N . GLU A 1 349 ? -30.131 -3.391 29.899 1.00 96.94 349 GLU A N 1
ATOM 2582 C CA . GLU A 1 349 ? -31.493 -2.875 29.717 1.00 96.94 349 GLU A CA 1
ATOM 2583 C C . GLU A 1 349 ? -31.489 -1.471 29.093 1.00 96.94 349 GLU A C 1
ATOM 2585 O O . GLU A 1 349 ? -32.294 -1.176 28.206 1.00 96.94 349 GLU A O 1
ATOM 2590 N N . GLU A 1 350 ? -30.552 -0.609 29.505 1.00 95.94 350 GLU A N 1
ATOM 2591 C CA . GLU A 1 350 ? -30.428 0.745 28.963 1.00 95.94 350 GLU A CA 1
ATOM 2592 C C . GLU A 1 350 ? -30.047 0.728 27.481 1.00 95.94 350 GLU A C 1
ATOM 2594 O O . GLU A 1 350 ? -30.631 1.483 26.700 1.00 95.94 350 GLU A O 1
ATOM 2599 N N . ILE A 1 351 ? -29.090 -0.116 27.085 1.00 96.56 351 ILE A N 1
ATOM 2600 C CA . ILE A 1 351 ? -28.677 -0.255 25.683 1.00 96.56 351 ILE A CA 1
ATOM 2601 C C . ILE A 1 351 ? -29.834 -0.817 24.856 1.00 96.56 351 ILE A C 1
ATOM 2603 O O . ILE A 1 351 ? -30.219 -0.211 23.856 1.00 96.56 351 ILE A O 1
ATOM 2607 N N . GLN A 1 352 ? -30.423 -1.929 25.297 1.00 96.44 352 GLN A N 1
ATOM 2608 C CA . GLN A 1 352 ? -31.482 -2.615 24.561 1.00 96.44 352 GLN A CA 1
ATOM 2609 C C . GLN A 1 352 ? -32.708 -1.719 24.358 1.00 96.44 352 GLN A C 1
ATOM 2611 O O . GLN A 1 352 ? -33.222 -1.608 23.246 1.00 96.44 352 GLN A O 1
ATOM 2616 N N . THR A 1 353 ? -33.132 -1.003 25.402 1.00 97.19 353 THR A N 1
ATOM 2617 C CA . THR A 1 353 ? -34.307 -0.124 25.341 1.00 97.19 353 THR A CA 1
ATOM 2618 C C . THR A 1 353 ? -34.088 1.058 24.399 1.00 97.19 353 THR A C 1
ATOM 2620 O O . THR A 1 353 ? -34.936 1.346 23.556 1.00 97.19 353 THR A O 1
ATOM 2623 N N . HIS A 1 354 ? -32.950 1.752 24.505 1.00 97.12 354 HIS A N 1
ATOM 2624 C CA . HIS A 1 354 ? -32.709 2.962 23.710 1.00 97.12 354 HIS A CA 1
ATOM 2625 C C . HIS A 1 354 ? -32.304 2.681 22.256 1.00 97.12 354 HIS A C 1
ATOM 2627 O O . HIS A 1 354 ? -32.323 3.608 21.443 1.00 97.12 354 HIS A O 1
ATOM 2633 N N . LEU A 1 355 ? -31.940 1.437 21.930 1.00 97.56 355 LEU A N 1
ATOM 2634 C CA . LEU A 1 355 ? -31.590 0.997 20.577 1.00 97.56 355 LEU A CA 1
ATOM 2635 C C . LEU A 1 355 ? -32.658 0.107 19.922 1.00 97.56 355 LEU A C 1
ATOM 2637 O O . LEU A 1 355 ? -32.488 -0.290 18.773 1.00 97.56 355 LEU A O 1
ATOM 2641 N N . ALA A 1 356 ? -33.785 -0.161 20.588 1.00 95.50 356 ALA A N 1
ATOM 2642 C CA . ALA A 1 356 ? -34.857 -1.012 20.058 1.00 95.50 356 ALA A CA 1
ATOM 2643 C C . ALA A 1 356 ? -35.438 -0.535 18.709 1.00 95.50 356 ALA A C 1
ATOM 2645 O O . ALA A 1 356 ? -36.022 -1.323 17.973 1.00 95.50 356 ALA A O 1
ATOM 2646 N N . GLY A 1 357 ? -35.297 0.757 18.391 1.00 94.06 357 GLY A N 1
ATOM 2647 C CA . GLY A 1 357 ? -35.783 1.361 17.146 1.00 94.06 357 GLY A CA 1
ATOM 2648 C C . GLY A 1 357 ? -34.798 1.339 15.972 1.00 94.06 357 GLY A C 1
ATOM 2649 O O . GLY A 1 357 ? -35.126 1.911 14.934 1.00 94.06 357 GLY A O 1
ATOM 2650 N N . LEU A 1 358 ? -33.606 0.747 16.123 1.00 96.56 358 LEU A N 1
ATOM 2651 C CA . LEU A 1 358 ? -32.635 0.653 15.029 1.00 96.56 358 LEU A CA 1
ATOM 2652 C C . LEU A 1 358 ? -33.221 -0.122 13.843 1.00 96.56 358 LEU A C 1
ATOM 2654 O O . LEU A 1 358 ? -33.915 -1.122 14.020 1.00 96.56 358 LEU A O 1
ATOM 2658 N N . ALA A 1 359 ? -32.872 0.302 12.628 1.00 94.56 359 ALA A N 1
ATOM 2659 C CA . ALA A 1 359 ? -33.273 -0.372 11.393 1.00 94.56 359 ALA A CA 1
ATOM 2660 C C . ALA A 1 359 ? -32.052 -0.775 10.541 1.00 94.56 359 ALA A C 1
ATOM 2662 O O . ALA A 1 359 ? -31.840 -0.193 9.467 1.00 94.56 359 ALA A O 1
ATOM 2663 N N . PRO A 1 360 ? -31.238 -1.749 10.997 1.00 96.94 360 PRO A N 1
ATOM 2664 C CA . PRO A 1 360 ? -30.083 -2.221 10.247 1.00 96.94 360 PRO A CA 1
ATOM 2665 C C . PRO A 1 360 ? -30.489 -2.870 8.926 1.00 96.94 360 PRO A C 1
ATOM 2667 O O . PRO A 1 360 ? -31.613 -3.347 8.753 1.00 96.94 360 PRO A O 1
ATOM 2670 N N . LYS A 1 361 ? -29.568 -2.875 7.966 1.00 96.31 361 LYS A N 1
ATOM 2671 C CA . LYS A 1 361 ? -29.792 -3.412 6.620 1.00 96.31 361 LYS A CA 1
ATOM 2672 C C . LYS A 1 361 ? -28.585 -4.206 6.152 1.00 96.31 361 LYS A C 1
ATOM 2674 O O . LYS A 1 361 ? -27.493 -4.084 6.705 1.00 96.31 361 LYS A O 1
ATOM 2679 N N . ALA A 1 362 ? -28.781 -4.979 5.089 1.00 95.69 362 ALA A N 1
ATOM 2680 C CA . ALA A 1 362 ? -27.678 -5.619 4.396 1.00 95.69 362 ALA A CA 1
ATOM 2681 C C . ALA A 1 362 ? -26.670 -4.565 3.904 1.00 95.69 362 ALA A C 1
ATOM 2683 O O . ALA A 1 362 ? -27.056 -3.560 3.296 1.00 95.69 362 ALA A O 1
ATOM 2684 N N . GLY A 1 363 ? -25.387 -4.797 4.179 1.00 90.00 363 GLY A N 1
ATOM 2685 C CA . GLY A 1 363 ? -24.307 -3.903 3.770 1.00 90.00 363 GLY A CA 1
ATOM 2686 C C . GLY A 1 363 ? -24.146 -3.814 2.249 1.00 90.00 363 GLY A C 1
ATOM 2687 O O . GLY A 1 363 ? -24.426 -4.750 1.504 1.00 90.00 363 GLY A O 1
ATOM 2688 N N . THR A 1 364 ? -23.637 -2.676 1.779 1.00 89.75 364 THR A N 1
ATOM 2689 C CA . THR A 1 364 ? -23.216 -2.468 0.379 1.00 89.75 364 THR A CA 1
ATOM 2690 C C . THR A 1 364 ? -21.795 -2.965 0.093 1.00 89.75 364 THR A C 1
ATOM 2692 O O . THR A 1 364 ? -21.389 -3.040 -1.064 1.00 89.75 364 THR A O 1
ATOM 2695 N N . ALA A 1 365 ? -21.047 -3.302 1.144 1.00 90.94 365 ALA A N 1
ATOM 2696 C CA . ALA A 1 365 ? -19.703 -3.863 1.108 1.00 90.94 365 ALA A CA 1
ATOM 2697 C C . ALA A 1 365 ? -19.545 -4.912 2.220 1.00 90.94 365 ALA A C 1
ATOM 2699 O O . ALA A 1 365 ? -20.386 -4.993 3.118 1.00 90.94 365 ALA A O 1
ATOM 2700 N N . ALA A 1 366 ? -18.470 -5.705 2.175 1.00 94.69 366 ALA A N 1
ATOM 2701 C CA . ALA A 1 366 ? -18.234 -6.728 3.187 1.00 94.69 366 ALA A CA 1
ATOM 2702 C C . ALA A 1 366 ? -18.029 -6.090 4.570 1.00 94.69 366 ALA A C 1
ATOM 2704 O O . ALA A 1 366 ? -17.233 -5.165 4.733 1.00 94.69 366 ALA A O 1
ATOM 2705 N N . PHE A 1 367 ? -18.730 -6.597 5.578 1.00 97.62 367 PHE A N 1
ATOM 2706 C CA . PHE A 1 367 ? -18.569 -6.183 6.966 1.00 97.62 367 PHE A CA 1
ATOM 2707 C C . PHE A 1 367 ? -18.172 -7.402 7.796 1.00 97.62 367 PHE A C 1
ATOM 2709 O O . PHE A 1 367 ? -18.864 -8.418 7.784 1.00 97.62 367 PHE A O 1
ATOM 2716 N N . VAL A 1 368 ? -17.040 -7.313 8.492 1.00 98.31 368 VAL A N 1
ATOM 2717 C CA . VAL A 1 368 ? -16.548 -8.376 9.375 1.00 98.31 368 VAL A CA 1
ATOM 2718 C C . VAL A 1 368 ? -16.709 -7.911 10.814 1.00 98.31 368 VAL A C 1
ATOM 2720 O O . VAL A 1 368 ? -16.121 -6.908 11.227 1.00 98.31 368 VAL A O 1
ATOM 2723 N N . SER A 1 369 ? -17.528 -8.644 11.561 1.00 98.19 369 SER A N 1
ATOM 2724 C CA . SER A 1 369 ? -17.854 -8.369 12.958 1.00 98.19 369 SER A CA 1
ATOM 2725 C C . SER A 1 369 ? -16.697 -8.782 13.865 1.00 98.19 369 SER A C 1
ATOM 2727 O O . SER A 1 369 ? -16.187 -9.895 13.752 1.00 98.19 369 SER A O 1
ATOM 2729 N N . THR A 1 370 ? -16.317 -7.926 14.813 1.00 97.75 370 THR A N 1
ATOM 2730 C CA . THR A 1 370 ? -15.390 -8.295 15.894 1.00 97.75 370 THR A CA 1
ATOM 2731 C C . THR A 1 370 ? -16.107 -8.841 17.122 1.00 97.75 370 THR A C 1
ATOM 2733 O O . THR A 1 370 ? -15.450 -9.261 18.062 1.00 97.75 370 THR A O 1
ATOM 2736 N N . VAL A 1 371 ? -17.438 -8.917 17.114 1.00 97.62 371 VAL A N 1
ATOM 2737 C CA . VAL A 1 371 ? -18.196 -9.681 18.118 1.00 97.62 371 VAL A CA 1
ATOM 2738 C C . VAL A 1 371 ? -18.104 -11.177 17.815 1.00 97.62 371 VAL A C 1
ATOM 2740 O O . VAL A 1 371 ? -17.872 -11.986 18.705 1.00 97.62 371 VAL A O 1
ATOM 2743 N N . THR A 1 372 ? -18.243 -11.541 16.537 1.00 96.81 372 THR A N 1
ATOM 2744 C CA . THR A 1 372 ? -18.245 -12.945 16.083 1.00 96.81 372 THR A CA 1
ATOM 2745 C C . THR A 1 372 ? -16.927 -13.396 15.453 1.00 96.81 372 THR A C 1
ATOM 2747 O O . THR A 1 372 ? -16.697 -14.594 15.317 1.00 96.81 372 THR A O 1
ATOM 2750 N N . GLY A 1 373 ? -16.072 -12.457 15.035 1.00 96.94 373 GLY A N 1
ATOM 2751 C CA . GLY A 1 373 ? -14.833 -12.745 14.310 1.00 96.94 373 GLY A CA 1
ATOM 2752 C C . GLY A 1 373 ? -15.044 -13.163 12.849 1.00 96.94 373 GLY A C 1
ATOM 2753 O O . GLY A 1 373 ? -14.112 -13.664 12.226 1.00 96.94 373 GLY A O 1
ATOM 2754 N N . ALA A 1 374 ? -16.250 -12.987 12.296 1.00 96.88 374 ALA A N 1
ATOM 2755 C CA . ALA A 1 374 ? -16.635 -13.495 10.981 1.00 96.88 374 ALA A CA 1
ATOM 2756 C C . ALA A 1 374 ? -17.383 -12.455 10.130 1.00 96.88 374 ALA A C 1
ATOM 2758 O O . ALA A 1 374 ? -17.808 -11.398 10.610 1.00 96.88 374 ALA A O 1
ATOM 2759 N N . LEU A 1 375 ? -17.534 -12.761 8.836 1.00 96.38 375 LEU A N 1
ATOM 2760 C CA . LEU A 1 375 ? -18.357 -11.975 7.917 1.00 96.38 375 LEU A CA 1
ATOM 2761 C C . LEU A 1 375 ? -19.804 -11.927 8.425 1.00 96.38 375 LEU A C 1
ATOM 2763 O O . LEU A 1 375 ? -20.364 -12.943 8.834 1.00 96.38 375 LEU A O 1
ATOM 2767 N N . HIS A 1 376 ? -20.415 -10.750 8.367 1.00 96.38 376 HIS A N 1
ATOM 2768 C CA . HIS A 1 376 ? -21.749 -10.507 8.890 1.00 96.38 376 HIS A CA 1
ATOM 2769 C C . HIS A 1 376 ? -22.578 -9.711 7.873 1.00 96.38 376 HIS A C 1
ATOM 2771 O O . HIS A 1 376 ? -22.092 -8.745 7.286 1.00 96.38 376 HIS A O 1
ATOM 2777 N N . SER A 1 377 ? -23.837 -10.110 7.651 1.00 92.50 377 SER A N 1
ATOM 2778 C CA . SER A 1 377 ? -24.685 -9.530 6.592 1.00 92.50 377 SER A CA 1
ATOM 2779 C C . SER A 1 377 ? -25.072 -8.072 6.857 1.00 92.50 377 SER A C 1
ATOM 2781 O O . SER A 1 377 ? -25.243 -7.301 5.918 1.00 92.50 377 SER A O 1
ATOM 2783 N N . GLY A 1 378 ? -25.184 -7.691 8.133 1.00 94.69 378 GLY A N 1
ATOM 2784 C CA . GLY A 1 378 ? -25.512 -6.333 8.582 1.00 94.69 378 GLY A CA 1
ATOM 2785 C C . GLY A 1 378 ? -26.957 -6.158 9.056 1.00 94.69 378 GLY A C 1
ATOM 2786 O O . GLY A 1 378 ? -27.231 -5.256 9.839 1.00 94.69 378 GLY A O 1
ATOM 2787 N N . GLU A 1 379 ? -27.865 -7.049 8.655 1.00 94.69 379 GLU A N 1
ATOM 2788 C CA . GLU A 1 379 ? -29.306 -6.955 8.956 1.00 94.69 379 GLU A CA 1
ATOM 2789 C C . GLU A 1 379 ? -29.633 -7.159 10.440 1.00 94.69 379 GLU A C 1
ATOM 2791 O O . GLU A 1 379 ? -30.625 -6.634 10.931 1.00 94.69 379 GLU A O 1
ATOM 2796 N N . THR A 1 380 ? -28.774 -7.879 11.159 1.00 95.81 380 THR A N 1
ATOM 2797 C CA . THR A 1 380 ? -28.917 -8.183 12.589 1.00 95.81 380 THR A CA 1
ATOM 2798 C C . THR A 1 380 ? -28.028 -7.306 13.472 1.00 95.81 380 THR A C 1
ATOM 2800 O O . THR A 1 380 ? -27.715 -7.690 14.588 1.00 95.81 380 THR A O 1
ATOM 2803 N N . LEU A 1 381 ? -27.583 -6.129 13.004 1.00 97.31 381 LEU A N 1
ATOM 2804 C CA . LEU A 1 381 ? -26.861 -5.151 13.845 1.00 97.31 381 LEU A CA 1
ATOM 2805 C C . LEU A 1 381 ? -27.823 -4.334 14.725 1.00 97.31 381 LEU A C 1
ATOM 2807 O O . LEU A 1 381 ? -27.777 -3.100 14.749 1.00 97.31 381 LEU A O 1
ATOM 2811 N N . ASP A 1 382 ? -28.746 -5.031 15.376 1.00 97.31 382 ASP A N 1
ATOM 2812 C CA . ASP A 1 382 ? -29.821 -4.479 16.193 1.00 97.31 382 ASP A CA 1
ATOM 2813 C C . ASP A 1 382 ? -29.371 -4.213 17.643 1.00 97.31 382 ASP A C 1
ATOM 2815 O O . ASP A 1 382 ? -28.185 -4.230 17.981 1.00 97.31 382 ASP A O 1
ATOM 2819 N N . ALA A 1 383 ? -30.329 -3.912 18.519 1.00 97.62 383 ALA A N 1
ATOM 2820 C CA . ALA A 1 383 ? -30.065 -3.615 19.921 1.00 97.62 383 ALA A CA 1
ATOM 2821 C C . ALA A 1 383 ? -29.376 -4.772 20.674 1.00 97.62 383 ALA A C 1
ATOM 2823 O O . ALA A 1 383 ? -28.553 -4.515 21.555 1.00 97.62 383 ALA A O 1
ATOM 2824 N N . GLU A 1 384 ? -29.689 -6.026 20.331 1.00 97.38 384 GLU A N 1
ATOM 2825 C CA . GLU A 1 384 ? -29.078 -7.213 20.938 1.00 97.38 384 GLU A CA 1
ATOM 2826 C C . GLU A 1 384 ? -27.623 -7.349 20.488 1.00 97.38 384 GLU A C 1
ATOM 2828 O O . GLU A 1 384 ? -26.730 -7.545 21.315 1.00 97.38 384 GLU A O 1
ATOM 2833 N N . TYR A 1 385 ? -27.352 -7.118 19.204 1.00 98.25 385 TYR A N 1
ATOM 2834 C CA . TYR A 1 385 ? -25.984 -7.089 18.700 1.00 98.25 385 TYR A CA 1
ATOM 2835 C C . TYR A 1 385 ? -25.123 -6.034 19.397 1.00 98.25 385 TYR A C 1
ATOM 2837 O O . TYR A 1 385 ? -24.007 -6.328 19.826 1.00 98.25 385 TYR A O 1
ATOM 2845 N N . TRP A 1 386 ? -25.617 -4.800 19.540 1.00 98.12 386 TRP A N 1
ATOM 2846 C CA . TRP A 1 386 ? -24.845 -3.732 20.188 1.00 98.12 386 TRP A CA 1
ATOM 2847 C C . TRP A 1 386 ? -24.674 -3.949 21.693 1.00 98.12 386 TRP A C 1
ATOM 2849 O O . TRP A 1 386 ? -23.665 -3.519 22.255 1.00 98.12 386 TRP A O 1
ATOM 2859 N N . TRP A 1 387 ? -25.602 -4.663 22.335 1.00 97.88 387 TRP A N 1
ATOM 2860 C CA . TRP A 1 387 ? -25.401 -5.178 23.686 1.00 97.88 387 TRP A CA 1
ATOM 2861 C C . TRP A 1 387 ? -24.222 -6.166 23.731 1.00 97.88 387 TRP A C 1
ATOM 2863 O O . TRP A 1 387 ? -23.285 -5.962 24.508 1.00 97.88 387 TRP A O 1
ATOM 2873 N N . HIS A 1 388 ? -24.189 -7.158 22.836 1.00 97.88 388 HIS A N 1
ATOM 2874 C CA . HIS A 1 388 ? -23.055 -8.081 22.731 1.00 97.88 388 HIS A CA 1
ATOM 2875 C C . HIS A 1 388 ? -21.745 -7.379 22.354 1.00 97.88 388 HIS A C 1
ATOM 2877 O O . HIS A 1 388 ? -20.709 -7.699 22.922 1.00 97.88 388 HIS A O 1
ATOM 2883 N N . ASN A 1 389 ? -21.759 -6.362 21.488 1.00 97.75 389 ASN A N 1
ATOM 2884 C CA . ASN A 1 389 ? -20.560 -5.578 21.162 1.00 97.75 389 ASN A CA 1
ATOM 2885 C C . ASN A 1 389 ? -19.921 -4.927 22.397 1.00 97.75 389 ASN A C 1
ATOM 2887 O O . ASN A 1 389 ? -18.700 -4.800 22.473 1.00 97.75 389 ASN A O 1
ATOM 2891 N N . VAL A 1 390 ? -20.733 -4.505 23.366 1.00 96.00 390 VAL A N 1
ATOM 2892 C CA . VAL A 1 390 ? -20.253 -3.902 24.615 1.00 96.00 390 VAL A CA 1
ATOM 2893 C C . VAL A 1 390 ? -19.802 -4.960 25.625 1.00 96.00 390 VAL A C 1
ATOM 2895 O O . VAL A 1 390 ? -18.852 -4.718 26.373 1.00 96.00 390 VAL A O 1
ATOM 2898 N N . ARG A 1 391 ? -20.483 -6.110 25.656 1.00 96.94 391 ARG A N 1
ATOM 2899 C CA . ARG A 1 391 ? -20.332 -7.157 26.673 1.00 96.94 391 ARG A CA 1
ATOM 2900 C C . ARG A 1 391 ? -19.302 -8.229 26.327 1.00 96.94 391 ARG A C 1
ATOM 2902 O O . ARG A 1 391 ? -18.610 -8.695 27.230 1.00 96.94 391 ARG A O 1
ATOM 2909 N N . GLU A 1 392 ? -19.236 -8.658 25.077 1.00 98.00 392 GLU A N 1
ATOM 2910 C CA . GLU A 1 392 ? -18.413 -9.788 24.650 1.00 98.00 392 GLU A CA 1
ATOM 2911 C C . GLU A 1 392 ? -16.975 -9.363 24.323 1.00 98.00 392 GLU A C 1
ATOM 2913 O O . GLU A 1 392 ? -16.751 -8.209 23.930 1.00 98.00 392 GLU A O 1
ATOM 2918 N N . PRO A 1 393 ? -15.998 -10.283 24.449 1.00 97.94 393 PRO A N 1
ATOM 2919 C CA . PRO A 1 393 ? -14.614 -10.030 24.070 1.00 97.94 393 PRO A CA 1
ATOM 2920 C C . PRO A 1 393 ? -14.473 -9.665 22.590 1.00 97.94 393 PRO A C 1
ATOM 2922 O O . PRO A 1 393 ? -15.056 -10.310 21.719 1.00 97.94 393 PRO A O 1
ATOM 2925 N N . VAL A 1 394 ? -13.624 -8.683 22.286 1.00 98.38 394 VAL A N 1
ATOM 2926 C CA . VAL A 1 394 ? -13.356 -8.256 20.904 1.00 98.38 394 VAL A CA 1
ATOM 2927 C C . VAL A 1 394 ? -12.514 -9.308 20.166 1.00 98.38 394 VAL A C 1
ATOM 2929 O O . VAL A 1 394 ? -11.327 -9.464 20.441 1.00 98.38 394 VAL A O 1
ATOM 2932 N N . GLN A 1 395 ? -13.088 -9.983 19.173 1.00 98.44 395 GLN A N 1
ATOM 2933 C CA . GLN A 1 395 ? -12.461 -10.979 18.290 1.00 98.44 395 GLN A CA 1
ATOM 2934 C C . GLN A 1 395 ? -11.691 -10.337 17.118 1.00 98.44 395 GLN A C 1
ATOM 2936 O O . GLN A 1 395 ? -11.848 -10.718 15.955 1.00 98.44 395 GLN A O 1
ATOM 2941 N N . PHE A 1 396 ? -10.858 -9.328 17.392 1.00 98.50 396 PHE A N 1
ATOM 2942 C CA . PHE A 1 396 ? -10.182 -8.552 16.342 1.00 98.50 396 PHE A CA 1
ATOM 2943 C C . PHE A 1 396 ? -9.204 -9.401 15.515 1.00 98.50 396 PHE A C 1
ATOM 2945 O O . PHE A 1 396 ? -9.222 -9.334 14.289 1.00 98.50 396 PHE A O 1
ATOM 2952 N N . SER A 1 397 ? -8.400 -10.255 16.155 1.00 98.25 397 SER A N 1
ATOM 2953 C CA . SER A 1 397 ? -7.463 -11.160 15.473 1.00 98.25 397 SER A CA 1
ATOM 2954 C C . SER A 1 397 ? -8.179 -12.075 14.477 1.00 98.25 397 SER A C 1
ATOM 2956 O O . SER A 1 397 ? -7.708 -12.275 13.355 1.00 98.25 397 SER A O 1
ATOM 2958 N N . GLN A 1 398 ? -9.336 -12.611 14.869 1.00 98.12 398 GLN A N 1
ATOM 2959 C CA . GLN A 1 398 ? -10.133 -13.491 14.020 1.00 98.12 398 GLN A CA 1
ATOM 2960 C C . GLN A 1 398 ? -10.756 -12.716 12.852 1.00 98.12 398 GLN A C 1
ATOM 2962 O O . GLN A 1 398 ? -10.677 -13.169 11.713 1.00 98.12 398 GLN A O 1
ATOM 2967 N N . ALA A 1 399 ? -11.265 -11.506 13.103 1.00 98.31 399 ALA A N 1
ATOM 2968 C CA . ALA A 1 399 ? -11.795 -10.633 12.060 1.00 98.31 399 ALA A CA 1
ATOM 2969 C C . ALA A 1 399 ? -10.735 -10.252 11.008 1.00 98.31 399 ALA A C 1
ATOM 2971 O O . ALA A 1 399 ? -11.011 -10.287 9.809 1.00 98.31 399 ALA A O 1
ATOM 2972 N N . ILE A 1 400 ? -9.502 -9.932 11.423 1.00 98.25 400 ILE A N 1
ATOM 2973 C CA . ILE A 1 400 ? -8.406 -9.656 10.479 1.00 98.25 400 ILE A CA 1
ATOM 2974 C C . ILE A 1 400 ? -8.032 -10.910 9.684 1.00 98.25 400 ILE A C 1
ATOM 2976 O O . ILE A 1 400 ? -7.813 -10.814 8.477 1.00 98.25 400 ILE A O 1
ATOM 2980 N N . SER A 1 401 ? -8.021 -12.081 10.321 1.00 97.00 401 SER A N 1
ATOM 2981 C CA . SER A 1 401 ? -7.764 -13.357 9.638 1.00 97.00 401 SER A CA 1
ATOM 2982 C C . SER A 1 401 ? -8.837 -13.645 8.580 1.00 97.00 401 SER A C 1
ATOM 2984 O O . SER A 1 401 ? -8.506 -13.964 7.440 1.00 97.00 401 SER A O 1
ATOM 2986 N N . ALA A 1 402 ? -10.116 -13.416 8.900 1.00 96.56 402 ALA A N 1
ATOM 2987 C CA . ALA A 1 402 ? -11.216 -13.525 7.943 1.00 96.56 402 ALA A CA 1
ATOM 2988 C C . ALA A 1 402 ? -11.054 -12.550 6.760 1.00 96.56 402 ALA A C 1
ATOM 2990 O O . ALA A 1 402 ? -11.241 -12.939 5.611 1.00 96.56 402 ALA A O 1
ATOM 2991 N N . LEU A 1 403 ? -10.635 -11.302 7.004 1.00 96.56 403 LEU A N 1
ATOM 2992 C CA . LEU A 1 403 ? -10.356 -10.335 5.932 1.00 96.56 403 LEU A CA 1
ATOM 2993 C C . LEU A 1 403 ? -9.184 -10.762 5.035 1.00 96.56 403 LEU A C 1
ATOM 2995 O O . LEU A 1 403 ? -9.248 -10.591 3.818 1.00 96.56 403 LEU A O 1
ATOM 2999 N N . ILE A 1 404 ? -8.117 -11.324 5.608 1.00 94.81 404 ILE A N 1
ATOM 3000 C CA . ILE A 1 404 ? -6.983 -11.858 4.838 1.00 94.81 404 ILE A CA 1
ATOM 3001 C C . ILE A 1 404 ? -7.435 -13.040 3.971 1.00 94.81 404 ILE A C 1
ATOM 3003 O O . ILE A 1 404 ? -7.069 -13.109 2.798 1.00 94.81 404 ILE A O 1
ATOM 3007 N N . GLN A 1 405 ? -8.270 -13.929 4.511 1.00 91.19 405 GLN A N 1
ATOM 3008 C CA . GLN A 1 405 ? -8.843 -15.068 3.782 1.00 91.19 405 GLN A CA 1
ATOM 3009 C C . GLN A 1 405 ? -9.792 -14.627 2.657 1.00 91.19 405 GLN A C 1
ATOM 3011 O O . GLN A 1 405 ? -9.804 -15.234 1.588 1.00 91.19 405 GLN A O 1
ATOM 3016 N N . GLU A 1 406 ? -10.499 -13.510 2.844 1.00 89.69 406 GLU A N 1
ATOM 3017 C CA . GLU A 1 406 ? -11.253 -12.812 1.795 1.00 89.69 406 GLU A CA 1
ATOM 3018 C C . GLU A 1 406 ? -10.347 -12.154 0.731 1.00 89.69 406 GLU A C 1
ATOM 3020 O O . GLU A 1 406 ? -10.822 -11.646 -0.286 1.00 89.69 406 GLU A O 1
ATOM 3025 N N . GLY A 1 407 ? -9.027 -12.165 0.917 1.00 90.12 407 GLY A N 1
ATOM 3026 C CA . GLY A 1 407 ? -8.053 -11.630 -0.030 1.00 90.12 407 GLY A CA 1
ATOM 3027 C C . GLY A 1 407 ? -7.712 -10.156 0.184 1.00 90.12 407 GLY A C 1
ATOM 3028 O O . GLY A 1 407 ? -7.115 -9.541 -0.703 1.00 90.12 407 GLY A O 1
ATOM 3029 N N . CYS A 1 408 ? -8.070 -9.562 1.329 1.00 92.88 408 CYS A N 1
ATOM 3030 C CA . CYS A 1 408 ? -7.620 -8.216 1.677 1.00 92.88 408 CYS A CA 1
ATOM 3031 C C . CYS A 1 408 ? -6.118 -8.209 1.981 1.00 92.88 408 CYS A C 1
ATOM 3033 O O . CYS A 1 408 ? -5.640 -8.888 2.887 1.00 92.88 408 CYS A O 1
ATOM 3035 N N . THR A 1 409 ? -5.370 -7.384 1.249 1.00 92.44 409 THR A N 1
ATOM 3036 C CA . THR A 1 409 ? -3.909 -7.235 1.417 1.00 92.44 409 THR A CA 1
ATOM 3037 C C . THR A 1 409 ? -3.495 -5.789 1.690 1.00 92.44 409 THR A C 1
ATOM 3039 O O . THR A 1 409 ? -2.329 -5.513 1.982 1.00 92.44 409 THR A O 1
ATOM 3042 N N . LEU A 1 410 ? -4.453 -4.859 1.641 1.00 94.69 410 LEU A N 1
ATOM 3043 C CA . LEU A 1 410 ? -4.300 -3.461 2.022 1.00 94.69 410 LEU A CA 1
ATOM 3044 C C . LEU A 1 410 ? -5.289 -3.137 3.146 1.00 94.69 410 LEU A C 1
ATOM 3046 O O . LEU A 1 410 ? -6.496 -3.226 2.954 1.00 94.69 410 LEU A O 1
ATOM 3050 N N . PHE A 1 411 ? -4.779 -2.724 4.299 1.00 97.62 411 PHE A N 1
ATOM 3051 C CA . PHE A 1 411 ? -5.561 -2.310 5.458 1.00 97.62 411 PHE A CA 1
ATOM 3052 C C . PHE A 1 411 ? -5.326 -0.825 5.709 1.00 97.62 411 PHE A C 1
ATOM 3054 O O . PHE A 1 411 ? -4.190 -0.389 5.896 1.00 97.62 411 PHE A O 1
ATOM 3061 N N . VAL A 1 412 ? -6.394 -0.036 5.716 1.00 98.19 412 VAL A N 1
ATOM 3062 C CA . VAL A 1 412 ? -6.340 1.399 5.997 1.00 98.19 412 VAL A CA 1
ATOM 3063 C C . VAL A 1 412 ? -6.926 1.637 7.377 1.00 98.19 412 VAL A C 1
ATOM 3065 O O . VAL A 1 412 ? -8.119 1.437 7.593 1.00 98.19 412 VAL A O 1
ATOM 3068 N N . GLU A 1 413 ? -6.087 2.059 8.316 1.00 98.38 413 GLU A N 1
ATOM 3069 C CA . GLU A 1 413 ? -6.531 2.405 9.659 1.00 98.38 413 GLU A CA 1
ATOM 3070 C C . GLU A 1 413 ? -7.139 3.812 9.657 1.00 98.38 413 GLU A C 1
ATOM 3072 O O . GLU A 1 413 ? -6.447 4.818 9.454 1.00 98.38 413 GLU A O 1
ATOM 3077 N N . VAL A 1 414 ? -8.453 3.865 9.873 1.00 98.31 414 VAL A N 1
ATOM 3078 C CA . VAL A 1 414 ? -9.242 5.095 9.929 1.00 98.31 414 VAL A CA 1
ATOM 3079 C C . VAL A 1 414 ? -9.417 5.481 11.393 1.00 98.31 414 VAL A C 1
ATOM 3081 O O . VAL A 1 414 ? -10.312 5.008 12.097 1.00 98.31 414 VAL A O 1
ATOM 3084 N N . SER A 1 415 ? -8.515 6.328 11.875 1.00 96.12 415 SER A N 1
ATOM 3085 C CA . SER A 1 415 ? -8.485 6.789 13.261 1.00 96.12 415 SER A CA 1
ATOM 3086 C C . SER A 1 415 ? -7.727 8.117 13.381 1.00 96.12 415 SER A C 1
ATOM 3088 O O . SER A 1 415 ? -6.918 8.442 12.509 1.00 96.12 415 SER A O 1
ATOM 3090 N N . PRO A 1 416 ? -7.967 8.903 14.448 1.00 95.38 416 PRO A N 1
ATOM 3091 C CA . PRO A 1 416 ? -7.173 10.095 14.752 1.00 95.38 416 PRO A CA 1
ATOM 3092 C C . PRO A 1 416 ? -5.743 9.760 15.212 1.00 95.38 416 PRO A C 1
ATOM 3094 O O . PRO A 1 416 ? -4.867 10.625 15.168 1.00 95.38 416 PRO A O 1
ATOM 3097 N N . HIS A 1 417 ? -5.488 8.520 15.642 1.00 96.12 417 HIS A N 1
ATOM 3098 C CA . HIS A 1 417 ? -4.157 8.013 15.948 1.00 96.12 417 HIS A CA 1
ATOM 3099 C C . HIS A 1 417 ? -4.051 6.509 15.680 1.00 96.12 417 HIS A C 1
ATOM 3101 O O . HIS A 1 417 ? -4.912 5.728 16.080 1.00 96.12 417 HIS A O 1
ATOM 3107 N N . ALA A 1 418 ? -2.956 6.128 15.023 1.00 94.62 418 ALA A N 1
ATOM 3108 C CA . ALA A 1 418 ? -2.650 4.765 14.622 1.00 94.62 418 ALA A CA 1
ATOM 3109 C C . ALA A 1 418 ? -2.253 3.858 15.804 1.00 94.62 418 ALA A C 1
ATOM 3111 O O . ALA A 1 418 ? -1.090 3.867 16.215 1.00 94.62 418 ALA A O 1
ATOM 3112 N N . ILE A 1 419 ? -3.189 3.050 16.301 1.00 94.81 419 ILE A N 1
ATOM 3113 C CA . ILE A 1 419 ? -2.974 2.092 17.398 1.00 94.81 419 ILE A CA 1
ATOM 3114 C C . ILE A 1 419 ? -3.092 0.628 16.948 1.00 94.81 419 ILE A C 1
ATOM 3116 O O . ILE A 1 419 ? -2.586 -0.258 17.632 1.00 94.81 419 ILE A O 1
ATOM 3120 N N . LEU A 1 420 ? -3.701 0.351 15.787 1.00 96.81 420 LEU A N 1
ATOM 3121 C CA . LEU A 1 420 ? -3.940 -1.021 15.311 1.00 96.81 420 LEU A CA 1
ATOM 3122 C C . LEU A 1 420 ? -2.804 -1.586 14.448 1.00 96.81 420 LEU A C 1
ATOM 3124 O O . LEU A 1 420 ? -2.770 -2.787 14.184 1.00 96.81 420 LEU A O 1
ATOM 3128 N N . GLN A 1 421 ? -1.861 -0.747 14.010 1.00 96.31 421 GLN A N 1
ATOM 3129 C CA . GLN A 1 421 ? -0.783 -1.134 13.085 1.00 96.31 421 GLN A CA 1
ATOM 3130 C C . GLN A 1 421 ? -0.005 -2.379 13.538 1.00 96.31 421 GLN A C 1
ATOM 3132 O O . GLN A 1 421 ? 0.289 -3.252 12.723 1.00 96.31 421 GLN A O 1
ATOM 3137 N N . ARG A 1 422 ? 0.307 -2.481 14.838 1.00 95.50 422 ARG A N 1
ATOM 3138 C CA . ARG A 1 422 ? 1.022 -3.639 15.397 1.00 95.50 422 ARG A CA 1
ATOM 3139 C C . ARG A 1 422 ? 0.177 -4.912 15.331 1.00 95.50 422 ARG A C 1
ATOM 3141 O O . ARG A 1 422 ? 0.704 -5.955 14.963 1.00 95.50 422 ARG A O 1
ATOM 3148 N N . TYR A 1 423 ? -1.111 -4.822 15.655 1.00 96.94 423 TYR A N 1
ATOM 3149 C CA . TYR A 1 423 ? -2.025 -5.964 15.621 1.00 96.94 423 TYR A CA 1
ATOM 3150 C C . TYR A 1 423 ? -2.212 -6.488 14.199 1.00 96.94 423 TYR A C 1
ATOM 3152 O O . TYR A 1 423 ? -2.102 -7.689 13.969 1.00 96.94 423 TYR A O 1
ATOM 3160 N N . LEU A 1 424 ? -2.388 -5.583 13.231 1.00 97.62 424 LEU A N 1
ATOM 3161 C CA . LEU A 1 424 ? -2.476 -5.926 11.810 1.00 97.62 424 LEU A CA 1
ATOM 3162 C C . LEU A 1 424 ? -1.215 -6.653 11.322 1.00 97.62 424 LEU A C 1
ATOM 3164 O O . LEU A 1 424 ? -1.323 -7.669 10.640 1.00 97.62 424 LEU A O 1
ATOM 3168 N N . ALA A 1 425 ? -0.027 -6.168 11.701 1.00 96.19 425 ALA A N 1
ATOM 3169 C CA . ALA A 1 425 ? 1.238 -6.807 11.342 1.00 96.19 425 ALA A CA 1
ATOM 3170 C C . ALA A 1 425 ? 1.374 -8.218 11.943 1.00 96.19 425 ALA A C 1
ATOM 3172 O O . ALA A 1 425 ? 1.749 -9.145 11.231 1.00 96.19 425 ALA A O 1
ATOM 3173 N N . GLN A 1 426 ? 1.018 -8.394 13.220 1.00 96.38 426 GLN A N 1
ATOM 3174 C CA . GLN A 1 426 ? 1.068 -9.696 13.896 1.00 96.38 426 GLN A CA 1
ATOM 3175 C C . GLN A 1 426 ? 0.077 -10.709 13.301 1.00 96.38 426 GLN A C 1
ATOM 3177 O O . GLN A 1 426 ? 0.428 -11.873 13.122 1.00 96.38 426 GLN A O 1
ATOM 3182 N N . CYS A 1 427 ? -1.143 -10.280 12.958 1.00 97.31 427 CYS A N 1
ATOM 3183 C CA . CYS A 1 427 ? -2.115 -11.150 12.286 1.00 97.31 427 CYS A CA 1
ATOM 3184 C C . CYS A 1 427 ? -1.608 -11.580 10.901 1.00 97.31 427 CYS A C 1
ATOM 3186 O O . CYS A 1 427 ? -1.675 -12.752 10.552 1.00 97.31 427 CYS A O 1
ATOM 3188 N N . ALA A 1 428 ? -1.038 -10.651 10.130 1.00 95.44 428 ALA A N 1
ATOM 3189 C CA . ALA A 1 428 ? -0.489 -10.946 8.810 1.00 95.44 428 ALA A CA 1
ATOM 3190 C C . ALA A 1 428 ? 0.699 -11.922 8.849 1.00 95.44 428 ALA A C 1
ATOM 3192 O O . ALA A 1 428 ? 0.794 -12.820 8.012 1.00 95.44 428 ALA A O 1
ATOM 3193 N N . GLU A 1 429 ? 1.587 -11.769 9.836 1.00 96.06 429 GLU A N 1
ATOM 3194 C CA . GLU A 1 429 ? 2.697 -12.694 10.074 1.00 96.06 429 GLU A CA 1
ATOM 3195 C C . GLU A 1 429 ? 2.194 -14.103 10.416 1.00 96.06 429 GLU A C 1
ATOM 3197 O O . GLU A 1 429 ? 2.693 -15.086 9.866 1.00 96.06 429 GLU A O 1
ATOM 3202 N N . HIS A 1 430 ? 1.162 -14.201 11.258 1.00 95.38 430 HIS A N 1
ATOM 3203 C CA . HIS A 1 430 ? 0.544 -15.473 11.628 1.00 95.38 430 HIS A CA 1
ATOM 3204 C C . HIS A 1 430 ? -0.106 -16.187 10.437 1.00 95.38 430 HIS A C 1
ATOM 3206 O O . HIS A 1 430 ? 0.144 -17.375 10.226 1.00 95.38 430 HIS A O 1
ATOM 3212 N N . GLU A 1 431 ? -0.855 -15.450 9.613 1.00 95.12 431 GLU A N 1
ATOM 3213 C CA . GLU A 1 431 ? -1.459 -15.963 8.375 1.00 95.12 431 GLU A CA 1
ATOM 3214 C C . GLU A 1 431 ? -0.422 -16.217 7.267 1.00 95.12 431 GLU A C 1
ATOM 3216 O O . GLU A 1 431 ? -0.734 -16.818 6.240 1.00 95.12 431 GLU A O 1
ATOM 3221 N N . LYS A 1 432 ? 0.833 -15.780 7.456 1.00 95.25 432 LYS A N 1
ATOM 3222 C CA . LYS A 1 432 ? 1.924 -15.865 6.469 1.00 95.25 432 LYS A CA 1
ATOM 3223 C C . LYS A 1 432 ? 1.571 -15.183 5.142 1.00 95.25 432 LYS A C 1
ATOM 3225 O O . LYS A 1 432 ? 2.030 -15.597 4.075 1.00 95.25 432 LYS A O 1
ATOM 3230 N N . VAL A 1 433 ? 0.786 -14.108 5.212 1.00 91.94 433 VAL A N 1
ATOM 3231 C CA . VAL A 1 433 ? 0.392 -13.289 4.063 1.00 91.94 433 VAL A CA 1
ATOM 3232 C C . VAL A 1 433 ? 1.024 -11.913 4.203 1.00 91.94 433 VAL A C 1
ATOM 3234 O O . VAL A 1 433 ? 0.865 -11.229 5.210 1.00 91.94 433 VAL A O 1
ATOM 3237 N N . ALA A 1 434 ? 1.741 -11.470 3.171 1.00 91.56 434 ALA A N 1
ATOM 3238 C CA . ALA A 1 434 ? 2.234 -10.102 3.139 1.00 91.56 434 ALA A CA 1
ATOM 3239 C C . ALA A 1 434 ? 1.050 -9.137 2.981 1.00 91.56 434 ALA A C 1
ATOM 3241 O O . ALA A 1 434 ? 0.319 -9.215 1.995 1.00 91.56 434 ALA A O 1
ATOM 3242 N N . VAL A 1 435 ? 0.898 -8.203 3.920 1.00 92.50 435 VAL A N 1
ATOM 3243 C CA . VAL A 1 435 ? -0.112 -7.138 3.861 1.00 92.50 435 VAL A CA 1
ATOM 3244 C C . VAL A 1 435 ? 0.539 -5.770 4.039 1.00 92.50 435 VAL A C 1
ATOM 3246 O O . VAL A 1 435 ? 1.654 -5.638 4.554 1.00 92.50 435 VAL A O 1
ATOM 3249 N N . ARG A 1 436 ? -0.166 -4.717 3.631 1.00 94.62 436 ARG A N 1
ATOM 3250 C CA . ARG A 1 436 ? 0.195 -3.329 3.928 1.00 94.62 436 ARG A CA 1
ATOM 3251 C C . ARG A 1 436 ? -0.854 -2.706 4.834 1.00 94.62 436 ARG A C 1
ATOM 3253 O O . ARG A 1 436 ? -2.003 -2.593 4.436 1.00 94.62 436 ARG A O 1
ATOM 3260 N N . ALA A 1 437 ? -0.438 -2.273 6.021 1.00 95.81 437 ALA A N 1
ATOM 3261 C CA . ALA A 1 437 ? -1.245 -1.462 6.923 1.00 95.81 437 ALA A CA 1
ATOM 3262 C C . ALA A 1 437 ? -0.830 0.013 6.796 1.00 95.81 437 ALA A C 1
ATOM 3264 O O . ALA A 1 437 ? 0.361 0.326 6.847 1.00 95.81 437 ALA A O 1
ATOM 3265 N N . LEU A 1 438 ? -1.795 0.908 6.579 1.00 96.31 438 LEU A N 1
ATOM 3266 C CA . LEU A 1 438 ? -1.572 2.339 6.377 1.00 96.31 438 LEU A CA 1
ATOM 3267 C C . LEU A 1 438 ? -2.481 3.155 7.302 1.00 96.31 438 LEU A C 1
ATOM 3269 O O . LEU A 1 438 ? -3.699 3.033 7.197 1.00 96.31 438 LEU A O 1
ATOM 3273 N N . PRO A 1 439 ? -1.940 4.018 8.172 1.00 96.88 439 PRO A N 1
ATOM 3274 C CA . PRO A 1 439 ? -2.759 4.927 8.960 1.00 96.88 439 PRO A CA 1
ATOM 3275 C C . PRO A 1 439 ? -3.071 6.216 8.201 1.00 96.88 439 PRO A C 1
ATOM 3277 O O . PRO A 1 439 ? -2.220 6.731 7.475 1.00 96.88 439 PRO A O 1
ATOM 3280 N N . ILE A 1 440 ? -4.267 6.766 8.419 1.00 95.81 440 ILE A N 1
ATOM 3281 C CA . ILE A 1 440 ? -4.675 8.051 7.824 1.00 95.81 440 ILE A CA 1
ATOM 3282 C C . ILE A 1 440 ? -4.255 9.263 8.658 1.00 95.81 440 ILE A C 1
ATOM 3284 O O . ILE A 1 440 ? -3.998 10.322 8.090 1.00 95.81 440 ILE A O 1
ATOM 3288 N N . ALA A 1 441 ? -4.143 9.115 9.978 1.00 94.75 441 ALA A N 1
ATOM 3289 C CA . ALA A 1 441 ? -3.648 10.164 10.861 1.00 94.75 441 ALA A CA 1
ATOM 3290 C C . ALA A 1 441 ? -2.829 9.583 12.020 1.00 94.75 441 ALA A C 1
ATOM 3292 O O . ALA A 1 441 ? -2.930 8.403 12.377 1.00 94.75 441 ALA A O 1
ATOM 3293 N N . ARG A 1 442 ? -1.986 10.427 12.615 1.00 94.38 442 ARG A N 1
ATOM 3294 C CA . ARG A 1 442 ? -1.240 10.123 13.839 1.00 94.38 442 ARG A CA 1
ATOM 3295 C C . ARG A 1 442 ? -1.361 11.300 14.803 1.00 94.38 442 ARG A C 1
ATOM 3297 O O . ARG A 1 442 ? -1.608 12.427 14.386 1.00 94.38 442 ARG A O 1
ATOM 3304 N N . GLN A 1 443 ? -1.149 11.037 16.091 1.00 93.44 443 GLN A N 1
ATOM 3305 C CA . GLN A 1 443 ? -1.109 12.079 17.105 1.00 93.44 443 GLN A CA 1
ATOM 3306 C C . GLN A 1 443 ? -0.081 13.149 16.717 1.00 93.44 443 GLN A C 1
ATOM 3308 O O . GLN A 1 443 ? 1.060 12.816 16.397 1.00 93.44 443 GLN A O 1
ATOM 3313 N N . ASN A 1 444 ? -0.503 14.416 16.734 1.00 90.38 444 ASN A N 1
ATOM 3314 C CA . ASN A 1 444 ? 0.283 15.584 16.310 1.00 90.38 444 ASN A CA 1
ATOM 3315 C C . ASN A 1 444 ? 0.722 15.602 14.827 1.00 90.38 444 ASN A C 1
ATOM 3317 O O . ASN A 1 444 ? 1.535 16.444 14.452 1.00 90.38 444 ASN A O 1
ATOM 3321 N N . ALA A 1 445 ? 0.200 14.704 13.989 1.00 90.38 445 ALA A N 1
ATOM 3322 C CA . ALA A 1 445 ? 0.439 14.657 12.545 1.00 90.38 445 ALA A CA 1
ATOM 3323 C C . ALA A 1 445 ? -0.893 14.415 11.817 1.00 90.38 445 ALA A C 1
ATOM 3325 O O . ALA A 1 445 ? -1.150 13.355 11.238 1.00 90.38 445 ALA A O 1
ATOM 3326 N N . ASP A 1 446 ? -1.771 15.408 11.934 1.00 91.44 446 ASP A N 1
ATOM 3327 C CA . ASP A 1 446 ? -3.123 15.446 11.385 1.00 91.44 446 ASP A CA 1
ATOM 3328 C C . ASP A 1 446 ? -3.391 16.743 10.597 1.00 91.44 446 ASP A C 1
ATOM 3330 O O . ASP A 1 446 ? -4.545 17.115 10.375 1.00 91.44 446 ASP A O 1
ATOM 3334 N N . SER A 1 447 ? -2.342 17.448 10.155 1.00 93.56 447 SER A N 1
ATOM 3335 C CA . SER A 1 447 ? -2.503 18.578 9.235 1.00 93.56 447 SER A CA 1
ATOM 3336 C C . SER A 1 447 ? -3.063 18.104 7.889 1.00 93.56 447 SER A C 1
ATOM 3338 O O . SER A 1 447 ? -3.031 16.914 7.554 1.00 93.56 447 SER A O 1
ATOM 3340 N N . TRP A 1 448 ? -3.550 19.031 7.057 1.00 92.75 448 TRP A N 1
ATOM 3341 C CA . TRP A 1 448 ? -3.960 18.689 5.694 1.00 92.75 448 TRP A CA 1
ATOM 3342 C C . TRP A 1 448 ? -2.824 18.035 4.922 1.00 92.75 448 TRP A C 1
ATOM 3344 O O . TRP A 1 448 ? -3.073 17.130 4.128 1.00 92.75 448 TRP A O 1
ATOM 3354 N N . LEU A 1 449 ? -1.584 18.474 5.142 1.00 89.31 449 LEU A N 1
ATOM 3355 C CA . LEU A 1 449 ? -0.457 17.861 4.468 1.00 89.31 449 LEU A CA 1
ATOM 3356 C C . LEU A 1 449 ? -0.291 16.397 4.884 1.00 89.31 449 LEU A C 1
ATOM 3358 O O . LEU A 1 449 ? -0.290 15.553 3.991 1.00 89.31 449 LEU A O 1
ATOM 3362 N N . ASP A 1 450 ? -0.220 16.114 6.187 1.00 92.44 450 ASP A N 1
ATOM 3363 C CA . ASP A 1 450 ? -0.003 14.760 6.720 1.00 92.44 450 ASP A CA 1
ATOM 3364 C C . ASP A 1 450 ? -1.078 13.796 6.210 1.00 92.44 450 ASP A C 1
ATOM 3366 O O . ASP A 1 450 ? -0.788 12.750 5.623 1.00 92.44 450 ASP A O 1
ATOM 3370 N N . VAL A 1 451 ? -2.342 14.206 6.339 1.00 94.31 451 VAL A N 1
ATOM 3371 C CA . VAL A 1 451 ? -3.487 13.411 5.896 1.00 94.31 451 VAL A CA 1
ATOM 3372 C C . VAL A 1 451 ? -3.484 13.267 4.377 1.00 94.31 451 VAL A C 1
ATOM 3374 O O . VAL A 1 451 ? -3.719 12.180 3.862 1.00 94.31 451 VAL A O 1
ATOM 3377 N N . SER A 1 452 ? -3.160 14.318 3.620 1.00 91.62 452 SER A N 1
ATOM 3378 C CA . SER A 1 452 ? -3.101 14.220 2.158 1.00 91.62 452 SER A CA 1
ATOM 3379 C C . SER A 1 452 ? -1.980 13.314 1.645 1.00 91.62 452 SER A C 1
ATOM 3381 O O . SER A 1 452 ? -2.157 12.667 0.613 1.00 91.62 452 SER A O 1
ATOM 3383 N N . GLU A 1 453 ? -0.850 13.236 2.350 1.00 92.50 453 GLU A N 1
ATOM 3384 C CA . GLU A 1 453 ? 0.226 12.296 2.037 1.00 92.50 453 GLU A CA 1
ATOM 3385 C C . GLU A 1 453 ? -0.194 10.856 2.349 1.00 92.50 453 GLU A C 1
ATOM 3387 O O . GLU A 1 453 ? 0.080 9.958 1.549 1.00 92.50 453 GLU A O 1
ATOM 3392 N N . ALA A 1 454 ? -0.924 10.632 3.446 1.00 94.69 454 ALA A N 1
ATOM 3393 C CA . ALA A 1 454 ? -1.503 9.329 3.768 1.00 94.69 454 ALA A CA 1
ATOM 3394 C C . ALA A 1 454 ? -2.546 8.884 2.724 1.00 94.69 454 ALA A C 1
ATOM 3396 O O . ALA A 1 454 ? -2.467 7.767 2.210 1.00 94.69 454 ALA A O 1
ATOM 3397 N N . LEU A 1 455 ? -3.465 9.774 2.333 1.00 93.31 455 LEU A N 1
ATOM 3398 C CA . LEU A 1 455 ? -4.452 9.529 1.272 1.00 93.31 455 LEU A CA 1
ATOM 3399 C C . LEU A 1 455 ? -3.763 9.193 -0.055 1.00 93.31 455 LEU A C 1
ATOM 3401 O O . LEU A 1 455 ? -4.121 8.229 -0.734 1.00 93.31 455 LEU A O 1
ATOM 3405 N N . LEU A 1 456 ? -2.729 9.956 -0.412 1.00 91.00 456 LEU A N 1
ATOM 3406 C CA . LEU A 1 456 ? -1.950 9.699 -1.613 1.00 91.00 456 LEU A CA 1
ATOM 3407 C C . LEU A 1 456 ? -1.241 8.342 -1.551 1.00 91.00 456 LEU A C 1
ATOM 3409 O O . LEU A 1 456 ? -1.252 7.606 -2.536 1.00 91.00 456 LEU A O 1
ATOM 3413 N N . ARG A 1 457 ? -0.682 7.970 -0.398 1.00 93.19 457 ARG A N 1
ATOM 3414 C CA . ARG A 1 457 ? -0.057 6.658 -0.207 1.00 93.19 457 ARG A CA 1
ATOM 3415 C C . ARG A 1 457 ? -1.062 5.535 -0.444 1.00 93.19 457 ARG A C 1
ATOM 3417 O O . ARG A 1 457 ? -0.773 4.628 -1.218 1.00 93.19 457 ARG A O 1
ATOM 3424 N N . VAL A 1 458 ? -2.261 5.630 0.130 1.00 92.94 458 VAL A N 1
ATOM 3425 C CA . VAL A 1 458 ? -3.341 4.648 -0.083 1.00 92.94 458 VAL A CA 1
ATOM 3426 C C . VAL A 1 458 ? -3.697 4.546 -1.567 1.00 92.94 458 VAL A C 1
ATOM 3428 O O . VAL A 1 458 ? -3.762 3.445 -2.113 1.00 92.94 458 VAL A O 1
ATOM 3431 N N . ARG A 1 459 ? -3.833 5.685 -2.257 1.00 88.00 459 ARG A N 1
ATOM 3432 C CA . ARG A 1 459 ? -4.097 5.710 -3.701 1.00 88.00 459 ARG A CA 1
ATOM 3433 C C . ARG A 1 459 ? -2.981 5.059 -4.513 1.00 88.00 459 ARG A C 1
ATOM 3435 O O . ARG A 1 459 ? -3.259 4.317 -5.449 1.00 88.00 459 ARG A O 1
ATOM 3442 N N . LEU A 1 460 ? -1.719 5.293 -4.157 1.00 89.00 460 LEU A N 1
ATOM 3443 C CA . LEU A 1 460 ? -0.603 4.622 -4.817 1.00 89.00 460 LEU A CA 1
ATOM 3444 C C . LEU A 1 460 ? -0.641 3.107 -4.623 1.00 89.00 460 LEU A C 1
ATOM 3446 O O . LEU A 1 460 ? -0.146 2.411 -5.499 1.00 89.00 460 LEU A O 1
ATOM 3450 N N . HIS A 1 461 ? -1.242 2.582 -3.554 1.00 88.94 461 HIS A N 1
ATOM 3451 C CA . HIS A 1 461 ? -1.451 1.141 -3.397 1.00 88.94 461 HIS A CA 1
ATOM 3452 C C . HIS A 1 461 ? -2.647 0.617 -4.205 1.00 88.94 461 HIS A C 1
ATOM 3454 O O . HIS A 1 461 ? -2.503 -0.405 -4.872 1.00 88.94 461 HIS A O 1
ATOM 3460 N N . GLN A 1 462 ? -3.786 1.318 -4.209 1.00 83.38 462 GLN A N 1
ATOM 3461 C CA . GLN A 1 462 ? -4.986 0.907 -4.963 1.00 83.38 462 GLN A CA 1
ATOM 3462 C C . GLN A 1 462 ? -4.831 1.053 -6.487 1.00 83.38 462 GLN A C 1
ATOM 3464 O O . GLN A 1 462 ? -5.480 0.345 -7.251 1.00 83.38 462 GLN A O 1
ATOM 3469 N N . GLY A 1 463 ? -3.936 1.935 -6.937 1.00 74.88 463 GLY A N 1
ATOM 3470 C CA . GLY A 1 463 ? -3.806 2.317 -8.340 1.00 74.88 463 GLY A CA 1
ATOM 3471 C C . GLY A 1 463 ? -4.563 3.609 -8.652 1.00 74.88 463 GLY A C 1
ATOM 3472 O O . GLY A 1 463 ? -5.276 4.173 -7.822 1.00 74.88 463 GLY A O 1
ATOM 3473 N N . PHE A 1 464 ? -4.358 4.129 -9.860 1.00 68.19 464 PHE A N 1
ATOM 3474 C CA . PHE A 1 464 ? -4.958 5.387 -10.292 1.00 68.19 464 PHE A CA 1
ATOM 3475 C C . PHE A 1 464 ? -5.960 5.132 -11.407 1.00 68.19 464 PHE A C 1
ATOM 3477 O O . PHE A 1 464 ? -5.605 4.604 -12.460 1.00 68.19 464 PHE A O 1
ATOM 3484 N N . ASP A 1 465 ? -7.209 5.526 -11.178 1.00 59.53 465 ASP A N 1
ATOM 3485 C CA . ASP A 1 465 ? -8.243 5.433 -12.197 1.00 59.53 465 ASP A CA 1
ATOM 3486 C C . ASP A 1 465 ? -7.959 6.436 -13.327 1.00 59.53 465 ASP A C 1
ATOM 3488 O O . ASP A 1 465 ? -8.032 7.657 -13.150 1.00 59.53 465 ASP A O 1
ATOM 3492 N N . ALA A 1 466 ? -7.659 5.916 -14.517 1.00 47.97 466 ALA A N 1
ATOM 3493 C CA . ALA A 1 466 ? -7.468 6.708 -15.728 1.00 47.97 466 ALA A CA 1
ATOM 3494 C C . ALA A 1 466 ? -8.717 7.538 -16.100 1.00 47.97 466 ALA A C 1
ATOM 3496 O O . ALA A 1 466 ? -8.602 8.548 -16.808 1.00 47.97 466 ALA A O 1
ATOM 3497 N N . ALA A 1 467 ? -9.906 7.172 -15.601 1.00 42.25 467 ALA A N 1
ATOM 3498 C CA . ALA A 1 467 ? -11.145 7.918 -15.799 1.00 42.25 467 ALA A CA 1
ATOM 3499 C C . ALA A 1 467 ? -11.172 9.269 -15.060 1.00 42.25 467 ALA A C 1
ATOM 3501 O O . ALA A 1 467 ? -11.949 10.149 -15.442 1.00 42.25 467 ALA A O 1
ATOM 3502 N N . LEU A 1 468 ? -10.290 9.498 -14.078 1.00 45.62 468 LEU A N 1
ATOM 3503 C CA . LEU A 1 468 ? -10.117 10.812 -13.439 1.00 45.62 468 LEU A CA 1
ATOM 3504 C C . LEU A 1 468 ? -9.412 11.822 -14.354 1.00 45.62 468 LEU A C 1
ATOM 3506 O O . LEU A 1 468 ? -9.483 13.033 -14.147 1.00 45.62 468 LEU A O 1
ATOM 3510 N N . THR A 1 469 ? -8.797 11.341 -15.430 1.00 54.16 469 THR A N 1
ATOM 3511 C CA . THR A 1 469 ? -8.118 12.146 -16.444 1.00 54.16 469 THR A CA 1
ATOM 3512 C C . THR A 1 469 ? -8.754 11.930 -17.817 1.00 54.16 469 THR A C 1
ATOM 3514 O O . THR A 1 469 ? -8.074 11.661 -18.801 1.00 54.16 469 THR A O 1
ATOM 3517 N N . LYS A 1 470 ? -10.079 12.101 -17.929 1.00 46.53 470 LYS A N 1
ATOM 3518 C CA . LYS A 1 470 ? -10.839 12.054 -19.205 1.00 46.53 470 LYS A CA 1
ATOM 3519 C C . LYS A 1 470 ? -10.404 13.079 -20.274 1.00 46.53 470 LYS A C 1
ATOM 3521 O O . LYS A 1 470 ? -11.022 13.176 -21.333 1.00 46.53 470 LYS A O 1
ATOM 3526 N N . LYS A 1 471 ? -9.357 13.873 -20.036 1.00 57.94 471 LYS A N 1
ATOM 3527 C CA . LYS A 1 471 ? -8.858 14.876 -20.981 1.00 57.94 471 LYS A CA 1
ATOM 3528 C C . LYS A 1 471 ? -7.788 14.255 -21.879 1.00 57.94 471 LYS A C 1
ATOM 3530 O O . LYS A 1 471 ? -6.735 13.867 -21.393 1.00 57.94 471 LYS A O 1
ATOM 3535 N N . LYS A 1 472 ? -8.019 14.234 -23.199 1.00 63.69 472 LYS A N 1
ATOM 3536 C CA . LYS A 1 472 ? -7.022 13.820 -24.209 1.00 63.69 472 LYS A CA 1
ATOM 3537 C C . LYS A 1 472 ? -5.715 14.591 -24.016 1.00 63.69 472 LYS A C 1
ATOM 3539 O O . LYS A 1 472 ? -5.703 15.791 -24.259 1.00 63.69 472 LYS A O 1
ATOM 3544 N N . THR A 1 473 ? -4.640 13.952 -23.571 1.00 69.56 473 THR A N 1
ATOM 3545 C CA . THR A 1 473 ? -3.324 14.598 -23.408 1.00 69.56 473 THR A CA 1
ATOM 3546 C C . THR A 1 473 ? -2.448 14.277 -24.621 1.00 69.56 473 THR A C 1
ATOM 3548 O O . THR A 1 473 ? -2.427 13.101 -25.025 1.00 69.56 473 THR A O 1
ATOM 3551 N N . PRO A 1 474 ? -1.751 15.268 -25.219 1.00 76.56 474 PRO A N 1
ATOM 3552 C CA . PRO A 1 474 ? -0.808 14.999 -26.300 1.00 76.56 474 PRO A CA 1
ATOM 3553 C C . PRO A 1 474 ? 0.237 13.981 -25.837 1.00 76.56 474 PRO A C 1
ATOM 3555 O O . PRO A 1 474 ? 0.624 13.961 -24.665 1.00 76.56 474 PRO A O 1
ATOM 3558 N N . PHE A 1 475 ? 0.655 13.101 -26.746 1.00 83.81 475 PHE A N 1
ATOM 3559 C CA . PHE A 1 475 ? 1.762 12.195 -26.467 1.00 83.81 475 PHE A CA 1
ATOM 3560 C C . PHE A 1 475 ? 3.043 13.011 -26.287 1.00 83.81 475 PHE A C 1
ATOM 3562 O O . PHE A 1 475 ? 3.294 13.944 -27.049 1.00 83.81 475 PHE A O 1
ATOM 3569 N N . MET A 1 476 ? 3.845 12.647 -25.292 1.00 86.19 476 MET A N 1
ATOM 3570 C CA . MET A 1 476 ? 5.175 13.211 -25.102 1.00 86.19 476 MET A CA 1
ATOM 3571 C C . MET A 1 476 ? 6.197 12.106 -24.913 1.00 86.19 476 MET A C 1
ATOM 3573 O O . MET A 1 476 ? 5.932 11.114 -24.227 1.00 86.19 476 MET A O 1
ATOM 3577 N N . ASP A 1 477 ? 7.373 12.311 -25.496 1.00 89.00 477 ASP A N 1
ATOM 3578 C CA . ASP A 1 477 ? 8.520 11.462 -25.227 1.00 89.00 477 ASP A CA 1
ATOM 3579 C C . ASP A 1 477 ? 9.087 11.829 -23.848 1.00 89.00 477 ASP A C 1
ATOM 3581 O O . ASP A 1 477 ? 9.665 12.896 -23.655 1.00 89.00 477 ASP A O 1
ATOM 3585 N N . LEU A 1 478 ? 8.810 10.983 -22.855 1.00 94.75 478 LEU A N 1
ATOM 3586 C CA . LEU A 1 478 ? 9.307 11.139 -21.483 1.00 94.75 478 LEU A CA 1
ATOM 3587 C C . LEU A 1 478 ? 10.628 10.377 -21.304 1.00 94.75 478 LEU A C 1
ATOM 3589 O O . LEU A 1 478 ? 10.880 9.443 -22.073 1.00 94.75 478 LEU A O 1
ATOM 3593 N N . PRO A 1 479 ? 11.422 10.666 -20.250 1.00 96.00 479 PRO A N 1
ATOM 3594 C CA . PRO A 1 479 ? 12.682 9.980 -20.003 1.00 96.00 479 PRO A CA 1
ATOM 3595 C C . PRO A 1 479 ? 12.544 8.455 -20.059 1.00 96.00 479 PRO A C 1
ATOM 3597 O O . PRO A 1 479 ? 11.552 7.873 -19.596 1.00 96.00 479 PRO A O 1
ATOM 3600 N N . LYS A 1 480 ? 13.546 7.806 -20.661 1.00 94.56 480 LYS A N 1
ATOM 3601 C CA . LYS A 1 480 ? 13.620 6.344 -20.750 1.00 94.56 480 LYS A CA 1
ATOM 3602 C C . LYS A 1 480 ? 13.849 5.742 -19.362 1.00 94.56 480 LYS A C 1
ATOM 3604 O O . LYS A 1 480 ? 14.420 6.384 -18.486 1.00 94.56 480 LYS A O 1
ATOM 3609 N N . TYR A 1 481 ? 13.434 4.490 -19.185 1.00 95.50 481 TYR A N 1
ATOM 3610 C CA . TYR A 1 481 ? 13.652 3.757 -17.939 1.00 95.50 481 TYR A CA 1
ATOM 3611 C C . TYR A 1 481 ? 15.162 3.575 -17.665 1.00 95.50 481 TYR A C 1
ATOM 3613 O O . TYR A 1 481 ? 15.855 3.012 -18.524 1.00 95.50 481 TYR A O 1
ATOM 3621 N N . PRO A 1 482 ? 15.691 4.025 -16.511 1.00 94.00 482 PRO A N 1
ATOM 3622 C CA . PRO A 1 482 ? 17.096 3.844 -16.173 1.00 94.00 482 PRO A CA 1
ATOM 3623 C C . PRO A 1 482 ? 17.336 2.415 -15.675 1.00 94.00 482 PRO A C 1
ATOM 3625 O O . PRO A 1 482 ? 17.035 2.061 -14.540 1.00 94.00 482 PRO A O 1
ATOM 3628 N N . TRP A 1 483 ? 17.870 1.565 -16.551 1.00 93.44 483 TRP A N 1
ATOM 3629 C CA . TRP A 1 483 ? 18.205 0.183 -16.211 1.00 93.44 483 TRP A CA 1
ATOM 3630 C C . TRP A 1 483 ? 19.388 0.112 -15.241 1.00 93.44 483 TRP A C 1
ATOM 3632 O O . TRP A 1 483 ? 20.463 0.629 -15.549 1.00 93.44 483 TRP A O 1
ATOM 3642 N N . ILE A 1 484 ? 19.232 -0.625 -14.138 1.00 88.62 484 ILE A N 1
ATOM 3643 C CA . ILE A 1 484 ? 20.366 -1.112 -13.342 1.00 88.62 484 ILE A CA 1
ATOM 3644 C C . ILE A 1 484 ? 21.009 -2.242 -14.146 1.00 88.62 484 ILE A C 1
ATOM 3646 O O . ILE A 1 484 ? 20.461 -3.338 -14.261 1.00 88.62 484 ILE A O 1
ATOM 3650 N N . ARG A 1 485 ? 22.136 -1.946 -14.794 1.00 89.06 485 ARG A N 1
ATOM 3651 C CA . ARG A 1 485 ? 22.810 -2.894 -15.685 1.00 89.06 485 ARG A CA 1
ATOM 3652 C C . ARG A 1 485 ? 23.694 -3.833 -14.876 1.00 89.06 485 ARG A C 1
ATOM 3654 O O . ARG A 1 485 ? 24.648 -3.393 -14.246 1.00 89.06 485 ARG A O 1
ATOM 3661 N N . GLN A 1 486 ? 23.404 -5.125 -14.965 1.00 88.56 486 GLN A N 1
ATOM 3662 C CA . GLN A 1 486 ? 24.273 -6.200 -14.497 1.00 88.56 486 GLN A CA 1
ATOM 3663 C C . GLN A 1 486 ? 24.690 -7.058 -15.695 1.00 88.56 486 GLN A C 1
ATOM 3665 O O . GLN A 1 486 ? 23.931 -7.219 -16.655 1.00 88.56 486 GLN A O 1
ATOM 3670 N N . ARG A 1 487 ? 25.926 -7.564 -15.677 1.00 88.00 487 ARG A N 1
ATOM 3671 C CA . ARG A 1 487 ? 26.459 -8.393 -16.761 1.00 88.00 487 ARG A CA 1
ATOM 3672 C C . ARG A 1 487 ? 25.910 -9.813 -16.616 1.00 88.00 487 ARG A C 1
ATOM 3674 O O . ARG A 1 487 ? 26.339 -10.544 -15.738 1.00 88.00 487 ARG A O 1
ATOM 3681 N N . TYR A 1 488 ? 25.007 -10.196 -17.513 1.00 86.25 488 TYR A N 1
ATOM 3682 C CA . TYR A 1 488 ? 24.515 -11.569 -17.645 1.00 86.25 488 TYR A CA 1
ATOM 3683 C C . TYR A 1 488 ? 25.015 -12.161 -18.965 1.00 86.25 488 TYR A C 1
ATOM 3685 O O . TYR A 1 488 ? 24.350 -12.054 -19.992 1.00 86.25 488 TYR A O 1
ATOM 3693 N N . TRP A 1 489 ? 26.221 -12.725 -18.945 1.00 83.88 489 TRP A N 1
ATOM 3694 C CA . TRP A 1 489 ? 26.848 -13.399 -20.086 1.00 83.88 489 TRP A CA 1
ATOM 3695 C C . TRP A 1 489 ? 27.287 -14.799 -19.658 1.00 83.88 489 TRP A C 1
ATOM 3697 O O . TRP A 1 489 ? 27.706 -14.973 -18.518 1.00 83.88 489 TRP A O 1
ATOM 3707 N N . MET A 1 490 ? 27.206 -15.780 -20.559 1.00 75.62 490 MET A N 1
ATOM 3708 C CA . MET A 1 490 ? 27.858 -17.074 -20.338 1.00 75.62 490 MET A CA 1
ATOM 3709 C C . MET A 1 490 ? 29.366 -16.867 -20.455 1.00 75.62 490 MET A C 1
ATOM 3711 O O . MET A 1 490 ? 29.835 -16.331 -21.460 1.00 75.62 490 MET A O 1
ATOM 3715 N N . GLU A 1 491 ? 30.103 -17.224 -19.410 1.00 69.62 491 GLU A N 1
ATOM 3716 C CA . GLU A 1 491 ? 31.558 -17.109 -19.395 1.00 69.62 491 GLU A CA 1
ATOM 3717 C C . GLU A 1 491 ? 32.184 -18.213 -20.251 1.00 69.62 491 GLU A C 1
ATOM 3719 O O . GLU A 1 491 ? 31.647 -19.319 -20.358 1.00 69.62 491 GLU A O 1
ATOM 3724 N N . GLU A 1 492 ? 33.314 -17.905 -20.887 1.00 63.12 492 GLU A N 1
ATOM 3725 C CA . GLU A 1 492 ? 34.130 -18.934 -21.524 1.00 63.12 492 GLU A CA 1
ATOM 3726 C C . GLU A 1 492 ? 34.629 -19.896 -20.440 1.00 63.12 492 GLU A C 1
ATOM 3728 O O . GLU A 1 492 ? 35.119 -19.477 -19.392 1.00 63.12 492 GLU A O 1
ATOM 3733 N N . THR A 1 493 ? 34.470 -21.194 -20.678 1.00 60.66 493 THR A N 1
ATOM 3734 C CA . THR A 1 493 ? 34.894 -22.245 -19.746 1.00 60.66 493 THR A CA 1
ATOM 3735 C C . THR A 1 493 ? 36.070 -23.008 -20.343 1.00 60.66 493 THR A C 1
ATOM 3737 O O . THR A 1 493 ? 36.280 -22.969 -21.556 1.00 60.66 493 THR A O 1
ATOM 3740 N N . SER A 1 494 ? 36.812 -23.750 -19.515 1.00 54.06 494 SER A N 1
ATOM 3741 C CA . SER A 1 494 ? 37.883 -24.647 -19.982 1.00 54.06 494 SER A CA 1
ATOM 3742 C C . SER A 1 494 ? 37.401 -25.697 -20.991 1.00 54.06 494 SER A C 1
ATOM 3744 O O . SER A 1 494 ? 38.197 -26.203 -21.771 1.00 54.06 494 SER A O 1
ATOM 3746 N N . GLU A 1 495 ? 36.098 -25.985 -21.000 1.00 54.66 495 GLU A N 1
ATOM 3747 C CA . GLU A 1 495 ? 35.444 -26.939 -21.901 1.00 54.66 495 GLU A CA 1
ATOM 3748 C C . GLU A 1 495 ? 34.882 -26.274 -23.177 1.00 54.66 495 GLU A C 1
ATOM 3750 O O . GLU A 1 495 ? 34.267 -26.929 -24.022 1.00 54.66 495 GLU A O 1
ATOM 3755 N N . GLY A 1 496 ? 35.051 -24.955 -23.332 1.00 59.00 496 GLY A N 1
ATOM 3756 C CA . GLY A 1 496 ? 34.580 -24.197 -24.488 1.00 59.00 496 GLY A CA 1
ATOM 3757 C C . GLY A 1 496 ? 35.450 -24.430 -25.726 1.00 59.00 496 GLY A C 1
ATOM 3758 O O . GLY A 1 496 ? 36.619 -24.066 -25.756 1.00 59.00 496 GLY A O 1
ATOM 3759 N N . TYR A 1 497 ? 34.868 -24.963 -26.804 1.00 57.69 497 TYR A N 1
ATOM 3760 C CA . TYR A 1 497 ? 35.585 -25.251 -28.061 1.00 57.69 497 TYR A CA 1
ATOM 3761 C C . TYR A 1 497 ? 36.068 -24.010 -28.846 1.00 57.69 497 TYR A C 1
ATOM 3763 O O . TYR A 1 497 ? 36.713 -24.167 -29.883 1.00 57.69 497 TYR A O 1
ATOM 3771 N N . ASN A 1 498 ? 35.718 -22.788 -28.417 1.00 62.88 498 ASN A N 1
ATOM 3772 C CA . ASN A 1 498 ? 36.105 -21.511 -29.040 1.00 62.88 498 ASN A CA 1
ATOM 3773 C C . ASN A 1 498 ? 36.010 -21.493 -30.583 1.00 62.88 498 ASN A C 1
ATOM 3775 O O . ASN A 1 498 ? 36.832 -20.888 -31.270 1.00 62.88 498 ASN A O 1
ATOM 3779 N N . LEU A 1 499 ? 34.972 -22.134 -31.145 1.00 63.34 499 LEU A N 1
ATOM 3780 C CA . LEU A 1 499 ? 34.792 -22.320 -32.597 1.00 63.34 499 LEU A CA 1
ATOM 3781 C C . LEU A 1 499 ? 34.730 -21.003 -33.385 1.00 63.34 499 LEU A C 1
ATOM 3783 O O . LEU A 1 499 ? 35.052 -20.985 -34.569 1.00 63.34 499 LEU A O 1
ATOM 3787 N N . ILE A 1 500 ? 34.316 -19.917 -32.732 1.00 65.38 500 ILE A N 1
ATOM 3788 C CA . ILE A 1 500 ? 34.182 -18.582 -33.331 1.00 65.38 500 ILE A CA 1
ATOM 3789 C C . ILE A 1 500 ? 35.515 -17.804 -33.267 1.00 65.38 500 ILE A C 1
ATOM 3791 O O . ILE A 1 500 ? 35.730 -16.906 -34.077 1.00 65.38 500 ILE A O 1
ATOM 3795 N N . SER A 1 501 ? 36.438 -18.190 -32.378 1.00 65.12 501 SER A N 1
ATOM 3796 C CA . SER A 1 501 ? 37.638 -17.417 -32.015 1.00 65.12 501 SER A CA 1
ATOM 3797 C C . SER A 1 501 ? 38.959 -18.136 -32.342 1.00 65.12 501 SER A C 1
ATOM 3799 O O . SER A 1 501 ? 39.984 -17.833 -31.738 1.00 65.12 501 SER A O 1
ATOM 3801 N N . ARG A 1 502 ? 38.973 -19.112 -33.267 1.00 72.19 502 ARG A N 1
ATOM 3802 C CA . ARG A 1 502 ? 40.215 -19.823 -33.640 1.00 72.19 502 ARG A CA 1
ATOM 3803 C C . ARG A 1 502 ? 41.178 -18.892 -34.387 1.00 72.19 502 ARG A C 1
ATOM 3805 O O . ARG A 1 502 ? 40.847 -18.391 -35.461 1.00 72.19 502 ARG A O 1
ATOM 3812 N N . GLU A 1 503 ? 42.392 -18.734 -33.869 1.00 79.25 503 GLU A N 1
ATOM 3813 C CA . GLU A 1 503 ? 43.448 -17.936 -34.499 1.00 79.25 503 GLU A CA 1
ATOM 3814 C C . GLU A 1 503 ? 44.299 -18.785 -35.459 1.00 79.25 503 GLU A C 1
ATOM 3816 O O . GLU A 1 503 ? 44.761 -19.876 -35.118 1.00 79.25 503 GLU A O 1
ATOM 3821 N N . ARG A 1 504 ? 44.490 -18.295 -36.690 1.00 86.75 504 ARG A N 1
ATOM 3822 C CA . ARG A 1 504 ? 45.356 -18.937 -37.689 1.00 86.75 504 ARG A CA 1
ATOM 3823 C C . ARG A 1 504 ? 46.793 -18.469 -37.476 1.00 86.75 504 ARG A C 1
ATOM 3825 O O . ARG A 1 504 ? 47.083 -17.309 -37.752 1.00 86.75 504 ARG A O 1
ATOM 3832 N N . VAL A 1 505 ? 47.688 -19.374 -37.083 1.00 90.12 505 VAL A N 1
ATOM 3833 C CA . VAL A 1 505 ? 49.079 -19.029 -36.727 1.00 90.12 505 VAL A CA 1
ATOM 3834 C C . VAL A 1 505 ? 49.992 -18.847 -37.943 1.00 90.12 505 VAL A C 1
ATOM 3836 O O . VAL A 1 505 ? 50.955 -18.091 -37.889 1.00 90.12 505 VAL A O 1
ATOM 3839 N N . HIS A 1 506 ? 49.696 -19.499 -39.076 1.00 92.56 506 HIS A N 1
ATOM 3840 C CA . HIS A 1 506 ? 50.470 -19.323 -40.312 1.00 92.56 506 HIS A CA 1
ATOM 3841 C C . HIS A 1 506 ? 49.666 -19.702 -41.570 1.00 92.56 506 HIS A C 1
ATOM 3843 O O . HIS A 1 506 ? 48.901 -20.669 -41.514 1.00 92.56 506 HIS A O 1
ATOM 3849 N N . PRO A 1 507 ? 49.858 -19.037 -42.732 1.00 90.38 507 PRO A N 1
ATOM 3850 C CA . PRO A 1 507 ? 49.148 -19.369 -43.972 1.00 90.38 507 PRO A CA 1
ATOM 3851 C C . PRO A 1 507 ? 49.346 -20.807 -44.463 1.00 90.38 507 PRO A C 1
ATOM 3853 O O . PRO A 1 507 ? 48.419 -21.365 -45.042 1.00 90.38 507 PRO A O 1
ATOM 3856 N N . LEU A 1 508 ? 50.517 -21.411 -44.209 1.00 92.94 508 LEU A N 1
ATOM 3857 C CA . LEU A 1 508 ? 50.806 -22.807 -44.568 1.00 92.94 508 LEU A CA 1
ATOM 3858 C C . LEU A 1 508 ? 50.550 -23.803 -43.426 1.00 92.94 508 LEU A C 1
ATOM 3860 O O . LEU A 1 508 ? 50.088 -24.909 -43.694 1.00 92.94 508 LEU A O 1
ATOM 3864 N N . LEU A 1 509 ? 50.777 -23.415 -42.164 1.00 94.00 509 LEU A N 1
ATOM 3865 C CA . LEU A 1 509 ? 50.653 -24.320 -41.007 1.00 94.00 509 LEU A CA 1
ATOM 3866 C C . LEU A 1 509 ? 49.211 -24.440 -40.489 1.00 94.00 509 LEU A C 1
ATOM 3868 O O . LEU A 1 509 ? 48.815 -25.507 -40.032 1.00 94.00 509 LEU A O 1
ATOM 3872 N N . GLY A 1 510 ? 48.416 -23.373 -40.603 1.00 92.44 510 GLY A N 1
ATOM 3873 C CA . GLY A 1 510 ? 47.006 -23.356 -40.220 1.00 92.44 510 GLY A CA 1
ATOM 3874 C C . GLY A 1 510 ? 46.773 -23.077 -38.740 1.00 92.44 510 GLY A C 1
ATOM 3875 O O . GLY A 1 510 ? 47.216 -22.050 -38.227 1.00 92.44 510 GLY A O 1
ATOM 3876 N N . TYR A 1 511 ? 46.016 -23.955 -38.085 1.00 91.50 511 TYR A N 1
ATOM 3877 C CA . TYR A 1 511 ? 45.508 -23.796 -36.723 1.00 91.50 511 TYR A CA 1
ATOM 3878 C C . TYR A 1 511 ? 46.075 -24.888 -35.810 1.00 91.50 511 TYR A C 1
ATOM 3880 O O . TYR A 1 511 ? 46.136 -26.043 -36.241 1.00 91.50 511 TYR A O 1
ATOM 3888 N N . PRO A 1 512 ? 46.433 -24.579 -34.552 1.00 90.94 512 PRO A N 1
ATOM 3889 C CA . PRO A 1 512 ? 46.805 -25.605 -33.583 1.00 90.94 512 PRO A CA 1
ATOM 3890 C C . PRO A 1 512 ? 45.620 -26.537 -33.282 1.00 90.94 512 PRO A C 1
ATOM 3892 O O . PRO A 1 512 ? 44.450 -26.124 -33.318 1.00 90.94 512 PRO A O 1
ATOM 3895 N N . LEU A 1 513 ? 45.931 -27.803 -33.002 1.00 88.81 513 LEU A N 1
ATOM 3896 C CA . LEU A 1 513 ? 44.970 -28.812 -32.561 1.00 88.81 513 LEU A CA 1
ATOM 3897 C C . LEU A 1 513 ? 45.010 -28.947 -31.040 1.00 88.81 513 LEU A C 1
ATOM 3899 O O . LEU A 1 513 ? 46.038 -29.298 -30.469 1.00 88.81 513 LEU A O 1
ATOM 3903 N N . THR A 1 514 ? 43.876 -28.704 -30.387 1.00 79.25 514 THR A N 1
ATOM 3904 C CA . THR A 1 514 ? 43.775 -28.786 -28.924 1.00 79.25 514 THR A CA 1
ATOM 3905 C C . THR A 1 514 ? 43.928 -30.226 -28.434 1.00 79.25 514 THR A C 1
ATOM 3907 O O . THR A 1 514 ? 44.584 -30.462 -27.425 1.00 79.25 514 THR A O 1
ATOM 3910 N N . GLU A 1 515 ? 43.389 -31.208 -29.166 1.00 81.62 515 GLU A N 1
ATOM 3911 C CA . GLU A 1 515 ? 43.489 -32.628 -28.801 1.00 81.62 515 GLU A CA 1
ATOM 3912 C C . GLU A 1 515 ? 44.866 -33.272 -29.065 1.00 81.62 515 GLU A C 1
ATOM 3914 O O . GLU A 1 515 ? 45.089 -34.417 -28.670 1.00 81.62 515 GLU A O 1
ATOM 3919 N N . ALA A 1 516 ? 45.788 -32.576 -29.741 1.00 85.94 516 ALA A N 1
ATOM 3920 C CA . ALA A 1 516 ? 47.081 -33.127 -30.140 1.00 85.94 516 ALA A CA 1
ATOM 3921 C C . ALA A 1 516 ? 48.204 -32.080 -29.995 1.00 85.94 516 ALA A C 1
ATOM 3923 O O . ALA A 1 516 ? 48.334 -31.209 -30.859 1.00 85.94 516 ALA A O 1
ATOM 3924 N N . PRO A 1 517 ? 49.054 -32.159 -28.949 1.00 87.31 517 PRO A N 1
ATOM 3925 C CA . PRO A 1 517 ? 50.144 -31.205 -28.766 1.00 87.31 517 PRO A CA 1
ATOM 3926 C C . PRO A 1 517 ? 51.110 -31.238 -29.954 1.00 87.31 517 PRO A C 1
ATOM 3928 O O . PRO A 1 517 ? 51.289 -32.275 -30.601 1.00 87.31 517 PRO A O 1
ATOM 3931 N N . LEU A 1 518 ? 51.726 -30.085 -30.240 1.00 93.69 518 LEU A N 1
ATOM 3932 C CA . LEU A 1 518 ? 52.665 -29.900 -31.354 1.00 93.69 518 LEU A CA 1
ATOM 3933 C C . LEU A 1 518 ? 52.112 -30.395 -32.703 1.00 93.69 518 LEU A C 1
ATOM 3935 O O . LEU A 1 518 ? 52.841 -30.958 -33.525 1.00 93.69 518 LEU A O 1
ATOM 3939 N N . SER A 1 519 ? 50.805 -30.220 -32.909 1.00 95.31 519 SER A N 1
ATOM 3940 C CA . SER A 1 519 ? 50.112 -30.585 -34.138 1.00 95.31 519 SER A CA 1
ATOM 3941 C C . SER A 1 519 ? 49.257 -29.430 -34.638 1.00 95.31 519 SER A C 1
ATOM 3943 O O . SER A 1 519 ? 48.557 -28.770 -33.869 1.00 95.31 519 SER A O 1
ATOM 3945 N N . TRP A 1 520 ? 49.284 -29.221 -35.949 1.00 96.12 520 TRP A N 1
ATOM 3946 C CA . TRP A 1 520 ? 48.514 -28.184 -36.623 1.00 96.12 520 TRP A CA 1
ATOM 3947 C C . TRP A 1 520 ? 47.809 -28.756 -37.840 1.00 96.12 520 TRP A C 1
ATOM 3949 O O . TRP A 1 520 ? 48.324 -29.664 -38.502 1.00 96.12 520 TRP A O 1
ATOM 3959 N N . GLU A 1 521 ? 46.642 -28.198 -38.142 1.00 94.06 521 GLU A N 1
ATOM 3960 C CA . GLU A 1 521 ? 45.898 -28.501 -39.355 1.00 94.06 521 GLU A CA 1
ATOM 3961 C C . GLU A 1 521 ? 45.578 -27.258 -40.163 1.00 94.06 521 GLU A C 1
ATOM 3963 O O . GLU A 1 521 ? 45.177 -26.215 -39.641 1.00 94.06 521 GLU A O 1
ATOM 3968 N N . ASN A 1 522 ? 45.685 -27.420 -41.476 1.00 92.88 522 ASN A N 1
ATOM 3969 C CA . ASN A 1 522 ? 45.328 -26.401 -42.437 1.00 92.88 522 ASN A CA 1
ATOM 3970 C C . ASN A 1 522 ? 44.584 -27.001 -43.624 1.00 92.88 522 ASN A C 1
ATOM 3972 O O . ASN A 1 522 ? 44.622 -28.208 -43.872 1.00 92.88 522 ASN A O 1
ATOM 3976 N N . VAL A 1 523 ? 43.942 -26.133 -44.394 1.00 92.50 523 VAL A N 1
ATOM 3977 C CA . VAL A 1 523 ? 43.423 -26.473 -45.712 1.00 92.50 523 VAL A CA 1
ATOM 3978 C C . VAL A 1 523 ? 44.174 -25.636 -46.731 1.00 92.50 523 VAL A C 1
ATOM 3980 O O . VAL A 1 523 ? 44.043 -24.414 -46.728 1.00 92.50 523 VAL A O 1
ATOM 3983 N N . LEU A 1 524 ? 44.945 -26.293 -47.598 1.00 90.81 524 LEU A N 1
ATOM 3984 C CA . LEU A 1 524 ? 45.590 -25.626 -48.724 1.00 90.81 524 LEU A CA 1
ATOM 3985 C C . LEU A 1 524 ? 44.799 -25.860 -49.999 1.00 90.81 524 LEU A C 1
ATOM 3987 O O . LEU A 1 524 ? 44.346 -26.970 -50.290 1.00 90.81 524 LEU A O 1
ATOM 3991 N N . ASP A 1 525 ? 44.658 -24.781 -50.748 1.00 86.12 525 ASP A N 1
ATOM 3992 C CA . ASP A 1 525 ? 43.950 -24.719 -52.009 1.00 86.12 525 ASP A CA 1
ATOM 3993 C C . ASP A 1 525 ? 44.631 -23.658 -52.872 1.00 86.12 525 ASP A C 1
ATOM 3995 O O . ASP A 1 525 ? 44.978 -22.583 -52.373 1.00 86.12 525 ASP A O 1
ATOM 3999 N N . VAL A 1 526 ? 44.821 -23.956 -54.152 1.00 87.62 526 VAL A N 1
ATOM 4000 C CA . VAL A 1 526 ? 45.404 -23.023 -55.119 1.00 87.62 526 VAL A CA 1
ATOM 4001 C C . VAL A 1 526 ? 44.471 -21.846 -55.413 1.00 87.62 526 VAL A C 1
ATOM 4003 O O . VAL A 1 526 ? 44.942 -20.802 -55.834 1.00 87.62 526 VAL A O 1
ATOM 4006 N N . GLU A 1 527 ? 43.167 -21.951 -55.145 1.00 83.31 527 GLU A N 1
ATOM 4007 C CA . GLU A 1 527 ? 42.245 -20.811 -55.238 1.00 83.31 527 GLU A CA 1
ATOM 4008 C C . GLU A 1 527 ? 42.410 -19.845 -54.054 1.00 83.31 527 GLU A C 1
ATOM 4010 O O . GLU A 1 527 ? 42.271 -18.632 -54.205 1.00 83.31 527 GLU A O 1
ATOM 4015 N N . VAL A 1 528 ? 42.743 -20.372 -52.870 1.00 79.06 528 VAL A N 1
ATOM 4016 C CA . VAL A 1 528 ? 42.931 -19.579 -51.641 1.00 79.06 528 VAL A CA 1
ATOM 4017 C C . VAL A 1 528 ? 44.355 -19.027 -51.539 1.00 79.06 528 VAL A C 1
ATOM 4019 O O . VAL A 1 528 ? 44.553 -17.927 -51.024 1.00 79.06 528 VAL A O 1
ATOM 4022 N N . LEU A 1 529 ? 45.346 -19.763 -52.053 1.00 86.38 529 LEU A N 1
ATOM 4023 C CA . LEU A 1 529 ? 46.746 -19.350 -52.164 1.00 86.38 529 LEU A CA 1
ATOM 4024 C C . LEU A 1 529 ? 47.197 -19.399 -53.638 1.00 86.38 529 LEU A C 1
ATOM 4026 O O . LEU A 1 529 ? 47.932 -20.315 -54.018 1.00 86.38 529 LEU A O 1
ATOM 4030 N N . PRO A 1 530 ? 46.807 -18.407 -54.469 1.00 88.62 530 PRO A N 1
ATOM 4031 C CA . PRO A 1 530 ? 47.040 -18.422 -55.918 1.00 88.62 530 PRO A CA 1
ATOM 4032 C C . PRO A 1 530 ? 48.495 -18.584 -56.331 1.00 88.62 530 PRO A C 1
ATOM 4034 O O . PRO A 1 530 ? 48.775 -19.183 -57.364 1.00 88.62 530 PRO A O 1
ATOM 4037 N N . TYR A 1 531 ? 49.433 -18.107 -55.509 1.00 91.44 531 TYR A N 1
ATOM 4038 C CA . TYR A 1 531 ? 50.854 -18.239 -55.810 1.00 91.44 531 TYR A CA 1
ATOM 4039 C C . TYR A 1 531 ? 51.292 -19.706 -55.919 1.00 91.44 531 TYR A C 1
ATOM 4041 O O . TYR A 1 531 ? 52.198 -19.996 -56.688 1.00 91.44 531 TYR A O 1
ATOM 4049 N N . LEU A 1 532 ? 50.645 -20.648 -55.217 1.00 91.62 532 LEU A N 1
ATOM 4050 C CA . LEU A 1 532 ? 50.985 -22.072 -55.312 1.00 91.62 532 LEU A CA 1
ATOM 4051 C C . LEU A 1 532 ? 50.763 -22.631 -56.725 1.00 91.62 532 LEU A C 1
ATOM 4053 O O . LEU A 1 532 ? 51.476 -23.551 -57.116 1.00 91.62 532 LEU A O 1
ATOM 4057 N N . ALA A 1 533 ? 49.840 -22.054 -57.506 1.00 92.00 533 ALA A N 1
ATOM 4058 C CA . ALA A 1 533 ? 49.586 -22.449 -58.894 1.00 92.00 533 ALA A CA 1
ATOM 4059 C C . ALA A 1 533 ? 50.773 -22.182 -59.835 1.00 92.00 533 ALA A C 1
ATOM 4061 O O . ALA A 1 533 ? 50.860 -22.791 -60.903 1.00 92.00 533 ALA A O 1
ATOM 4062 N N . ASP A 1 534 ? 51.697 -21.306 -59.432 1.00 94.44 534 ASP A N 1
ATOM 4063 C CA . ASP A 1 534 ? 52.895 -20.976 -60.198 1.00 94.44 534 ASP A CA 1
ATOM 4064 C C . ASP A 1 534 ? 54.032 -21.992 -59.988 1.00 94.44 534 ASP A C 1
ATOM 4066 O O . ASP A 1 534 ? 55.038 -21.925 -60.688 1.00 94.44 534 ASP A O 1
ATOM 4070 N N . HIS A 1 535 ? 53.915 -22.953 -59.066 1.00 95.56 535 HIS A N 1
ATOM 4071 C CA . HIS A 1 535 ? 54.910 -24.020 -58.916 1.00 95.56 535 HIS A CA 1
ATOM 4072 C C . HIS A 1 535 ? 54.473 -25.283 -59.670 1.00 95.56 535 HIS A C 1
ATOM 4074 O O . HIS A 1 535 ? 53.879 -26.204 -59.100 1.00 95.56 535 HIS A O 1
ATOM 4080 N N . GLN A 1 536 ? 54.754 -25.313 -60.976 1.00 94.44 536 GLN A N 1
ATOM 4081 C CA . GLN A 1 536 ? 54.366 -26.418 -61.855 1.00 94.44 536 GLN A CA 1
ATOM 4082 C C . GLN A 1 536 ? 55.562 -27.284 -62.251 1.00 94.44 536 GLN A C 1
ATOM 4084 O O . GLN A 1 536 ? 56.580 -26.782 -62.726 1.00 94.44 536 GLN A O 1
ATOM 4089 N N . VAL A 1 537 ? 55.397 -28.596 -62.104 1.00 92.56 537 VAL A N 1
ATOM 4090 C CA . VAL A 1 537 ? 56.386 -29.619 -62.464 1.00 92.56 537 VAL A CA 1
ATOM 4091 C C . VAL A 1 537 ? 55.690 -30.654 -63.342 1.00 92.56 537 VAL A C 1
ATOM 4093 O O . VAL A 1 537 ? 54.659 -31.197 -62.950 1.00 92.56 537 VAL A O 1
ATOM 4096 N N . ASP A 1 538 ? 56.205 -30.870 -64.552 1.00 89.19 538 ASP A N 1
ATOM 4097 C CA . ASP A 1 538 ? 55.648 -31.765 -65.579 1.00 89.19 538 ASP A CA 1
ATOM 4098 C C . ASP A 1 538 ? 54.140 -31.564 -65.827 1.00 89.19 538 ASP A C 1
ATOM 4100 O O . ASP A 1 538 ? 53.373 -32.498 -66.052 1.00 89.19 538 ASP A O 1
ATOM 4104 N N . GLY A 1 539 ? 53.701 -30.301 -65.779 1.00 86.06 539 GLY A N 1
ATOM 4105 C CA . GLY A 1 539 ? 52.309 -29.905 -66.017 1.00 86.06 539 GLY A CA 1
ATOM 4106 C C . GLY A 1 539 ? 51.364 -30.075 -64.821 1.00 86.06 539 GLY A C 1
ATOM 4107 O O . GLY A 1 539 ? 50.190 -29.729 -64.939 1.00 86.06 539 GLY A O 1
ATOM 4108 N N . ALA A 1 540 ? 51.847 -30.553 -63.670 1.00 91.81 540 ALA A N 1
ATOM 4109 C CA . ALA A 1 540 ? 51.081 -30.632 -62.429 1.00 91.81 540 ALA A CA 1
ATOM 4110 C C . ALA A 1 540 ? 51.462 -29.503 -61.460 1.00 91.81 540 ALA A C 1
ATOM 4112 O O . ALA A 1 540 ? 52.635 -29.153 -61.335 1.00 91.81 540 ALA A O 1
ATOM 4113 N N . VAL A 1 541 ? 50.483 -28.959 -60.729 1.00 94.31 541 VAL A N 1
ATOM 4114 C CA . VAL A 1 541 ? 50.748 -28.021 -59.628 1.00 94.31 541 VAL A CA 1
ATOM 4115 C C . VAL A 1 541 ? 51.165 -28.823 -58.401 1.00 94.31 541 VAL A C 1
ATOM 4117 O O . VAL A 1 541 ? 50.380 -29.608 -57.863 1.00 94.31 541 VAL A O 1
ATOM 4120 N N . VAL A 1 542 ? 52.401 -28.625 -57.953 1.00 94.00 542 VAL A N 1
ATOM 4121 C CA . VAL A 1 542 ? 52.997 -29.388 -56.851 1.00 94.00 542 VAL A CA 1
ATOM 4122 C C . VAL A 1 542 ? 53.387 -28.434 -55.736 1.00 94.00 542 VAL A C 1
ATOM 4124 O O . VAL A 1 542 ? 53.939 -27.370 -56.004 1.00 94.00 542 VAL A O 1
ATOM 4127 N N . LEU A 1 543 ? 53.140 -28.805 -54.478 1.00 94.69 543 LEU A N 1
ATOM 4128 C CA . LEU A 1 543 ? 53.611 -28.016 -53.343 1.00 94.69 543 LEU A CA 1
ATOM 4129 C C . LEU A 1 543 ? 55.152 -27.902 -53.394 1.00 94.69 543 LEU A C 1
ATOM 4131 O O . LEU A 1 543 ? 55.829 -28.931 -53.467 1.00 94.69 543 LEU A O 1
ATOM 4135 N N . PRO A 1 544 ? 55.727 -26.687 -53.346 1.00 95.25 544 PRO A N 1
ATOM 4136 C CA . PRO A 1 544 ? 57.169 -26.509 -53.450 1.00 95.25 544 PRO A CA 1
ATOM 4137 C C . PRO A 1 544 ? 57.906 -27.194 -52.303 1.00 95.25 544 PRO A C 1
ATOM 4139 O O . PRO A 1 544 ? 57.464 -27.134 -51.155 1.00 95.25 544 PRO A O 1
ATOM 4142 N N . GLY A 1 545 ? 59.098 -27.730 -52.576 1.00 94.19 545 GLY A N 1
ATOM 4143 C CA . GLY A 1 545 ? 59.982 -28.275 -51.536 1.00 94.19 545 GLY A CA 1
ATOM 4144 C C . GLY A 1 545 ? 60.226 -27.287 -50.385 1.00 94.19 545 GLY A C 1
ATOM 4145 O O . GLY A 1 545 ? 60.158 -27.649 -49.211 1.00 94.19 545 GLY A O 1
ATOM 4146 N N . ALA A 1 546 ? 60.404 -26.007 -50.729 1.00 94.44 546 ALA A N 1
ATOM 4147 C CA . ALA A 1 546 ? 60.582 -24.915 -49.775 1.00 94.44 546 ALA A CA 1
ATOM 4148 C C . ALA A 1 546 ? 59.368 -24.693 -48.851 1.00 94.44 546 ALA A C 1
ATOM 4150 O O . ALA A 1 546 ? 59.537 -24.233 -47.726 1.00 94.44 546 ALA A O 1
ATOM 4151 N N . ALA A 1 547 ? 58.153 -25.056 -49.271 1.00 95.19 547 ALA A N 1
ATOM 4152 C CA . ALA A 1 547 ? 56.974 -24.939 -48.417 1.00 95.19 547 ALA A CA 1
ATOM 4153 C C . ALA A 1 547 ? 56.989 -25.978 -47.285 1.00 95.19 547 ALA A C 1
ATOM 4155 O O . ALA A 1 547 ? 56.612 -25.648 -46.166 1.00 95.19 547 ALA A O 1
ATOM 4156 N N . TYR A 1 548 ? 57.481 -27.202 -47.526 1.00 96.88 548 TYR A N 1
ATOM 4157 C CA . TYR A 1 548 ? 57.668 -28.186 -46.450 1.00 96.88 548 TYR A CA 1
ATOM 4158 C C . TYR A 1 548 ? 58.711 -27.720 -45.428 1.00 96.88 548 TYR A C 1
ATOM 4160 O O . TYR A 1 548 ? 58.516 -27.905 -44.228 1.00 96.88 548 TYR A O 1
ATOM 4168 N N . VAL A 1 549 ? 59.788 -27.081 -45.902 1.00 96.38 549 VAL A N 1
ATOM 4169 C CA . VAL A 1 549 ? 60.809 -26.453 -45.048 1.00 96.38 549 VAL A CA 1
ATOM 4170 C C . VAL A 1 549 ? 60.173 -25.376 -44.169 1.00 96.38 549 VAL A C 1
ATOM 4172 O O . VAL A 1 549 ? 60.295 -25.441 -42.949 1.00 96.38 549 VAL A O 1
ATOM 4175 N N . GLU A 1 550 ? 59.434 -24.441 -44.769 1.00 95.56 550 GLU A N 1
ATOM 4176 C CA . GLU A 1 550 ? 58.738 -23.367 -44.050 1.00 95.56 550 GLU A CA 1
ATOM 4177 C C . GLU A 1 550 ? 57.758 -23.924 -43.008 1.00 95.56 550 GLU A C 1
ATOM 4179 O O . GLU A 1 550 ? 57.757 -23.505 -41.854 1.00 95.56 550 GLU A O 1
ATOM 4184 N N . MET A 1 551 ? 56.951 -24.921 -43.381 1.00 96.25 551 MET A N 1
ATOM 4185 C CA . MET A 1 551 ? 55.996 -25.553 -42.468 1.00 96.25 551 MET A CA 1
ATOM 4186 C C . MET A 1 551 ? 56.682 -26.203 -41.262 1.00 96.25 551 MET A C 1
ATOM 4188 O O . MET A 1 551 ? 56.172 -26.079 -40.151 1.00 96.25 551 MET A O 1
ATOM 4192 N N . ALA A 1 552 ? 57.818 -26.878 -41.459 1.00 95.69 552 ALA A N 1
ATOM 4193 C CA . ALA A 1 552 ? 58.578 -27.489 -40.371 1.00 95.69 552 ALA A CA 1
ATOM 4194 C C . ALA A 1 552 ? 59.242 -26.438 -39.461 1.00 95.69 552 ALA A C 1
ATOM 4196 O O . ALA A 1 552 ? 59.180 -26.565 -38.238 1.00 95.69 552 ALA A O 1
ATOM 4197 N N . LEU A 1 553 ? 59.827 -25.382 -40.040 1.00 94.06 553 LEU A N 1
ATOM 4198 C CA . LEU A 1 553 ? 60.449 -24.287 -39.287 1.00 94.06 553 LEU A CA 1
ATOM 4199 C C . LEU A 1 553 ? 59.422 -23.515 -38.454 1.00 94.06 553 LEU A C 1
ATOM 4201 O O . LEU A 1 553 ? 59.642 -23.274 -37.268 1.00 94.06 553 LEU A O 1
ATOM 4205 N N . VAL A 1 554 ? 58.279 -23.167 -39.048 1.00 94.44 554 VAL A N 1
ATOM 4206 C CA . VAL A 1 554 ? 57.210 -22.463 -38.333 1.00 94.44 554 VAL A CA 1
ATOM 4207 C C . VAL A 1 554 ? 56.580 -23.368 -37.276 1.00 94.44 554 VAL A C 1
ATOM 4209 O O . VAL A 1 554 ? 56.335 -22.901 -36.173 1.00 94.44 554 VAL A O 1
ATOM 4212 N N . ALA A 1 555 ? 56.392 -24.667 -37.534 1.00 94.88 555 ALA A N 1
ATOM 4213 C CA . ALA A 1 555 ? 55.915 -25.599 -36.507 1.00 94.88 555 ALA A CA 1
ATOM 4214 C C . ALA A 1 555 ? 56.851 -25.652 -35.286 1.00 94.88 555 ALA A C 1
ATOM 4216 O O . ALA A 1 555 ? 56.382 -25.655 -34.148 1.00 94.88 555 ALA A O 1
ATOM 4217 N N . ALA A 1 556 ? 58.170 -25.642 -35.502 1.00 93.50 556 ALA A N 1
ATOM 4218 C CA . ALA A 1 556 ? 59.139 -25.570 -34.411 1.00 93.50 556 ALA A CA 1
ATOM 4219 C C . ALA A 1 556 ? 59.075 -24.221 -33.677 1.00 93.50 556 ALA A C 1
ATOM 4221 O O . ALA A 1 556 ? 59.052 -24.197 -32.450 1.00 93.50 556 ALA A O 1
ATOM 4222 N N . ARG A 1 557 ? 58.971 -23.100 -34.401 1.00 91.50 557 ARG A N 1
ATOM 4223 C CA . ARG A 1 557 ? 58.853 -21.766 -33.792 1.00 91.50 557 ARG A CA 1
ATOM 4224 C C . ARG A 1 557 ? 57.582 -21.616 -32.951 1.00 91.50 557 ARG A C 1
ATOM 4226 O O . ARG A 1 557 ? 57.654 -21.144 -31.822 1.00 91.50 557 ARG A O 1
ATOM 4233 N N . GLU A 1 558 ? 56.434 -22.023 -33.485 1.00 91.56 558 GLU A N 1
ATOM 4234 C CA . GLU A 1 558 ? 55.138 -21.866 -32.814 1.00 91.56 558 GLU A CA 1
ATOM 4235 C C . GLU A 1 558 ? 54.936 -22.884 -31.683 1.00 91.56 558 GLU A C 1
ATOM 4237 O O . GLU A 1 558 ? 54.265 -22.574 -30.706 1.00 91.56 558 GLU A O 1
ATOM 4242 N N . GLY A 1 559 ? 55.487 -24.098 -31.801 1.00 91.19 559 GLY A N 1
ATOM 4243 C CA . GLY A 1 559 ? 55.280 -25.162 -30.811 1.00 91.19 559 GLY A CA 1
ATOM 4244 C C . GLY A 1 559 ? 56.393 -25.337 -29.780 1.00 91.19 559 GLY A C 1
ATOM 4245 O O . GLY A 1 559 ? 56.114 -25.742 -28.655 1.00 91.19 559 GLY A O 1
ATOM 4246 N N . LEU A 1 560 ? 57.649 -25.081 -30.157 1.00 92.38 560 LEU A N 1
ATOM 4247 C CA . LEU A 1 560 ? 58.828 -25.269 -29.297 1.00 92.38 560 LEU A CA 1
ATOM 4248 C C . LEU A 1 560 ? 59.454 -23.938 -28.861 1.00 92.38 560 LEU A C 1
ATOM 4250 O O . LEU A 1 560 ? 60.288 -23.931 -27.962 1.00 92.38 560 LEU A O 1
ATOM 4254 N N . HIS A 1 561 ? 59.035 -22.818 -29.464 1.00 90.00 561 HIS A N 1
ATOM 4255 C CA . HIS A 1 561 ? 59.469 -21.458 -29.124 1.00 90.00 561 HIS A CA 1
ATOM 4256 C C . HIS A 1 561 ? 60.984 -21.218 -29.228 1.00 90.00 561 HIS A C 1
ATOM 4258 O O . HIS A 1 561 ? 61.531 -20.340 -28.561 1.00 90.00 561 HIS A O 1
ATOM 4264 N N . TRP A 1 562 ? 61.667 -21.965 -30.098 1.00 89.31 562 TRP A N 1
ATOM 4265 C CA . TRP A 1 562 ? 63.089 -21.770 -30.382 1.00 89.31 562 TRP A CA 1
ATOM 4266 C C . TRP A 1 562 ? 63.323 -20.560 -31.290 1.00 89.31 562 TRP A C 1
ATOM 4268 O O . TRP A 1 562 ? 62.640 -20.386 -32.301 1.00 89.31 562 TRP A O 1
ATOM 4278 N N . ALA A 1 563 ? 64.332 -19.748 -30.962 1.00 81.00 563 ALA A N 1
ATOM 4279 C CA . ALA A 1 563 ? 64.694 -18.567 -31.750 1.00 81.00 563 ALA A CA 1
ATOM 4280 C C . ALA A 1 563 ? 65.312 -18.937 -33.110 1.00 81.00 563 ALA A C 1
ATOM 4282 O O . ALA A 1 563 ? 65.032 -18.297 -34.127 1.00 81.00 563 ALA A O 1
ATOM 4283 N N . HIS A 1 564 ? 66.124 -19.997 -33.136 1.00 85.06 564 HIS A N 1
ATOM 4284 C CA . HIS A 1 564 ? 66.776 -20.515 -34.334 1.00 85.06 564 HIS A CA 1
ATOM 4285 C C . HIS A 1 564 ? 66.573 -22.027 -34.422 1.00 85.06 564 HIS A C 1
ATOM 4287 O O . HIS A 1 564 ? 66.793 -22.757 -33.459 1.00 85.06 564 HIS A O 1
ATOM 4293 N N . THR A 1 565 ? 66.142 -22.501 -35.590 1.00 89.06 565 THR A N 1
ATOM 4294 C CA . THR A 1 565 ? 65.833 -23.917 -35.821 1.00 89.06 565 THR A CA 1
ATOM 4295 C C . THR A 1 565 ? 66.696 -24.467 -36.949 1.00 89.06 565 THR A C 1
ATOM 4297 O O . THR A 1 565 ? 66.775 -23.879 -38.026 1.00 89.06 565 THR A O 1
ATOM 4300 N N . GLU A 1 566 ? 67.311 -25.621 -36.709 1.00 89.69 566 GLU A N 1
ATOM 4301 C CA . GLU A 1 566 ? 67.989 -26.434 -37.715 1.00 89.69 566 GLU A CA 1
ATOM 4302 C C . GLU A 1 566 ? 67.057 -27.572 -38.164 1.00 89.69 566 GLU A C 1
ATOM 4304 O O . GLU A 1 566 ? 66.481 -28.277 -37.330 1.00 89.69 566 GLU A O 1
ATOM 4309 N N . LEU A 1 567 ? 66.935 -27.792 -39.479 1.00 92.38 567 LEU A N 1
ATOM 4310 C CA . LEU A 1 567 ? 66.303 -28.993 -40.031 1.00 92.38 567 LEU A CA 1
ATOM 4311 C C . LEU A 1 567 ? 67.371 -30.031 -40.378 1.00 92.38 567 LEU A C 1
ATOM 4313 O O . LEU A 1 567 ? 68.309 -29.742 -41.120 1.00 92.38 567 LEU A O 1
ATOM 4317 N N . ARG A 1 568 ? 67.201 -31.264 -39.899 1.00 91.94 568 ARG A N 1
ATOM 4318 C CA . ARG A 1 568 ? 68.063 -32.403 -40.233 1.00 91.94 568 ARG A CA 1
ATOM 4319 C C . ARG A 1 568 ? 67.283 -33.501 -40.926 1.00 91.94 568 ARG A C 1
ATOM 4321 O O . ARG A 1 568 ? 66.132 -33.761 -40.585 1.00 91.94 568 ARG A O 1
ATOM 4328 N N . ALA A 1 569 ? 67.957 -34.173 -41.859 1.00 92.69 569 ALA A N 1
ATOM 4329 C CA . ALA A 1 569 ? 67.432 -35.339 -42.566 1.00 92.69 569 ALA A CA 1
ATOM 4330 C C . ALA A 1 569 ? 66.021 -35.110 -43.148 1.00 92.69 569 ALA A C 1
ATOM 4332 O O . ALA A 1 569 ? 65.164 -35.984 -43.044 1.00 92.69 569 ALA A O 1
ATOM 4333 N N . LEU A 1 570 ? 65.775 -33.921 -43.720 1.00 95.12 570 LEU A N 1
ATOM 4334 C CA . LEU A 1 570 ? 64.534 -33.645 -44.442 1.00 95.12 570 LEU A CA 1
ATOM 4335 C C . LEU A 1 570 ? 64.463 -34.556 -45.673 1.00 95.12 570 LEU A C 1
ATOM 4337 O O . LEU A 1 570 ? 65.308 -34.478 -46.563 1.00 95.12 570 LEU A O 1
ATOM 4341 N N . GLU A 1 571 ? 63.423 -35.375 -45.724 1.00 96.88 571 GLU A N 1
ATOM 4342 C CA . GLU A 1 571 ? 63.110 -36.277 -46.824 1.00 96.88 571 GLU A CA 1
ATOM 4343 C C . GLU A 1 571 ? 61.708 -35.942 -47.343 1.00 96.88 571 GLU A C 1
ATOM 4345 O O . GLU A 1 571 ? 60.728 -36.025 -46.599 1.00 96.88 571 GLU A O 1
ATOM 4350 N N . ILE A 1 572 ? 61.602 -35.579 -48.624 1.00 96.19 572 ILE A N 1
ATOM 4351 C CA . ILE A 1 572 ? 60.316 -35.442 -49.317 1.00 96.19 572 ILE A 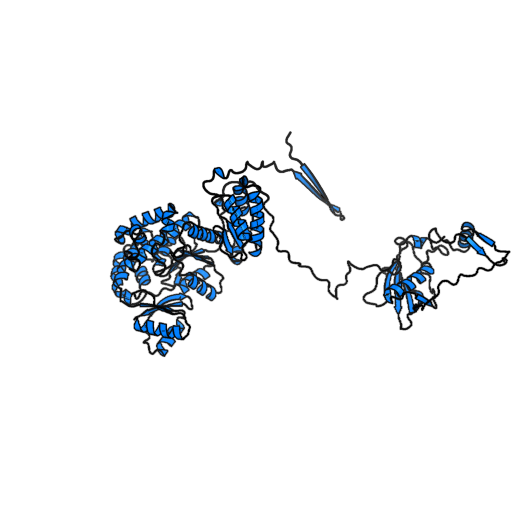CA 1
ATOM 4352 C C . ILE A 1 572 ? 60.012 -36.792 -49.968 1.00 96.19 572 ILE A C 1
ATOM 4354 O O . ILE A 1 572 ? 60.633 -37.161 -50.961 1.00 96.19 572 ILE A O 1
ATOM 4358 N N . ARG A 1 573 ? 59.075 -37.537 -49.380 1.00 95.38 573 ARG A N 1
ATOM 4359 C CA . ARG A 1 573 ? 58.717 -38.907 -49.773 1.00 95.38 573 ARG A CA 1
ATOM 4360 C C . ARG A 1 573 ? 57.740 -38.947 -50.937 1.00 95.38 573 ARG A C 1
ATOM 4362 O O . ARG A 1 573 ? 57.903 -39.747 -51.851 1.00 95.38 573 ARG A O 1
ATOM 4369 N N . HIS A 1 574 ? 56.731 -38.080 -50.901 1.00 95.50 574 HIS A N 1
ATOM 4370 C CA . HIS A 1 574 ? 55.703 -38.004 -51.935 1.00 95.50 574 HIS A CA 1
ATOM 4371 C C . HIS A 1 574 ? 55.382 -36.540 -52.245 1.00 95.50 574 HIS A C 1
ATOM 4373 O O . HIS A 1 574 ? 55.098 -35.778 -51.315 1.00 95.50 574 HIS A O 1
ATOM 4379 N N . PRO A 1 575 ? 55.354 -36.125 -53.523 1.00 92.62 575 PRO A N 1
ATOM 4380 C CA . PRO A 1 575 ? 54.926 -34.778 -53.880 1.00 92.62 575 PRO A CA 1
ATOM 4381 C C . PRO A 1 575 ? 53.447 -34.577 -53.527 1.00 92.62 575 PRO A C 1
ATOM 4383 O O . PRO A 1 575 ? 52.610 -35.449 -53.765 1.00 92.62 575 PRO A O 1
ATOM 4386 N N . MET A 1 576 ? 53.102 -33.423 -52.957 1.00 94.19 576 MET A N 1
ATOM 4387 C CA . MET A 1 576 ? 51.701 -33.036 -52.787 1.00 94.19 576 MET A CA 1
ATOM 4388 C C . MET A 1 576 ? 51.213 -32.351 -54.055 1.00 94.19 576 MET A C 1
ATOM 4390 O O . MET A 1 576 ? 51.603 -31.222 -54.341 1.00 94.19 576 MET A O 1
ATOM 4394 N N . VAL A 1 577 ? 50.358 -33.045 -54.800 1.00 93.25 577 VAL A N 1
ATOM 4395 C CA . VAL A 1 577 ? 49.771 -32.543 -56.044 1.00 93.25 577 VAL A CA 1
ATOM 4396 C C . VAL A 1 577 ? 48.404 -31.916 -55.767 1.00 93.25 577 VAL A C 1
ATOM 4398 O O . VAL A 1 577 ? 47.557 -32.508 -55.079 1.00 93.25 577 VAL A O 1
ATOM 4401 N N . PHE A 1 578 ? 48.193 -30.724 -56.321 1.00 90.50 578 PHE A N 1
ATOM 4402 C CA . PHE A 1 578 ? 46.915 -30.025 -56.302 1.00 90.50 578 PHE A CA 1
ATOM 4403 C C . PHE A 1 578 ? 46.133 -30.332 -57.578 1.00 90.50 578 PHE A C 1
ATOM 4405 O O . PHE A 1 578 ? 46.589 -30.072 -58.689 1.00 90.50 578 PHE A O 1
ATOM 4412 N N . GLU A 1 579 ? 44.937 -30.885 -57.403 1.00 85.50 579 GLU A N 1
ATOM 4413 C CA . GLU A 1 579 ? 43.985 -31.106 -58.488 1.00 85.50 579 GLU A CA 1
ATOM 4414 C C . GLU A 1 579 ? 43.032 -29.911 -58.578 1.00 85.50 579 GLU A C 1
ATOM 4416 O O . GLU A 1 579 ? 42.688 -29.294 -57.567 1.00 85.50 579 GLU A O 1
ATOM 4421 N N . ALA A 1 580 ? 42.587 -29.579 -59.790 1.00 75.50 580 ALA A N 1
ATOM 4422 C CA . ALA A 1 580 ? 41.667 -28.466 -59.993 1.00 75.50 580 ALA A CA 1
ATOM 4423 C C . ALA A 1 580 ? 40.398 -28.637 -59.139 1.00 75.50 580 ALA A C 1
ATOM 4425 O O . ALA A 1 580 ? 39.772 -29.700 -59.151 1.00 75.50 580 ALA A O 1
ATOM 4426 N N . LYS A 1 581 ? 40.000 -27.568 -58.435 1.00 75.31 581 LYS A N 1
ATOM 4427 C CA . LYS A 1 581 ? 38.813 -27.517 -57.560 1.00 75.31 581 LYS A CA 1
ATOM 4428 C C . LYS A 1 581 ? 38.842 -28.507 -56.386 1.00 75.31 581 LYS A C 1
ATOM 4430 O O . LYS A 1 581 ? 37.786 -28.874 -55.868 1.00 75.31 581 LYS A O 1
ATOM 4435 N N . GLN A 1 582 ? 40.026 -28.960 -55.969 1.00 82.81 582 GLN A N 1
ATOM 4436 C CA . GLN A 1 582 ? 40.194 -29.800 -54.787 1.00 82.81 582 GLN A CA 1
ATOM 4437 C C . GLN A 1 582 ? 41.176 -29.172 -53.798 1.00 82.81 582 GLN A C 1
ATOM 4439 O O . GLN A 1 582 ? 42.342 -28.944 -54.114 1.00 82.81 582 GLN A O 1
ATOM 4444 N N . SER A 1 583 ? 40.728 -28.991 -52.556 1.00 88.44 583 SER A N 1
ATOM 4445 C CA . SER A 1 583 ? 41.611 -28.618 -51.452 1.00 88.44 583 SER A CA 1
ATOM 4446 C C . SER A 1 583 ? 42.209 -29.853 -50.768 1.00 88.44 583 SER A C 1
ATOM 4448 O O . SER A 1 583 ? 41.587 -30.920 -50.676 1.00 88.44 583 SER A O 1
ATOM 4450 N N . ARG A 1 584 ? 43.396 -29.688 -50.185 1.00 91.56 584 ARG A N 1
ATOM 4451 C CA . ARG A 1 584 ? 44.047 -30.693 -49.336 1.00 91.56 584 ARG A CA 1
ATOM 4452 C C . ARG A 1 584 ? 43.925 -30.285 -47.874 1.00 91.56 584 ARG A C 1
ATOM 4454 O O . ARG A 1 584 ? 44.254 -29.154 -47.524 1.00 91.56 584 ARG A O 1
ATOM 4461 N N . THR A 1 585 ? 43.487 -31.202 -47.013 1.00 94.44 585 THR A N 1
ATOM 4462 C CA . THR A 1 585 ? 43.711 -31.043 -45.571 1.00 94.44 585 THR A CA 1
ATOM 4463 C C . THR A 1 585 ? 45.131 -31.493 -45.288 1.00 94.44 585 THR A C 1
ATOM 4465 O O . THR A 1 585 ? 45.497 -32.613 -45.641 1.00 94.44 585 THR A O 1
ATOM 4468 N N . ILE A 1 586 ? 45.917 -30.624 -44.664 1.00 95.25 586 ILE A N 1
ATOM 4469 C CA . ILE A 1 586 ? 47.306 -30.886 -44.304 1.00 95.25 586 ILE A CA 1
ATOM 4470 C C . ILE A 1 586 ? 47.419 -30.912 -42.796 1.00 95.25 586 ILE A C 1
ATOM 4472 O O . ILE A 1 586 ? 46.838 -30.068 -42.116 1.00 95.25 586 ILE A O 1
ATOM 4476 N N . ARG A 1 587 ? 48.195 -31.868 -42.296 1.00 96.69 587 ARG A N 1
ATOM 4477 C CA . ARG A 1 587 ? 48.528 -31.996 -40.890 1.00 96.69 587 ARG A CA 1
ATOM 4478 C C . ARG A 1 587 ? 50.037 -32.036 -40.732 1.00 96.69 587 ARG A C 1
ATOM 4480 O O . ARG A 1 587 ? 50.695 -32.922 -41.278 1.00 96.69 587 ARG A O 1
ATOM 4487 N N . THR A 1 588 ? 50.557 -31.096 -39.958 1.00 97.75 588 THR A N 1
ATOM 4488 C CA . THR A 1 588 ? 51.964 -31.054 -39.555 1.00 97.75 588 THR A CA 1
ATOM 4489 C C . THR A 1 588 ? 52.045 -31.430 -38.090 1.00 97.75 588 THR A C 1
ATOM 4491 O O . THR A 1 588 ? 51.285 -30.894 -37.284 1.00 97.75 588 THR A O 1
ATOM 4494 N N . ARG A 1 589 ? 52.941 -32.351 -37.737 1.00 97.12 589 ARG A N 1
ATOM 4495 C CA . ARG A 1 589 ? 53.146 -32.768 -36.344 1.00 97.12 589 ARG A CA 1
ATOM 4496 C C . ARG A 1 589 ? 54.618 -32.860 -36.024 1.00 97.12 589 ARG A C 1
ATOM 4498 O O . ARG A 1 589 ? 55.368 -33.374 -36.850 1.00 97.12 589 ARG A O 1
ATOM 4505 N N . ILE A 1 590 ? 54.990 -32.450 -34.817 1.00 96.25 590 ILE A N 1
ATOM 4506 C CA . ILE A 1 590 ? 56.290 -32.743 -34.212 1.00 96.25 590 ILE A CA 1
ATOM 4507 C C . ILE A 1 590 ? 56.061 -33.738 -33.075 1.00 96.25 590 ILE A C 1
ATOM 4509 O O . ILE A 1 590 ? 55.174 -33.552 -32.246 1.00 96.25 590 ILE A O 1
ATOM 4513 N N . TYR A 1 591 ? 56.833 -34.817 -33.042 1.00 92.31 591 TYR A N 1
ATOM 4514 C CA . TYR A 1 591 ? 56.662 -35.895 -32.077 1.00 92.31 591 TYR A CA 1
ATOM 4515 C C . TYR A 1 591 ? 57.996 -36.542 -31.703 1.00 92.31 591 TYR A C 1
ATOM 4517 O O . TYR A 1 591 ? 59.013 -36.378 -32.377 1.00 92.31 591 TYR A O 1
ATOM 4525 N N . GLY A 1 592 ? 57.966 -37.319 -30.619 1.00 87.56 592 GLY A N 1
ATOM 4526 C CA . GLY A 1 592 ? 59.148 -37.983 -30.077 1.00 87.56 592 GLY A CA 1
ATOM 4527 C C . GLY A 1 592 ? 60.081 -37.027 -29.329 1.00 87.56 592 GLY A C 1
ATOM 4528 O O . GLY A 1 592 ? 60.051 -35.813 -29.514 1.00 87.56 592 GLY A O 1
ATOM 4529 N N . GLN A 1 593 ? 60.926 -37.592 -28.463 1.00 84.94 593 GLN A N 1
ATOM 4530 C CA . GLN A 1 593 ? 61.942 -36.827 -27.723 1.00 84.94 593 GLN A CA 1
ATOM 4531 C C . GLN A 1 593 ? 63.041 -36.275 -28.634 1.00 84.94 593 GLN A C 1
ATOM 4533 O O . GLN A 1 593 ? 63.751 -35.350 -28.262 1.00 84.94 593 GLN A O 1
ATOM 4538 N N . ASP A 1 594 ? 63.187 -36.845 -29.827 1.00 87.75 594 ASP A N 1
ATOM 4539 C CA . ASP A 1 594 ? 64.109 -36.376 -30.844 1.00 87.75 594 ASP A CA 1
ATOM 4540 C C . ASP A 1 594 ? 63.464 -35.357 -31.797 1.00 87.75 594 ASP A C 1
ATOM 4542 O O . ASP A 1 594 ? 64.108 -34.981 -32.764 1.00 87.75 594 ASP A O 1
ATOM 4546 N N . HIS A 1 595 ? 62.243 -34.873 -31.537 1.00 94.38 595 HIS A N 1
ATOM 4547 C CA . HIS A 1 595 ? 61.570 -33.826 -32.319 1.00 94.38 595 HIS A CA 1
ATOM 4548 C C . HIS A 1 595 ? 61.515 -34.124 -33.826 1.00 94.38 595 HIS A C 1
ATOM 4550 O O . HIS A 1 595 ? 61.866 -33.299 -34.679 1.00 94.38 595 HIS A O 1
ATOM 4556 N N . ARG A 1 596 ? 61.065 -35.331 -34.175 1.00 96.12 596 ARG A N 1
ATOM 4557 C CA . ARG A 1 596 ? 60.764 -35.668 -35.568 1.00 96.12 596 ARG A CA 1
ATOM 4558 C C . ARG A 1 596 ? 59.522 -34.935 -36.014 1.00 96.12 596 ARG A C 1
ATOM 4560 O O . ARG A 1 596 ? 58.556 -34.859 -35.260 1.00 96.12 596 ARG A O 1
ATOM 4567 N N . PHE A 1 597 ? 59.522 -34.452 -37.246 1.00 97.38 597 PHE A N 1
ATOM 4568 C CA . PHE A 1 597 ? 58.322 -33.913 -37.860 1.00 97.38 597 PHE A CA 1
ATOM 4569 C C . PHE A 1 597 ? 57.828 -34.801 -38.993 1.00 97.38 597 PHE A C 1
ATOM 4571 O O . PHE A 1 597 ? 58.606 -35.465 -39.681 1.00 97.38 597 PHE A O 1
ATOM 4578 N N . VAL A 1 598 ? 56.515 -34.772 -39.193 1.00 97.69 598 VAL A N 1
ATOM 4579 C CA . VAL A 1 598 ? 55.845 -35.323 -40.367 1.00 97.69 598 VAL A CA 1
ATOM 4580 C C . VAL A 1 598 ? 54.836 -34.305 -40.886 1.00 97.69 598 VAL A C 1
ATOM 4582 O O . VAL A 1 598 ? 54.087 -33.704 -40.112 1.00 97.69 598 VAL A O 1
ATOM 4585 N N . ILE A 1 599 ? 54.826 -34.112 -42.201 1.00 98.12 599 ILE A N 1
ATOM 4586 C CA . ILE A 1 599 ? 53.832 -33.320 -42.921 1.00 98.12 599 ILE A CA 1
ATOM 4587 C C . ILE A 1 599 ? 53.049 -34.275 -43.809 1.00 98.12 599 ILE A C 1
ATOM 4589 O O . ILE A 1 599 ? 53.604 -34.894 -44.721 1.00 98.12 599 ILE A O 1
ATOM 4593 N N . GLN A 1 600 ? 51.756 -34.385 -43.534 1.00 97.69 600 GLN A N 1
ATOM 4594 C CA . GLN A 1 600 ? 50.860 -35.306 -44.218 1.00 97.69 600 GLN A CA 1
ATOM 4595 C C . GLN A 1 600 ? 49.701 -34.561 -44.850 1.00 97.69 600 GLN A C 1
ATOM 4597 O O . GLN A 1 600 ? 49.285 -33.518 -44.349 1.00 97.69 600 GLN A O 1
ATOM 4602 N N . SER A 1 601 ? 49.118 -35.122 -45.904 1.00 96.19 601 SER A N 1
ATOM 4603 C CA . SER A 1 601 ? 47.862 -34.608 -46.435 1.00 96.19 601 SER A CA 1
ATOM 4604 C C . SER A 1 601 ? 46.900 -35.704 -46.850 1.00 96.19 601 SER A C 1
ATOM 4606 O O . SER A 1 601 ? 47.274 -36.859 -47.039 1.00 96.19 601 SER A O 1
ATOM 4608 N N . ARG A 1 602 ? 45.639 -35.312 -46.994 1.00 94.88 602 ARG A N 1
ATOM 4609 C CA . ARG A 1 602 ? 44.590 -36.087 -47.654 1.00 94.88 602 ARG A CA 1
ATOM 4610 C C . ARG A 1 602 ? 43.621 -35.140 -48.348 1.00 94.88 602 ARG A C 1
ATOM 4612 O O . ARG A 1 602 ? 43.669 -33.922 -48.146 1.00 94.88 602 ARG A O 1
ATOM 4619 N N . ARG A 1 603 ? 42.719 -35.682 -49.167 1.00 91.38 603 ARG A N 1
ATOM 4620 C CA . ARG A 1 603 ? 41.646 -34.874 -49.761 1.00 91.38 603 ARG A CA 1
ATOM 4621 C C . ARG A 1 603 ? 40.766 -34.294 -48.654 1.00 91.38 603 ARG A C 1
ATOM 4623 O O . ARG A 1 603 ? 40.417 -34.999 -47.701 1.00 91.38 603 ARG A O 1
ATOM 4630 N N . ARG A 1 604 ? 40.426 -33.008 -48.753 1.00 87.38 604 ARG A N 1
ATOM 4631 C CA . ARG A 1 604 ? 39.567 -32.348 -47.761 1.00 87.38 604 ARG A CA 1
ATOM 4632 C C . ARG A 1 604 ? 38.215 -33.066 -47.686 1.00 87.38 604 ARG A C 1
ATOM 4634 O O . ARG A 1 604 ? 37.658 -33.429 -48.714 1.00 87.38 604 ARG A O 1
ATOM 4641 N N . LEU A 1 605 ? 37.697 -33.260 -46.469 1.00 83.69 605 LEU A N 1
ATOM 4642 C CA . LEU A 1 605 ? 36.435 -33.974 -46.191 1.00 83.69 605 LEU A CA 1
ATOM 4643 C C . LEU A 1 605 ? 36.406 -35.452 -46.639 1.00 83.69 605 LEU A C 1
ATOM 4645 O O . LEU A 1 605 ? 35.332 -36.043 -46.703 1.00 83.69 605 LEU A O 1
ATOM 4649 N N . SER A 1 606 ? 37.560 -36.064 -46.917 1.00 86.88 606 SER A N 1
ATOM 4650 C CA . SER A 1 606 ? 37.653 -37.502 -47.192 1.00 86.88 606 SER A CA 1
ATOM 4651 C C . SER A 1 606 ? 38.003 -38.304 -45.934 1.00 86.88 606 SER A C 1
ATOM 4653 O O . SER A 1 606 ? 38.626 -37.792 -44.997 1.00 86.88 606 SER A O 1
ATOM 4655 N N . ALA A 1 607 ? 37.635 -39.586 -45.941 1.00 87.38 607 ALA A N 1
ATOM 4656 C CA . ALA A 1 607 ? 38.114 -40.581 -44.982 1.00 87.38 607 ALA A CA 1
ATOM 4657 C C . ALA A 1 607 ? 39.376 -41.310 -45.482 1.00 87.38 607 ALA A C 1
ATOM 4659 O O . ALA A 1 607 ? 39.746 -42.334 -44.914 1.00 87.38 607 ALA A O 1
ATOM 4660 N N . ASP A 1 608 ? 40.021 -40.792 -46.534 1.00 89.56 608 ASP A N 1
ATOM 4661 C CA . ASP A 1 608 ? 41.236 -41.374 -47.096 1.00 89.56 608 ASP A CA 1
ATOM 4662 C C . ASP A 1 608 ? 42.347 -41.429 -46.037 1.00 89.56 608 ASP A C 1
ATOM 4664 O O . ASP A 1 608 ? 42.417 -40.585 -45.126 1.00 89.56 608 ASP A O 1
ATOM 4668 N N . GLU A 1 609 ? 43.238 -42.407 -46.191 1.00 92.94 609 GLU A N 1
ATOM 4669 C CA . GLU A 1 609 ? 44.464 -42.473 -45.406 1.00 92.94 609 GLU A CA 1
ATOM 4670 C C . GLU A 1 609 ? 45.338 -41.236 -45.655 1.00 92.94 609 GLU A C 1
ATOM 4672 O O . GLU A 1 609 ? 45.364 -40.647 -46.740 1.00 92.94 609 GLU A O 1
ATOM 4677 N N . TRP A 1 610 ? 46.060 -40.825 -44.615 1.00 96.12 610 TRP A N 1
ATOM 4678 C CA . TRP A 1 610 ? 46.999 -39.715 -44.706 1.00 96.12 610 TRP A CA 1
ATOM 4679 C C . TRP A 1 610 ? 48.228 -40.134 -45.507 1.00 96.12 610 TRP A C 1
ATOM 4681 O O . TRP A 1 610 ? 48.863 -41.137 -45.200 1.00 96.12 610 TRP A O 1
ATOM 4691 N N . THR A 1 611 ? 48.588 -39.337 -46.508 1.00 97.00 611 THR A N 1
ATOM 4692 C CA . THR A 1 611 ? 49.821 -39.524 -47.274 1.00 97.00 611 THR A CA 1
ATOM 4693 C C . THR A 1 611 ? 50.957 -38.749 -46.617 1.00 97.00 611 THR A C 1
ATOM 4695 O O . THR A 1 611 ? 50.846 -37.536 -46.435 1.00 97.00 611 THR A O 1
ATOM 4698 N N . ASP A 1 612 ? 52.054 -39.432 -46.286 1.00 97.25 612 ASP A N 1
ATOM 4699 C CA . ASP A 1 612 ? 53.288 -38.810 -45.795 1.00 97.25 612 ASP A CA 1
ATOM 4700 C C . ASP A 1 612 ? 54.018 -38.112 -46.940 1.00 97.25 612 ASP A C 1
ATOM 4702 O O . ASP A 1 612 ? 54.523 -38.769 -47.854 1.00 97.25 612 ASP A O 1
ATOM 4706 N N . HIS A 1 613 ? 54.112 -36.785 -46.877 1.00 97.50 613 HIS A N 1
ATOM 4707 C CA . HIS A 1 613 ? 54.794 -36.002 -47.904 1.00 97.50 613 HIS A CA 1
ATOM 4708 C C . HIS A 1 613 ? 56.226 -35.670 -47.526 1.00 97.50 613 HIS A C 1
ATOM 4710 O O . HIS A 1 613 ? 57.124 -35.872 -48.337 1.00 97.50 613 HIS A O 1
ATOM 4716 N N . ALA A 1 614 ? 56.444 -35.186 -46.307 1.00 97.62 614 ALA A N 1
ATOM 4717 C CA . ALA A 1 614 ? 57.771 -34.829 -45.833 1.00 97.62 614 ALA A CA 1
ATOM 4718 C C . ALA A 1 614 ? 57.976 -35.285 -44.392 1.00 97.62 614 ALA A C 1
ATOM 4720 O O . ALA A 1 614 ? 57.077 -35.155 -43.559 1.00 97.62 614 ALA A O 1
ATOM 4721 N N . VAL A 1 615 ? 59.169 -35.794 -44.106 1.00 97.38 615 VAL A N 1
ATOM 4722 C CA . VAL A 1 615 ? 59.618 -36.143 -42.757 1.00 97.38 615 VAL A CA 1
ATOM 4723 C C . VAL A 1 615 ? 60.988 -35.547 -42.495 1.00 97.38 615 VAL A C 1
ATOM 4725 O O . VAL A 1 615 ? 61.740 -35.262 -43.423 1.00 97.38 615 VAL A O 1
ATOM 4728 N N . GLY A 1 616 ? 61.336 -35.397 -41.227 1.00 96.75 616 GLY A N 1
ATOM 4729 C CA . GLY A 1 616 ? 62.680 -35.013 -40.829 1.00 96.75 616 GLY A CA 1
ATOM 4730 C C . GLY A 1 616 ? 62.770 -34.805 -39.331 1.00 96.75 616 GLY A C 1
ATOM 4731 O O . GLY A 1 616 ? 61.914 -35.260 -38.572 1.00 96.75 616 GLY A O 1
ATOM 4732 N N . GLN A 1 617 ? 63.811 -34.106 -38.905 1.00 96.38 617 GLN A N 1
ATOM 4733 C CA . GLN A 1 617 ? 64.044 -33.747 -37.515 1.00 96.38 617 GLN A CA 1
ATOM 4734 C C . GLN A 1 617 ? 64.234 -32.235 -37.392 1.00 96.38 617 GLN A C 1
ATOM 4736 O O . GLN A 1 617 ? 64.978 -31.652 -38.181 1.00 96.38 617 GLN A O 1
ATOM 4741 N N . VAL A 1 618 ? 63.606 -31.615 -36.392 1.00 94.69 618 VAL A N 1
ATOM 4742 C CA . VAL A 1 618 ? 63.919 -30.236 -35.991 1.00 94.69 618 VAL A CA 1
ATOM 4743 C C . VAL A 1 618 ? 64.835 -30.245 -34.770 1.00 94.69 618 VAL A C 1
ATOM 4745 O O . VAL A 1 618 ? 64.707 -31.100 -33.896 1.00 94.69 618 VAL A O 1
ATOM 4748 N N . ARG A 1 619 ? 65.783 -29.313 -34.702 1.00 91.75 619 ARG A N 1
ATOM 4749 C CA . ARG A 1 619 ? 66.626 -29.095 -33.519 1.00 91.75 619 ARG A CA 1
ATOM 4750 C C . ARG A 1 619 ? 66.758 -27.612 -33.238 1.00 91.75 619 ARG A C 1
ATOM 4752 O O . ARG A 1 619 ? 66.788 -26.811 -34.171 1.00 91.75 619 ARG A O 1
ATOM 4759 N N . GLU A 1 620 ? 66.890 -27.268 -31.965 1.00 89.81 620 GLU A N 1
ATOM 4760 C CA . GLU A 1 620 ? 67.326 -25.934 -31.587 1.00 89.81 620 GLU A CA 1
ATOM 4761 C C . GLU A 1 620 ? 68.755 -25.743 -32.089 1.00 89.81 620 GLU A C 1
ATOM 4763 O O . GLU A 1 620 ? 69.659 -26.529 -31.784 1.00 89.81 620 GLU A O 1
ATOM 4768 N N . ALA A 1 621 ? 68.943 -24.725 -32.915 1.00 81.06 621 ALA A N 1
ATOM 4769 C CA . ALA A 1 621 ? 70.274 -24.311 -33.287 1.00 81.06 621 ALA A CA 1
ATOM 4770 C C . ALA A 1 621 ? 70.866 -23.496 -32.129 1.00 81.06 621 ALA A C 1
ATOM 4772 O O . ALA A 1 621 ? 70.228 -22.564 -31.646 1.00 81.06 621 ALA A O 1
ATOM 4773 N N . GLY A 1 622 ? 72.089 -23.826 -31.700 1.00 70.38 622 GLY A N 1
ATOM 4774 C CA . GLY A 1 622 ? 72.875 -22.932 -30.837 1.00 70.38 622 GLY A CA 1
ATOM 4775 C C . GLY A 1 622 ? 73.255 -21.636 -31.569 1.00 70.38 622 GLY A C 1
ATOM 4776 O O . GLY A 1 622 ? 72.762 -21.394 -32.669 1.00 70.38 622 GLY A O 1
ATOM 4777 N N . ASP A 1 623 ? 74.163 -20.829 -31.005 1.00 61.56 623 ASP A N 1
ATOM 4778 C CA . ASP A 1 623 ? 74.698 -19.617 -31.655 1.00 61.56 623 ASP A CA 1
ATOM 4779 C C . ASP A 1 623 ? 75.303 -19.941 -33.036 1.00 61.56 623 ASP A C 1
ATOM 4781 O O . ASP A 1 623 ? 76.488 -20.249 -33.193 1.00 61.56 623 ASP A O 1
ATOM 4785 N N . LEU A 1 624 ? 74.468 -19.886 -34.072 1.00 58.91 624 LEU A N 1
ATOM 4786 C CA . LEU A 1 624 ? 74.881 -19.991 -35.456 1.00 58.91 624 LEU A CA 1
ATOM 4787 C C . LEU A 1 624 ? 75.370 -18.610 -35.878 1.00 58.91 624 LEU A C 1
ATOM 4789 O O . LEU A 1 624 ? 74.585 -17.680 -36.060 1.00 58.91 624 LEU A O 1
ATOM 4793 N N . SER A 1 625 ? 76.675 -18.482 -36.109 1.00 54.78 625 SER A N 1
ATOM 4794 C CA . SER A 1 625 ? 77.205 -17.386 -36.922 1.00 54.78 625 SER A CA 1
ATOM 4795 C C . SER A 1 625 ? 76.712 -17.561 -38.364 1.00 54.78 625 SER A C 1
ATOM 4797 O O . SER A 1 625 ? 77.413 -18.112 -39.207 1.00 54.78 625 SER A O 1
ATOM 4799 N N . LEU A 1 626 ? 75.493 -17.098 -38.662 1.00 57.34 626 LEU A N 1
ATOM 4800 C CA . LEU A 1 626 ? 74.834 -17.160 -39.982 1.00 57.34 626 LEU A CA 1
ATOM 4801 C C . LEU A 1 626 ? 75.483 -16.257 -41.053 1.00 57.34 626 LEU A C 1
ATOM 4803 O O . LEU A 1 626 ? 74.911 -16.005 -42.113 1.00 57.34 626 LEU A O 1
ATOM 4807 N N . HIS A 1 627 ? 76.696 -15.774 -40.806 1.00 52.88 627 HIS A N 1
ATOM 4808 C CA . HIS A 1 627 ? 77.427 -14.874 -41.686 1.00 52.88 627 HIS A CA 1
ATOM 4809 C C . HIS A 1 627 ? 78.862 -15.356 -41.892 1.00 52.88 627 HIS A C 1
ATOM 4811 O O . HIS A 1 627 ? 79.813 -14.631 -41.616 1.00 52.88 627 HIS A O 1
ATOM 4817 N N . GLN A 1 628 ? 79.040 -16.570 -42.414 1.00 56.97 628 GLN A N 1
ATOM 4818 C CA . GLN A 1 628 ? 80.201 -16.788 -43.273 1.00 56.97 628 GLN A CA 1
ATOM 4819 C C . GLN A 1 628 ? 79.807 -16.367 -44.692 1.00 56.97 628 GLN A C 1
ATOM 4821 O O . GLN A 1 628 ? 78.948 -17.014 -45.293 1.00 56.97 628 GLN A O 1
ATOM 4826 N N . PRO A 1 629 ? 80.382 -15.278 -45.237 1.00 61.00 629 PRO A N 1
ATOM 4827 C CA . PRO A 1 629 ? 80.230 -14.972 -46.647 1.00 61.00 629 PRO A CA 1
ATOM 4828 C C . PRO A 1 629 ? 80.710 -16.183 -47.445 1.00 61.00 629 PRO A C 1
ATOM 4830 O O . PRO A 1 629 ? 81.829 -16.658 -47.245 1.00 61.00 629 PRO A O 1
ATOM 4833 N N . VAL A 1 630 ? 79.869 -16.692 -48.342 1.00 64.38 630 VAL A N 1
ATOM 4834 C CA . VAL A 1 630 ? 80.312 -17.705 -49.298 1.00 64.38 630 VAL A CA 1
ATOM 4835 C C . VAL A 1 630 ? 81.296 -17.020 -50.239 1.00 64.38 630 VAL A C 1
ATOM 4837 O O . VAL A 1 630 ? 80.911 -16.174 -51.047 1.00 64.38 630 VAL A O 1
ATOM 4840 N N . THR A 1 631 ? 82.578 -17.355 -50.122 1.00 68.00 631 THR A N 1
ATOM 4841 C CA . THR A 1 631 ? 83.590 -16.883 -51.066 1.00 68.00 631 THR A CA 1
ATOM 4842 C C . THR A 1 631 ? 83.348 -17.573 -52.404 1.00 68.00 631 THR A C 1
ATOM 4844 O O . THR A 1 631 ? 83.618 -18.765 -52.555 1.00 68.00 631 THR A O 1
ATOM 4847 N N . LEU A 1 632 ? 82.806 -16.836 -53.375 1.00 65.44 632 LEU A N 1
ATOM 4848 C CA . LEU A 1 632 ? 82.622 -17.343 -54.732 1.00 65.44 632 LEU A CA 1
ATOM 4849 C C . LEU A 1 632 ? 83.998 -17.604 -55.379 1.00 65.44 632 LEU A C 1
ATOM 4851 O O . LEU A 1 632 ? 84.904 -16.779 -55.224 1.00 65.44 632 LEU A O 1
ATOM 4855 N N . PRO A 1 633 ? 84.183 -18.715 -56.114 1.00 65.50 633 PRO A N 1
ATOM 4856 C CA . PRO A 1 633 ? 85.423 -18.954 -56.838 1.00 65.50 633 PRO A CA 1
ATOM 4857 C C . PRO A 1 633 ? 85.647 -17.855 -57.886 1.00 65.50 633 PRO A C 1
ATOM 4859 O O . PRO A 1 633 ? 84.773 -17.581 -58.705 1.00 65.50 633 PRO A O 1
ATOM 4862 N N . GLN A 1 634 ? 86.831 -17.236 -57.904 1.00 62.47 634 GLN A N 1
ATOM 4863 C CA . GLN A 1 634 ? 87.232 -16.347 -58.998 1.00 62.47 634 GLN A CA 1
ATOM 4864 C C . GLN A 1 634 ? 87.647 -17.195 -60.208 1.00 62.47 634 GLN A C 1
ATOM 4866 O O . GLN A 1 634 ? 88.828 -17.474 -60.397 1.00 62.47 634 GLN A O 1
ATOM 4871 N N . ALA A 1 635 ? 86.686 -17.655 -61.012 1.00 59.31 635 ALA A N 1
ATOM 4872 C CA . ALA A 1 635 ? 86.999 -18.246 -62.313 1.00 59.31 635 ALA A CA 1
ATOM 4873 C C . ALA A 1 635 ? 86.952 -17.166 -63.405 1.00 59.31 635 ALA A C 1
ATOM 4875 O O . ALA A 1 635 ? 85.976 -16.425 -63.502 1.00 59.31 635 ALA A O 1
ATOM 4876 N N . SER A 1 636 ? 87.982 -17.108 -64.251 1.00 60.72 636 SER A N 1
ATOM 4877 C CA . SER A 1 636 ? 88.045 -16.254 -65.451 1.00 60.72 636 SER A CA 1
ATOM 4878 C C . SER A 1 636 ? 87.049 -16.656 -66.549 1.00 60.72 636 SER A C 1
ATOM 4880 O O . SER A 1 636 ? 86.814 -15.879 -67.469 1.00 60.72 636 SER A O 1
ATOM 4882 N N . ASP A 1 637 ? 86.444 -17.843 -66.428 1.00 65.75 637 ASP A N 1
ATOM 4883 C CA . ASP A 1 637 ? 85.617 -18.492 -67.455 1.00 65.75 637 ASP A CA 1
ATOM 4884 C C . ASP A 1 637 ? 84.152 -18.633 -66.986 1.00 65.75 637 ASP A C 1
ATOM 4886 O O . ASP A 1 637 ? 83.492 -19.641 -67.244 1.00 65.75 637 ASP A O 1
ATOM 4890 N N . ALA A 1 638 ? 83.655 -17.661 -66.216 1.00 71.12 638 ALA A N 1
ATOM 4891 C CA . ALA A 1 638 ? 82.298 -17.692 -65.681 1.00 71.12 638 ALA A CA 1
ATOM 4892 C C . ALA A 1 638 ? 81.260 -17.347 -66.762 1.00 71.12 638 ALA A C 1
ATOM 4894 O O . ALA A 1 638 ? 81.346 -16.302 -67.410 1.00 71.12 638 ALA A O 1
ATOM 4895 N N . VAL A 1 639 ? 80.251 -18.203 -66.931 1.00 81.69 639 VAL A N 1
ATOM 4896 C CA . VAL A 1 639 ? 79.127 -17.945 -67.841 1.00 81.69 639 VAL A CA 1
ATOM 4897 C C . VAL A 1 639 ? 77.959 -17.396 -67.037 1.00 81.69 639 VAL A C 1
ATOM 4899 O O . VAL A 1 639 ? 77.498 -18.037 -66.092 1.00 81.69 639 VAL A O 1
ATOM 4902 N N . VAL A 1 640 ? 77.473 -16.217 -67.426 1.00 84.25 640 VAL A N 1
ATOM 4903 C CA . VAL A 1 640 ? 76.271 -15.613 -66.844 1.00 84.25 640 VAL A CA 1
ATOM 4904 C C . VAL A 1 640 ? 75.063 -15.990 -67.695 1.00 84.25 640 VAL A C 1
ATOM 4906 O O . VAL A 1 640 ? 75.027 -15.710 -68.891 1.00 84.25 640 VAL A O 1
ATOM 4909 N N . ILE A 1 641 ? 74.071 -16.616 -67.070 1.00 90.69 641 ILE A N 1
ATOM 4910 C CA . ILE A 1 641 ? 72.772 -16.935 -67.662 1.00 90.69 641 ILE A CA 1
ATOM 4911 C C . ILE A 1 641 ? 71.758 -15.933 -67.110 1.00 90.69 641 ILE A C 1
ATOM 4913 O O . ILE A 1 641 ? 71.578 -15.838 -65.894 1.00 90.69 641 ILE A O 1
ATOM 4917 N N . ASP A 1 642 ? 71.099 -15.183 -67.994 1.00 92.94 642 ASP A N 1
ATOM 4918 C CA . ASP A 1 642 ? 70.019 -14.278 -67.596 1.00 92.94 642 ASP A CA 1
ATOM 4919 C C . ASP A 1 642 ? 68.751 -15.041 -67.164 1.00 92.94 642 ASP A C 1
ATOM 4921 O O . ASP A 1 642 ? 68.561 -16.220 -67.479 1.00 92.94 642 ASP A O 1
ATOM 4925 N N . ALA A 1 643 ? 67.864 -14.368 -66.424 1.00 93.12 643 ALA A N 1
ATOM 4926 C CA . ALA A 1 643 ? 66.618 -14.963 -65.939 1.00 93.12 643 ALA A CA 1
ATOM 4927 C C . ALA A 1 643 ? 65.777 -15.595 -67.064 1.00 93.12 643 ALA A C 1
ATOM 4929 O O . ALA A 1 643 ? 65.296 -16.720 -66.925 1.00 93.12 643 ALA A O 1
ATOM 4930 N N . ALA A 1 644 ? 65.625 -14.903 -68.198 1.00 92.62 644 ALA A N 1
ATOM 4931 C CA . ALA A 1 644 ? 64.790 -15.368 -69.305 1.00 92.62 644 ALA A CA 1
ATOM 4932 C C . ALA A 1 644 ? 65.316 -16.673 -69.925 1.00 92.62 644 ALA A C 1
ATOM 4934 O O . ALA A 1 644 ? 64.536 -17.545 -70.311 1.00 92.62 644 ALA A O 1
ATOM 4935 N N . THR A 1 645 ? 66.636 -16.823 -70.016 1.00 92.44 645 THR A N 1
ATOM 4936 C CA . THR A 1 645 ? 67.294 -18.037 -70.500 1.00 92.44 645 THR A CA 1
ATOM 4937 C C . THR A 1 645 ? 67.210 -19.149 -69.460 1.00 92.44 645 THR A C 1
ATOM 4939 O O . THR A 1 645 ? 66.891 -20.283 -69.815 1.00 92.44 645 THR A O 1
ATOM 4942 N N . HIS A 1 646 ? 67.408 -18.838 -68.174 1.00 94.81 646 HIS A N 1
ATOM 4943 C CA . HIS A 1 646 ? 67.277 -19.817 -67.095 1.00 94.81 646 HIS A CA 1
ATOM 4944 C C . HIS A 1 646 ? 65.874 -20.434 -67.042 1.00 94.81 646 HIS A C 1
ATOM 4946 O O . HIS A 1 646 ? 65.755 -21.658 -67.093 1.00 94.81 646 HIS A O 1
ATOM 4952 N N . TYR A 1 647 ? 64.814 -19.620 -67.004 1.00 94.62 647 TYR A N 1
ATOM 4953 C CA . TYR A 1 647 ? 63.448 -20.145 -66.906 1.00 94.62 647 TYR A CA 1
ATOM 4954 C C . TYR A 1 647 ? 62.982 -20.844 -68.177 1.00 94.62 647 TYR A C 1
ATOM 4956 O O . TYR A 1 647 ? 62.223 -21.801 -68.088 1.00 94.62 647 TYR A O 1
ATOM 4964 N N . ARG A 1 648 ? 63.489 -20.456 -69.353 1.00 93.56 648 ARG A N 1
ATOM 4965 C CA . ARG A 1 648 ? 63.259 -21.217 -70.588 1.00 93.56 648 ARG A CA 1
ATOM 4966 C C . ARG A 1 648 ? 63.917 -22.596 -70.533 1.00 93.56 648 ARG A C 1
ATOM 4968 O O . ARG A 1 648 ? 63.307 -23.581 -70.931 1.00 93.56 648 ARG A O 1
ATOM 4975 N N . ASN A 1 649 ? 65.141 -22.681 -70.011 1.00 92.94 649 ASN A N 1
ATOM 4976 C CA . ASN A 1 649 ? 65.817 -23.962 -69.803 1.00 92.94 649 ASN A CA 1
ATOM 4977 C C . ASN A 1 649 ? 65.094 -24.813 -68.749 1.00 92.94 649 ASN A C 1
ATOM 4979 O O . ASN A 1 649 ? 64.935 -26.011 -68.954 1.00 92.94 649 ASN A O 1
ATOM 4983 N N . ALA A 1 650 ? 64.610 -24.202 -67.664 1.00 92.94 650 ALA A N 1
ATOM 4984 C CA . ALA A 1 650 ? 63.793 -24.872 -66.654 1.00 92.94 650 ALA A CA 1
ATOM 4985 C C . ALA A 1 650 ? 62.498 -25.433 -67.272 1.00 92.94 650 ALA A C 1
ATOM 4987 O O . ALA A 1 650 ? 62.190 -26.607 -67.081 1.00 92.94 650 ALA A O 1
ATOM 4988 N N . GLN A 1 651 ? 61.814 -24.642 -68.105 1.00 93.19 651 GLN A N 1
ATOM 4989 C CA . GLN A 1 651 ? 60.618 -25.057 -68.842 1.00 93.19 651 GLN A CA 1
ATOM 4990 C C . GLN A 1 651 ? 60.894 -26.263 -69.755 1.00 93.19 651 GLN A C 1
ATOM 4992 O O . GLN A 1 651 ? 60.122 -27.218 -69.776 1.00 93.19 651 GLN A O 1
ATOM 4997 N N . ASN A 1 652 ? 62.031 -26.266 -70.462 1.00 93.25 652 ASN A N 1
ATOM 4998 C CA . ASN A 1 652 ? 62.455 -27.396 -71.299 1.00 93.25 652 ASN A CA 1
ATOM 4999 C C . ASN A 1 652 ? 62.734 -28.679 -70.492 1.00 93.25 652 ASN A C 1
ATOM 5001 O O . ASN A 1 652 ? 62.691 -29.770 -71.056 1.00 93.25 652 ASN A O 1
ATOM 5005 N N . LEU A 1 653 ? 63.016 -28.554 -69.192 1.00 93.44 653 LEU A N 1
ATOM 5006 C CA . LEU A 1 653 ? 63.198 -29.660 -68.247 1.00 93.44 653 LEU A CA 1
ATOM 5007 C C . LEU A 1 653 ? 61.901 -30.032 -67.502 1.00 93.44 653 LEU A C 1
ATOM 5009 O O . LEU A 1 653 ? 61.959 -30.802 -66.549 1.00 93.44 653 LEU A O 1
ATOM 5013 N N . GLY A 1 654 ? 60.751 -29.472 -67.898 1.00 90.81 654 GLY A N 1
ATOM 5014 C CA . GLY A 1 654 ? 59.455 -29.729 -67.262 1.00 90.81 654 GLY A CA 1
ATOM 5015 C C . GLY A 1 654 ? 59.154 -28.857 -66.037 1.00 90.81 654 GLY A C 1
ATOM 5016 O O . GLY A 1 654 ? 58.099 -29.001 -65.423 1.00 90.81 654 GLY A O 1
ATOM 5017 N N . LEU A 1 655 ? 60.035 -27.917 -65.679 1.00 94.31 655 LEU A N 1
ATOM 5018 C CA . LEU A 1 655 ? 59.865 -26.998 -64.549 1.00 94.31 655 LEU A CA 1
ATOM 5019 C C . LEU A 1 655 ? 59.219 -25.686 -65.024 1.00 94.31 655 LEU A C 1
ATOM 5021 O O . LEU A 1 655 ? 59.894 -24.707 -65.351 1.00 94.31 655 LEU A O 1
ATOM 5025 N N . ASN A 1 656 ? 57.890 -25.672 -65.072 1.00 94.19 656 ASN A N 1
ATOM 5026 C CA . ASN A 1 656 ? 57.083 -24.581 -65.619 1.00 94.19 656 ASN A CA 1
ATOM 5027 C C . ASN A 1 656 ? 56.743 -23.529 -64.545 1.00 94.19 656 ASN A C 1
ATOM 5029 O O . ASN A 1 656 ? 55.577 -23.303 -64.227 1.00 94.19 656 ASN A O 1
ATOM 5033 N N . TYR A 1 657 ? 57.755 -22.885 -63.960 1.00 95.06 657 TYR A N 1
ATOM 5034 C CA . TYR A 1 657 ? 57.534 -21.883 -62.912 1.00 95.06 657 TYR A CA 1
ATOM 5035 C C . TYR A 1 657 ? 56.803 -20.634 -63.436 1.00 95.06 657 TYR A C 1
ATOM 5037 O O . TYR A 1 657 ? 57.251 -19.994 -64.387 1.00 95.06 657 TYR A O 1
ATOM 5045 N N . GLY A 1 658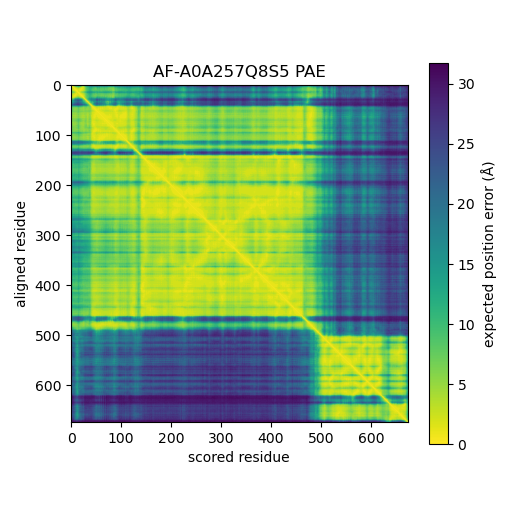 ? 55.698 -20.262 -62.792 1.00 92.81 658 GLY A N 1
ATOM 5046 C CA . GLY A 1 658 ? 54.972 -19.008 -62.997 1.00 92.81 658 GLY A CA 1
ATOM 5047 C C . GLY A 1 658 ? 55.607 -17.831 -62.249 1.00 92.81 658 GLY A C 1
ATOM 5048 O O . GLY A 1 658 ? 56.629 -17.977 -61.578 1.00 92.81 658 GLY A O 1
ATOM 5049 N N . ALA A 1 659 ? 55.002 -16.648 -62.357 1.00 92.56 659 ALA A N 1
ATOM 5050 C CA . ALA A 1 659 ? 55.617 -15.382 -61.946 1.00 92.56 659 ALA A CA 1
ATOM 5051 C C . ALA A 1 659 ? 56.091 -15.362 -60.479 1.00 92.56 659 ALA A C 1
ATOM 5053 O O . ALA A 1 659 ? 57.163 -14.830 -60.195 1.00 92.56 659 ALA A O 1
ATOM 5054 N N . ASN A 1 660 ? 55.347 -15.983 -59.556 1.00 92.94 660 ASN A N 1
ATOM 5055 C CA . ASN A 1 660 ? 55.707 -16.014 -58.134 1.00 92.94 660 ASN A CA 1
ATOM 5056 C C . ASN A 1 660 ? 56.894 -16.939 -57.806 1.00 92.94 660 ASN A C 1
ATOM 5058 O O . ASN A 1 660 ? 57.483 -16.809 -56.735 1.00 92.94 660 ASN A O 1
ATOM 5062 N N . PHE A 1 661 ? 57.265 -17.852 -58.709 1.00 93.31 661 PHE A N 1
ATOM 5063 C CA . PHE A 1 661 ? 58.410 -18.760 -58.552 1.00 93.31 661 PHE A CA 1
ATOM 5064 C C . PHE A 1 661 ? 59.603 -18.385 -59.440 1.00 93.31 661 PHE A C 1
ATOM 5066 O O . PHE A 1 661 ? 60.608 -19.094 -59.451 1.00 93.31 661 PHE A O 1
ATOM 5073 N N . GLN A 1 662 ? 59.542 -17.238 -60.125 1.00 93.56 662 GLN A N 1
ATOM 5074 C CA . GLN A 1 662 ? 60.635 -16.717 -60.946 1.00 93.56 662 GLN A CA 1
ATOM 5075 C C . GLN A 1 662 ? 61.532 -15.706 -60.196 1.00 93.56 662 GLN A C 1
ATOM 5077 O O . GLN A 1 662 ? 61.797 -14.606 -60.676 1.00 93.56 662 GLN A O 1
ATOM 5082 N N . GLY A 1 663 ? 62.024 -16.071 -59.005 1.00 91.31 663 GLY A N 1
ATOM 5083 C CA . GLY A 1 663 ? 62.803 -15.172 -58.130 1.00 91.31 663 GLY A CA 1
ATOM 5084 C C . GLY A 1 663 ? 64.288 -14.963 -58.491 1.00 91.31 663 GLY A C 1
ATOM 5085 O O . GLY A 1 663 ? 64.908 -14.012 -58.022 1.00 91.31 663 GLY A O 1
ATOM 5086 N N . ILE A 1 664 ? 64.883 -15.837 -59.306 1.00 93.19 664 ILE A N 1
ATOM 5087 C CA . ILE A 1 664 ? 66.280 -15.752 -59.773 1.00 93.19 664 ILE A CA 1
ATOM 5088 C C . ILE A 1 664 ? 66.418 -14.701 -60.885 1.00 93.19 664 ILE A C 1
ATOM 5090 O O . ILE A 1 664 ? 65.778 -14.819 -61.929 1.00 93.19 664 ILE A O 1
ATOM 5094 N N . SER A 1 665 ? 67.298 -13.714 -60.684 1.00 89.69 665 SER A N 1
ATOM 5095 C CA . SER A 1 665 ? 67.588 -12.643 -61.651 1.00 89.69 665 SER A CA 1
ATOM 5096 C C . SER A 1 665 ? 68.708 -12.987 -62.643 1.00 89.69 665 SER A C 1
ATOM 5098 O O . SER A 1 665 ? 68.649 -12.589 -63.806 1.00 89.69 665 SER A O 1
ATOM 5100 N N . ALA A 1 666 ? 69.719 -13.736 -62.200 1.00 88.38 666 ALA A N 1
ATOM 5101 C CA . ALA A 1 666 ? 70.795 -14.275 -63.026 1.00 88.38 666 ALA A CA 1
ATOM 5102 C C . ALA A 1 666 ? 71.463 -15.466 -62.320 1.00 88.38 666 ALA A C 1
ATOM 5104 O O . ALA A 1 666 ? 71.434 -15.563 -61.091 1.00 88.38 666 ALA A O 1
ATOM 5105 N N . LEU A 1 667 ? 72.096 -16.349 -63.092 1.00 87.69 667 LEU A N 1
ATOM 5106 C CA . LEU A 1 667 ? 72.949 -17.427 -62.590 1.00 87.69 667 LEU A CA 1
ATOM 5107 C C . LEU A 1 667 ? 74.362 -17.272 -63.133 1.00 87.69 667 LEU A C 1
ATOM 5109 O O . LEU A 1 667 ? 74.542 -16.984 -64.313 1.00 87.69 667 LEU A O 1
ATOM 5113 N N . THR A 1 668 ? 75.355 -17.542 -62.290 1.00 85.06 668 THR A N 1
ATOM 5114 C CA . THR A 1 668 ? 76.760 -17.589 -62.701 1.00 85.06 668 THR A CA 1
ATOM 5115 C C . THR A 1 668 ? 77.268 -19.015 -62.562 1.00 85.06 668 THR A C 1
ATOM 5117 O O . THR A 1 668 ? 77.296 -19.563 -61.461 1.00 85.06 668 THR A O 1
ATOM 5120 N N . LEU A 1 669 ? 77.658 -19.620 -63.682 1.00 81.12 669 LEU A N 1
ATOM 5121 C CA . LEU A 1 669 ? 78.240 -20.958 -63.725 1.00 81.12 669 LEU A CA 1
ATOM 5122 C C . LEU A 1 669 ? 79.765 -20.863 -63.707 1.00 81.12 669 LEU A C 1
ATOM 5124 O O . LEU A 1 669 ? 80.354 -20.137 -64.508 1.00 81.12 669 LEU A O 1
ATOM 5128 N N . PHE A 1 670 ? 80.400 -21.623 -62.817 1.00 76.19 670 PHE A N 1
ATOM 5129 C CA . PHE A 1 670 ? 81.853 -21.712 -62.700 1.00 76.19 670 PHE A CA 1
ATOM 5130 C C . PHE A 1 670 ? 82.316 -23.110 -63.149 1.00 76.19 670 PHE A C 1
ATOM 5132 O O . PHE A 1 670 ? 82.001 -24.098 -62.489 1.00 76.19 670 PHE A O 1
ATOM 5139 N N . GLY A 1 671 ? 83.061 -23.195 -64.261 1.00 65.00 671 GLY A N 1
ATOM 5140 C CA . GLY A 1 671 ? 83.577 -24.451 -64.840 1.00 65.00 671 GLY A CA 1
ATOM 5141 C C . GLY A 1 671 ? 82.966 -24.800 -66.211 1.00 65.00 671 GLY A C 1
ATOM 5142 O O . GLY A 1 671 ? 81.802 -24.510 -66.463 1.00 65.00 671 GLY A O 1
ATOM 5143 N N . ARG A 1 672 ? 83.772 -25.377 -67.122 1.00 49.53 672 ARG A N 1
ATOM 5144 C CA . ARG A 1 672 ? 83.415 -25.652 -68.534 1.00 49.53 672 ARG A CA 1
ATOM 5145 C C . ARG A 1 672 ? 82.169 -26.539 -68.674 1.00 49.53 672 ARG A C 1
ATOM 5147 O O . ARG A 1 672 ? 82.117 -27.605 -68.069 1.00 49.53 672 ARG A O 1
ATOM 5154 N N . SER A 1 673 ? 81.252 -26.139 -69.562 1.00 42.31 673 SER A N 1
ATOM 5155 C CA . SER A 1 673 ? 80.192 -26.995 -70.111 1.00 42.31 673 SER A CA 1
ATOM 5156 C C . SER A 1 673 ? 80.738 -28.329 -70.621 1.00 42.31 673 SER A C 1
ATOM 5158 O O . SER A 1 673 ? 81.661 -28.348 -71.441 1.00 42.31 673 SER A O 1
ATOM 5160 N N . VAL A 1 674 ? 80.076 -29.414 -70.219 1.00 34.59 674 VAL A N 1
ATOM 5161 C CA . VAL A 1 674 ? 79.526 -30.382 -71.177 1.00 34.59 674 VAL A CA 1
ATOM 5162 C C . VAL A 1 674 ? 78.020 -30.371 -70.993 1.00 34.59 674 VAL A C 1
ATOM 5164 O O . VAL A 1 674 ? 77.595 -30.484 -69.821 1.00 34.59 674 VAL A O 1
#

Solvent-accessible surface area (backbone atoms only — not comparable to full-atom values): 37304 Å² total; per-residue (Å²): 142,85,75,69,61,68,50,77,49,78,48,74,44,97,90,70,54,72,47,79,46,80,48,65,51,71,80,81,72,69,73,66,75,65,60,63,63,91,78,50,99,62,70,68,60,34,39,49,54,25,87,45,68,84,39,46,36,62,50,27,43,51,50,25,56,52,37,72,76,37,58,59,38,40,56,50,51,19,48,40,42,58,71,74,44,79,84,40,40,25,31,40,36,41,50,53,96,44,72,67,51,35,34,51,45,27,47,52,48,44,66,40,97,46,81,81,59,87,42,87,56,50,38,68,33,78,40,59,71,69,50,72,69,47,57,98,85,68,46,49,38,26,28,39,36,20,54,30,91,83,31,71,61,94,48,60,58,50,52,22,39,75,67,29,72,68,46,32,51,43,47,54,49,46,29,67,67,40,24,84,68,64,74,52,51,53,68,59,56,44,66,42,51,86,92,71,48,55,68,87,39,48,50,49,32,47,46,48,48,44,48,51,31,48,32,50,50,53,48,38,47,73,74,71,48,77,57,56,30,22,26,21,38,63,70,13,29,47,47,20,38,31,74,18,47,15,30,52,71,70,52,34,46,48,50,41,34,48,50,20,51,46,58,46,74,36,58,76,61,19,22,33,31,43,32,57,44,40,80,83,54,50,65,59,53,29,56,75,69,73,43,62,82,81,56,45,47,66,24,22,39,47,19,74,50,24,33,29,34,23,28,46,58,70,60,49,50,51,51,34,53,55,29,53,75,70,74,35,60,48,44,77,49,100,45,55,32,24,64,17,27,78,65,42,58,89,40,44,66,61,43,33,64,78,30,64,81,58,78,36,30,62,36,84,34,45,30,32,33,23,67,77,20,36,81,45,66,29,52,70,61,34,26,67,43,57,40,44,51,49,32,42,37,29,25,40,27,44,21,52,49,47,39,43,74,74,52,36,39,34,36,37,35,45,33,61,19,70,73,55,61,64,36,55,52,47,37,28,60,73,72,70,44,87,62,46,76,42,53,43,21,31,79,99,40,37,36,48,64,47,29,48,46,31,51,48,32,52,39,62,58,54,51,79,68,67,75,82,55,78,63,91,68,67,89,72,95,66,81,75,86,74,74,88,84,74,93,87,71,90,74,91,49,99,85,54,82,52,84,91,70,73,68,71,81,37,96,79,45,20,28,78,40,90,93,38,78,53,28,24,41,25,74,51,34,51,86,82,43,55,62,52,58,17,37,20,50,74,88,40,31,33,65,54,74,67,52,59,51,49,40,52,52,49,50,42,36,76,62,68,65,47,94,40,74,39,81,41,76,76,43,77,74,39,86,52,72,58,52,90,98,45,44,33,33,35,41,42,37,48,45,72,97,71,33,33,33,42,36,29,36,32,60,54,98,54,90,63,74,74,42,67,24,36,37,30,29,52,43,76,45,69,96,70,78,90,73,70,80,82,80,74,81,91,57,97,68,55,47,76,41,48,35,74,58,48,52,51,53,34,38,75,72,33,38,51,56,28,81,80,60,60,80,64,70,62,47,78,44,79,69,84,87,129